Protein AF-0000000084531439 (afdb_homodimer)

InterPro domains:
  IPR000412 ABC-2 transporter [PIRSF006648] (8-250)
  IPR013525 ABC-2 type transporter, transmembrane domain [PF01061] (14-222)
  IPR047817 ABC-2 type transporter, transmembrane domain, bacterial-type [PS51012] (28-257)
  IPR051784 Nodulation factor ABC transporter [PTHR43229] (9-254)

Solvent-accessible surface area (backbone atoms only — not comparable to full-atom values): 24373 Å² total; per-residue (Å²): 112,65,62,60,52,49,48,36,47,50,41,18,48,52,39,24,50,47,38,42,48,44,46,65,64,33,51,62,55,55,45,54,33,32,46,53,37,45,50,49,48,48,42,45,42,47,50,41,18,54,25,40,14,54,30,70,75,50,69,67,36,47,58,60,30,44,42,26,39,50,51,47,26,38,43,41,30,17,29,54,35,4,23,53,42,15,45,46,57,65,72,41,54,44,64,56,35,68,74,38,93,54,50,71,63,21,54,53,49,12,51,44,53,31,42,44,54,50,32,50,52,33,42,52,51,43,52,49,49,40,45,74,73,66,38,72,70,70,43,52,72,66,34,49,50,52,42,49,51,51,52,51,45,42,34,50,12,41,33,28,39,19,42,29,44,2,68,71,31,88,41,48,59,51,14,44,52,67,44,42,67,66,58,46,46,42,67,53,16,49,23,76,44,61,44,87,54,26,48,70,72,55,25,53,49,18,68,68,38,64,54,23,25,39,33,47,31,40,37,14,35,36,58,63,43,82,53,51,68,62,26,47,55,49,22,52,48,41,33,49,52,40,28,50,51,13,46,53,47,28,52,51,54,52,71,70,98,112,66,62,59,49,48,48,38,48,50,45,17,45,51,38,24,49,47,39,43,47,44,44,65,66,33,51,64,55,56,46,55,31,33,46,53,35,46,51,48,46,49,41,46,44,46,50,41,17,54,25,39,14,55,30,70,76,50,70,67,38,46,58,59,30,44,41,24,41,51,52,47,26,40,44,41,31,18,32,53,35,3,23,54,43,15,45,47,56,64,72,43,53,45,64,55,35,68,73,38,92,55,50,71,64,20,55,55,48,11,52,46,51,34,42,43,54,50,33,51,52,32,43,53,52,44,53,52,48,39,45,74,73,66,37,71,69,70,45,53,72,67,34,49,50,52,41,51,51,52,51,50,44,44,33,50,13,41,34,29,38,18,41,29,45,3,69,70,30,88,42,48,60,52,14,45,52,68,44,44,67,65,59,46,45,43,68,54,16,49,24,75,43,60,45,85,55,25,49,70,71,55,25,53,49,19,67,67,39,64,53,22,26,39,33,46,30,39,37,13,34,37,58,63,43,82,55,51,69,63,26,47,54,47,21,54,49,39,32,50,50,40,28,51,50,12,44,54,46,29,51,52,54,51,72,72,98

Foldseek 3Di:
DVVLVVVLVVLLVVLLVVLLVVCVVPVVLLCQLQVVLLVVLCCCQPVVVVVQQVVQPHDRLLLQQLLLSLLLSLLSLLLSLLLVLQCCQQVCVVVVCVVPPNPLVSNLSSSLVSSLVSSLVSSVVSVVSSVVVPHDFPADPVLVVVLSVLSSLQSLLSSLQLSLLSLPDNHSVSSNVVSVVVSCLSVLASNNHHLVVDDDVSSVSRVQDQVRLSSLSSSCSGHVDDNPPCSVVSNVVSSVVSNVVSNVSSVVSSVVD/DVVLVVVLVVLLVVLLVVLLVVCVVPVVLLCQLQVVLLVVLCCCQPVVVVVLQVVQPHDRLLLQQLLLSLLLSLLSLLLSLLLVLQCCVQVCVVVVCVVPPNPLVSNLSNSLVSSLVSSLVSSVVSVVSSVVVPHDFPADPVLVVVLSVLSSLQSLLSSLQLSLLSLPDNHSVSSNVVSVVVSCLSVLESNNHHLVVDDDVSSVSRVQDQVRLSSLSSSCSGHVDDNPPVSVVSNVVSSVVSNVVSNVSSVVSSVVD

Radius of gyration: 24.41 Å; Cα contacts (8 Å, |Δi|>4): 763; chains: 2; bounding box: 75×60×50 Å

Nearest PDB structures (foldseek):
  8wbx-assembly1_B  TM=6.777E-01  e=5.106E-05  Arabidopsis thaliana
  7e7i-assembly1_A  TM=6.290E-01  e=1.225E-02  Homo sapiens
  7m1q-assembly1_A  TM=6.482E-01  e=1.814E-01  Homo sapiens
  7e7o-assembly1_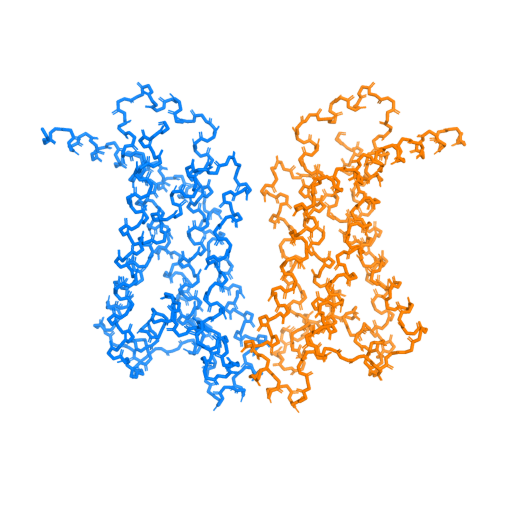A  TM=6.564E-01  e=1.658E-01  Homo sapiens
  7e7q-assembly1_A  TM=6.533E-01  e=2.598E-01  Homo sapiens

Structure (mmCIF, N/CA/C/O backbone):
data_AF-0000000084531439-model_v1
#
loop_
_entity.id
_entity.type
_entity.pdbx_description
1 polymer 'Transport permease protein'
#
loop_
_atom_site.group_PDB
_atom_site.id
_atom_site.type_symbol
_atom_site.label_atom_id
_atom_site.label_alt_id
_atom_site.label_comp_id
_atom_site.label_asym_id
_atom_site.label_entity_id
_atom_site.label_seq_id
_atom_site.pdbx_PDB_ins_code
_atom_site.Cartn_x
_atom_site.Cartn_y
_atom_site.Cartn_z
_atom_site.occupancy
_atom_site.B_iso_or_equiv
_atom_site.auth_seq_id
_atom_site.auth_comp_id
_atom_site.auth_asym_id
_atom_site.auth_atom_id
_atom_site.pdbx_PDB_model_num
ATOM 1 N N . MET A 1 1 ? -38.25 13.883 23.562 1 44.28 1 MET A N 1
ATOM 2 C CA . MET A 1 1 ? -37.406 12.859 22.969 1 44.28 1 MET A CA 1
ATOM 3 C C . MET A 1 1 ? -37.531 12.867 21.453 1 44.28 1 MET A C 1
ATOM 5 O O . MET A 1 1 ? -36.531 12.734 20.734 1 44.28 1 MET A O 1
ATOM 9 N N . SER A 1 2 ? -38.719 13.086 20.969 1 54.09 2 SER A N 1
ATOM 10 C CA . SER A 1 2 ? -39.031 13.078 19.547 1 54.09 2 SER A CA 1
ATOM 11 C C . SER A 1 2 ? -38.469 14.32 18.859 1 54.09 2 SER A C 1
ATOM 13 O O . SER A 1 2 ? -37.938 14.234 17.734 1 54.09 2 SER A O 1
ATOM 15 N N . LEU A 1 3 ? -38.531 15.367 19.516 1 50.97 3 LEU A N 1
ATOM 16 C CA . LEU A 1 3 ? -38.094 16.625 18.922 1 50.97 3 LEU A CA 1
ATOM 17 C C . LEU A 1 3 ? -36.562 16.656 18.812 1 50.97 3 LEU A C 1
ATOM 19 O O . LEU A 1 3 ? -36 17.172 17.844 1 50.97 3 LEU A O 1
ATOM 23 N N . THR A 1 4 ? -35.938 16.109 19.828 1 52.66 4 THR A N 1
ATOM 24 C CA . THR A 1 4 ? -34.5 16.047 19.844 1 52.66 4 THR A CA 1
ATOM 25 C C . THR A 1 4 ? -34 15.102 18.75 1 52.66 4 THR A C 1
ATOM 27 O O . THR A 1 4 ? -32.969 15.375 18.094 1 52.66 4 THR A O 1
ATOM 30 N N . MET A 1 5 ? -34.812 14.062 18.594 1 56.22 5 MET A N 1
ATOM 31 C CA . MET A 1 5 ? -34.469 13.109 17.547 1 56.22 5 MET A CA 1
ATOM 32 C C . MET A 1 5 ? -34.656 13.734 16.172 1 56.22 5 MET A C 1
ATOM 34 O O . MET A 1 5 ? -33.875 13.484 15.25 1 56.22 5 MET A O 1
ATOM 38 N N . ASN A 1 6 ? -35.719 14.578 16.125 1 56.97 6 ASN A N 1
ATOM 39 C CA . ASN A 1 6 ? -36 15.242 14.859 1 56.97 6 ASN A CA 1
ATOM 40 C C . ASN A 1 6 ? -34.938 16.281 14.516 1 56.97 6 ASN A C 1
ATOM 42 O O . ASN A 1 6 ? -34.531 16.422 13.359 1 56.97 6 ASN A O 1
ATOM 46 N N . TYR A 1 7 ? -34.531 17 15.539 1 55.66 7 TYR A N 1
ATOM 47 C CA . TYR A 1 7 ? -33.5 17.984 15.328 1 55.66 7 TYR A CA 1
ATOM 48 C C . TYR A 1 7 ? -32.156 17.312 14.984 1 55.66 7 TYR A C 1
ATOM 50 O O . TYR A 1 7 ? -31.438 17.781 14.109 1 55.66 7 TYR A O 1
ATOM 58 N N . ALA A 1 8 ? -32 16.328 15.711 1 58.75 8 ALA A N 1
ATOM 59 C CA . ALA A 1 8 ? -30.766 15.586 15.438 1 58.75 8 ALA A CA 1
ATOM 60 C C . ALA A 1 8 ? -30.766 15.031 14.016 1 58.75 8 ALA A C 1
ATOM 62 O O . ALA A 1 8 ? -29.734 15.055 13.336 1 58.75 8 ALA A O 1
ATOM 63 N N . ALA A 1 9 ? -31.938 14.609 13.648 1 61.31 9 ALA A N 1
ATOM 64 C CA . ALA A 1 9 ? -32.062 14.086 12.297 1 61.31 9 ALA A CA 1
ATOM 65 C C . ALA A 1 9 ? -31.891 15.188 11.25 1 61.31 9 ALA A C 1
ATOM 67 O O . ALA A 1 9 ? -31.234 14.977 10.227 1 61.31 9 ALA A O 1
ATOM 68 N N . ARG A 1 10 ? -32.406 16.297 11.531 1 58.31 10 ARG A N 1
ATOM 69 C CA . ARG A 1 10 ? -32.281 17.422 10.602 1 58.31 10 ARG A CA 1
ATOM 70 C C . ARG A 1 10 ? -30.859 17.938 10.547 1 58.31 10 ARG A C 1
ATOM 72 O O . ARG A 1 10 ? -30.359 18.266 9.469 1 58.31 10 ARG A O 1
ATOM 79 N N . ASP A 1 11 ? -30.297 17.922 11.664 1 61.25 11 ASP A N 1
ATOM 80 C CA . ASP A 1 11 ? -28.906 18.344 11.734 1 61.25 11 ASP A CA 1
ATOM 81 C C . ASP A 1 11 ? -28 17.344 11.023 1 61.25 11 ASP A C 1
ATOM 83 O O . ASP A 1 11 ? -27.062 17.734 10.312 1 61.25 11 ASP A O 1
ATOM 87 N N . SER A 1 12 ? -28.328 16.078 11.195 1 63.09 12 SER A N 1
ATOM 88 C CA . SER A 1 12 ? -27.578 15.031 10.516 1 63.09 12 SER A CA 1
ATOM 89 C C . SER A 1 12 ? -27.75 15.133 9 1 63.09 12 SER A C 1
ATOM 91 O O . SER A 1 12 ? -26.797 14.93 8.25 1 63.09 12 SER A O 1
ATOM 93 N N . LEU A 1 13 ? -28.984 15.414 8.695 1 62.69 13 LEU A N 1
ATOM 94 C CA . LEU A 1 13 ? -29.266 15.547 7.273 1 62.69 13 LEU A CA 1
ATOM 95 C C . LEU A 1 13 ? -28.531 16.75 6.68 1 62.69 13 LEU A C 1
ATOM 97 O O . LEU A 1 13 ? -28.062 16.688 5.543 1 62.69 13 LEU A O 1
ATOM 101 N N . THR A 1 14 ? -28.484 17.859 7.395 1 58.97 14 THR A N 1
ATOM 102 C CA . THR A 1 14 ? -27.75 19.031 6.926 1 58.97 14 THR A CA 1
ATOM 103 C C . THR A 1 14 ? -26.266 18.719 6.816 1 58.97 14 THR A C 1
ATOM 105 O O . THR A 1 14 ? -25.609 19.125 5.848 1 58.97 14 THR A O 1
ATOM 108 N N . LEU A 1 15 ? -25.891 18.031 7.84 1 58.97 15 LEU A N 1
ATOM 109 C CA . LEU A 1 15 ? -24.484 17.656 7.809 1 58.97 15 LEU A CA 1
ATOM 110 C C . LEU A 1 15 ? -24.219 16.625 6.711 1 58.97 15 LEU A C 1
ATOM 112 O O . LEU A 1 15 ? -23.172 16.656 6.066 1 58.97 15 LEU A O 1
ATOM 116 N N . LEU A 1 16 ? -25.219 15.75 6.617 1 59.19 16 LEU A N 1
ATOM 117 C CA . LEU A 1 16 ? -25.141 14.797 5.516 1 59.19 16 LEU A CA 1
ATOM 118 C C . LEU A 1 16 ? -25.062 15.516 4.176 1 59.19 16 LEU A C 1
ATOM 120 O O . LEU A 1 16 ? -24.25 15.148 3.318 1 59.19 16 LEU A O 1
ATOM 124 N N . ARG A 1 17 ? -25.953 16.406 4.031 1 58.5 17 ARG A N 1
ATOM 125 C CA . ARG A 1 17 ? -25.953 17.172 2.783 1 58.5 17 ARG A CA 1
ATOM 126 C C . ARG A 1 17 ? -24.641 17.891 2.574 1 58.5 17 ARG A C 1
ATOM 128 O O . ARG A 1 17 ? -24.109 17.938 1.459 1 58.5 17 ARG A O 1
ATOM 135 N N . ARG A 1 18 ? -24.156 18.359 3.588 1 57.44 18 ARG A N 1
ATOM 136 C CA . ARG A 1 18 ? -22.875 19.062 3.508 1 57.44 18 ARG A CA 1
ATOM 137 C C . ARG A 1 18 ? -21.75 18.078 3.168 1 57.44 18 ARG A C 1
ATOM 139 O O . ARG A 1 18 ? -20.922 18.375 2.311 1 57.44 18 ARG A O 1
ATOM 146 N N . ASN A 1 19 ? -21.844 17.016 3.852 1 56.81 19 ASN A N 1
ATOM 147 C CA . ASN A 1 19 ? -20.812 16.016 3.604 1 56.81 19 ASN A CA 1
ATOM 148 C C . ASN A 1 19 ? -20.906 15.445 2.189 1 56.81 19 ASN A C 1
ATOM 150 O O . ASN A 1 19 ? -19.891 15.211 1.539 1 56.81 19 ASN A O 1
ATOM 154 N N . LEU A 1 20 ? -22.141 15.211 1.897 1 56 20 LEU A N 1
ATOM 155 C CA . LEU A 1 20 ? -22.344 14.695 0.546 1 56 20 LEU A CA 1
ATOM 156 C C . LEU A 1 20 ? -21.938 15.734 -0.494 1 56 20 LEU A C 1
ATOM 158 O O . LEU A 1 20 ? -21.375 15.391 -1.531 1 56 20 LEU A O 1
ATOM 162 N N . ARG A 1 21 ? -22.219 16.953 -0.211 1 53.97 21 ARG A N 1
ATOM 163 C CA . ARG A 1 21 ? -21.812 18.016 -1.111 1 53.97 21 ARG A CA 1
ATOM 164 C C . ARG A 1 21 ? -20.297 18.188 -1.12 1 53.97 21 ARG A C 1
ATOM 166 O O . ARG A 1 21 ? -19.703 18.469 -2.162 1 53.97 21 ARG A O 1
ATOM 173 N N . ARG A 1 22 ? -19.844 18.047 0.02 1 49.94 22 ARG A N 1
ATOM 174 C CA . ARG A 1 22 ? -18.391 18.094 0.079 1 49.94 22 ARG A CA 1
ATOM 175 C C . ARG A 1 22 ? -17.781 16.891 -0.633 1 49.94 22 ARG A C 1
ATOM 177 O O . ARG A 1 22 ? -16.797 17.031 -1.352 1 49.94 22 ARG A O 1
ATOM 184 N N . ALA A 1 23 ? -18.375 15.766 -0.278 1 54.19 23 ALA A N 1
ATOM 185 C CA . ALA A 1 23 ? -17.922 14.578 -1.001 1 54.19 23 ALA A CA 1
ATOM 186 C C . ALA A 1 23 ? -18.125 14.75 -2.506 1 54.19 23 ALA A C 1
ATOM 188 O O . ALA A 1 23 ? -17.312 14.289 -3.301 1 54.19 23 ALA A O 1
ATOM 189 N N . GLN A 1 24 ? -19.266 15.242 -2.816 1 51.22 24 GLN A N 1
ATOM 190 C CA . GLN A 1 24 ? -19.5 15.57 -4.219 1 51.22 24 GLN A CA 1
ATOM 191 C C . GLN A 1 24 ? -18.547 16.656 -4.703 1 51.22 24 GLN A C 1
ATOM 193 O O . GLN A 1 24 ? -18.219 16.719 -5.887 1 51.22 24 GLN A O 1
ATOM 198 N N . ARG A 1 25 ? -18.234 17.391 -3.771 1 46.16 25 ARG A N 1
ATOM 199 C CA . ARG A 1 25 ? -17.344 18.484 -4.203 1 46.16 25 ARG A CA 1
ATOM 200 C C . ARG A 1 25 ? -15.883 18.062 -4.098 1 46.16 25 ARG A C 1
ATOM 202 O O . ARG A 1 25 ? -15.016 18.688 -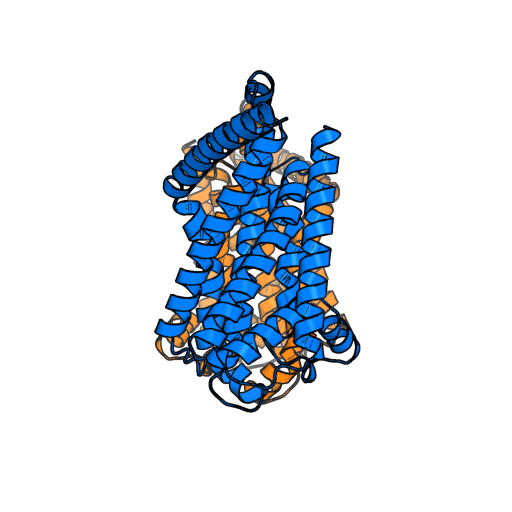4.711 1 46.16 25 ARG A O 1
ATOM 209 N N . TYR A 1 26 ? -15.719 17.062 -3.295 1 50.53 26 TYR A N 1
ATOM 210 C CA . TYR A 1 26 ? -14.32 16.672 -3.346 1 50.53 26 TYR A CA 1
ATOM 211 C C . TYR A 1 26 ? -14.164 15.305 -4.012 1 50.53 26 TYR A C 1
ATOM 213 O O . TYR A 1 26 ? -13.945 14.297 -3.334 1 50.53 26 TYR A O 1
ATOM 221 N N . PRO A 1 27 ? -14.625 15.227 -5.254 1 57.91 27 PRO A N 1
ATOM 222 C CA . PRO A 1 27 ? -14.422 14.031 -6.074 1 57.91 27 PRO A CA 1
ATOM 223 C C . PRO A 1 27 ? -13.039 13.414 -5.895 1 57.91 27 PRO A C 1
ATOM 225 O O . PRO A 1 27 ? -12.859 12.219 -6.137 1 57.91 27 PRO A O 1
ATOM 228 N N . ALA A 1 28 ? -12.242 14.188 -5.316 1 59.97 28 ALA A N 1
ATOM 229 C CA . ALA A 1 28 ? -10.867 13.734 -5.148 1 59.97 28 ALA A CA 1
ATOM 230 C C . ALA A 1 28 ? -10.789 12.609 -4.117 1 59.97 28 ALA A C 1
ATOM 232 O O . ALA A 1 28 ? -10 11.68 -4.27 1 59.97 28 ALA A O 1
ATOM 233 N N . MET A 1 29 ? -11.781 12.766 -3.176 1 62.78 29 MET A N 1
ATOM 234 C CA . MET A 1 29 ? -11.719 11.742 -2.139 1 62.78 29 MET A CA 1
ATOM 235 C C . MET A 1 29 ? -12.258 10.406 -2.656 1 62.78 29 MET A C 1
ATOM 237 O O . MET A 1 29 ? -11.68 9.352 -2.379 1 62.78 29 MET A O 1
ATOM 241 N N . THR A 1 30 ? -13.383 10.5 -3.334 1 70.56 30 THR A N 1
ATOM 242 C CA . THR A 1 30 ? -13.906 9.273 -3.932 1 70.56 30 THR A CA 1
ATOM 243 C C . THR A 1 30 ? -12.906 8.68 -4.914 1 70.56 30 THR A C 1
ATOM 245 O O . THR A 1 30 ? -12.727 7.461 -4.965 1 70.56 30 THR A O 1
ATOM 248 N N . PHE A 1 31 ? -12.258 9.555 -5.59 1 77.25 31 PHE A N 1
ATOM 249 C CA . PHE A 1 31 ? -11.25 9.102 -6.539 1 77.25 31 PHE A CA 1
ATOM 250 C C . PHE A 1 31 ? -10.125 8.367 -5.82 1 77.25 31 PHE A C 1
ATOM 252 O O . PHE A 1 31 ? -9.68 7.309 -6.27 1 77.25 31 PHE A O 1
ATOM 259 N N . SER A 1 32 ? -9.805 8.883 -4.707 1 76.69 32 SER A N 1
ATOM 260 C CA . SER A 1 32 ? -8.711 8.258 -3.973 1 76.69 32 SER A CA 1
ATOM 261 C C . SER A 1 32 ? -9.109 6.883 -3.443 1 76.69 32 SER A C 1
ATOM 263 O O . SER A 1 32 ? -8.305 5.953 -3.445 1 76.69 32 SER A O 1
ATOM 265 N N . VAL A 1 33 ? -10.414 6.746 -3.064 1 86 33 VAL A N 1
ATOM 266 C CA . VAL A 1 33 ? -10.898 5.488 -2.504 1 86 33 VAL A CA 1
ATOM 267 C C . VAL A 1 33 ? -10.961 4.426 -3.598 1 86 33 VAL A C 1
ATOM 269 O O . VAL A 1 33 ? -10.719 3.246 -3.34 1 86 33 VAL A O 1
ATOM 272 N N . VAL A 1 34 ? -11.219 4.879 -4.77 1 90.62 34 VAL A N 1
ATOM 273 C CA . VAL A 1 34 ? -11.43 3.961 -5.883 1 90.62 34 VAL A CA 1
ATOM 274 C C . VAL A 1 34 ? -10.086 3.621 -6.535 1 90.62 34 VAL A C 1
ATOM 276 O O . VAL A 1 34 ? -9.859 2.479 -6.941 1 90.62 34 VAL A O 1
ATOM 279 N N . VAL A 1 35 ? -9.234 4.531 -6.57 1 86.38 35 VAL A N 1
ATOM 280 C CA . VAL A 1 35 ? -8.031 4.441 -7.391 1 86.38 35 VAL A CA 1
ATOM 281 C C . VAL A 1 35 ? -7.152 3.295 -6.895 1 86.38 35 VAL A C 1
ATOM 283 O O . VAL A 1 35 ? -6.715 2.455 -7.688 1 86.38 35 VAL A O 1
ATOM 286 N N . MET A 1 36 ? -6.992 3.205 -5.645 1 86.56 36 MET A N 1
ATOM 287 C CA . MET A 1 36 ? -6.059 2.217 -5.109 1 86.56 36 MET A CA 1
ATOM 288 C C . MET A 1 36 ? -6.582 0.801 -5.328 1 86.56 36 MET A C 1
ATOM 290 O O . MET A 1 36 ? -5.879 -0.043 -5.891 1 86.56 36 MET A O 1
ATOM 294 N N . PRO A 1 37 ? -7.797 0.542 -5.031 1 92.31 37 PRO A N 1
ATOM 295 C CA . PRO A 1 37 ? -8.305 -0.807 -5.285 1 92.31 37 PRO A CA 1
ATOM 296 C C . PRO A 1 37 ? -8.312 -1.167 -6.77 1 92.31 37 PRO A C 1
ATOM 298 O O . PRO A 1 37 ? -8 -2.305 -7.133 1 92.31 37 PRO A O 1
ATOM 301 N N . VAL A 1 38 ? -8.648 -0.234 -7.59 1 92.81 38 VAL A N 1
ATOM 302 C CA . VAL A 1 38 ? -8.664 -0.516 -9.023 1 92.81 38 VAL A CA 1
ATOM 303 C C . VAL A 1 38 ? -7.242 -0.769 -9.516 1 92.81 38 VAL A C 1
ATOM 305 O O . VAL A 1 38 ? -7.008 -1.691 -10.297 1 92.81 38 VAL A O 1
ATOM 308 N N . MET A 1 39 ? -6.375 0.023 -9.062 1 87.69 39 MET A N 1
ATOM 309 C CA . MET A 1 39 ? -4.977 -0.171 -9.422 1 87.69 39 MET A CA 1
ATOM 310 C C . MET A 1 39 ? -4.461 -1.514 -8.914 1 87.69 39 MET A C 1
ATOM 312 O O . MET A 1 39 ? -3.76 -2.227 -9.633 1 87.69 39 MET A O 1
ATOM 316 N N . MET A 1 40 ? -4.801 -1.804 -7.727 1 91 40 MET A N 1
ATOM 317 C CA . MET A 1 40 ? -4.414 -3.086 -7.145 1 91 40 MET A CA 1
ATOM 318 C C . MET A 1 40 ? -5.008 -4.246 -7.938 1 91 40 MET A C 1
ATOM 320 O O . MET A 1 40 ? -4.32 -5.23 -8.219 1 91 40 MET A O 1
ATOM 324 N N . LEU A 1 41 ? -6.25 -4.102 -8.289 1 94.69 41 LEU A N 1
ATOM 325 C CA . LEU A 1 41 ? -6.906 -5.133 -9.086 1 94.69 41 LEU A CA 1
ATOM 326 C C . LEU A 1 41 ? -6.195 -5.316 -10.422 1 94.69 41 LEU A C 1
ATOM 328 O O . LEU A 1 41 ? -5.934 -6.445 -10.844 1 94.69 41 LEU A O 1
ATOM 33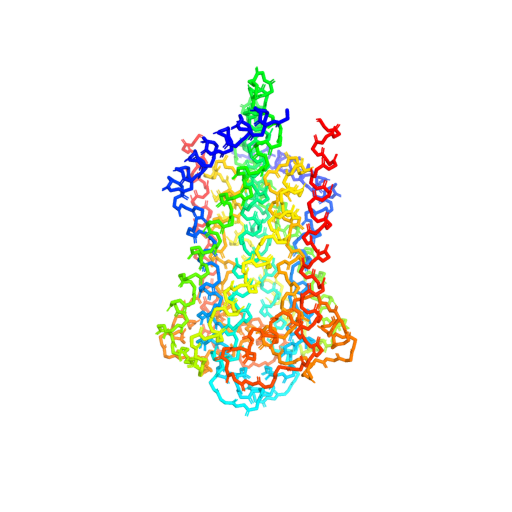2 N N . ALA A 1 42 ? -5.902 -4.242 -11.062 1 91.81 42 ALA A N 1
ATOM 333 C CA . ALA A 1 42 ? -5.195 -4.301 -12.336 1 91.81 42 ALA A CA 1
ATOM 334 C C . ALA A 1 42 ? -3.814 -4.926 -12.172 1 91.81 42 ALA A C 1
ATOM 336 O O . ALA A 1 42 ? -3.404 -5.766 -12.984 1 91.81 42 ALA A O 1
ATOM 337 N N . LEU A 1 43 ? -3.16 -4.555 -11.133 1 89.88 43 LEU A N 1
ATOM 338 C CA . LEU A 1 43 ? -1.826 -5.074 -10.852 1 89.88 43 LEU A CA 1
ATOM 339 C C . LEU A 1 43 ? -1.87 -6.582 -10.617 1 89.88 43 LEU A C 1
ATOM 341 O O . LEU A 1 43 ? -1.128 -7.332 -11.258 1 89.88 43 LEU A O 1
ATOM 345 N N . PHE A 1 44 ? -2.734 -7.023 -9.781 1 94 44 PHE A N 1
ATOM 346 C CA . PHE A 1 44 ? -2.795 -8.438 -9.43 1 94 44 PHE A CA 1
ATOM 347 C C . PHE A 1 44 ? -3.324 -9.266 -10.602 1 94 44 PHE A C 1
ATOM 349 O O . PHE A 1 44 ? -2.908 -10.406 -10.797 1 94 44 PHE A O 1
ATOM 356 N N . ASN A 1 45 ? -4.258 -8.688 -11.273 1 93.44 45 ASN A N 1
ATOM 357 C CA . ASN A 1 45 ? -4.84 -9.438 -12.383 1 93.44 45 ASN A CA 1
ATOM 358 C C . ASN A 1 45 ? -3.902 -9.477 -13.586 1 93.44 45 ASN A C 1
ATOM 360 O O . ASN A 1 45 ? -3.662 -10.539 -14.156 1 93.44 45 ASN A O 1
ATOM 364 N N . TYR A 1 46 ? -3.312 -8.375 -13.93 1 90.88 46 TYR A N 1
ATOM 365 C CA . TYR A 1 46 ? -2.561 -8.305 -15.18 1 90.88 46 TYR A CA 1
ATOM 366 C C . TYR A 1 46 ? -1.081 -8.578 -14.938 1 90.88 46 TYR A C 1
ATOM 368 O O . TYR A 1 46 ? -0.429 -9.25 -15.742 1 90.88 46 TYR A O 1
ATOM 376 N N . ALA A 1 47 ? -0.559 -8.102 -13.875 1 89.75 47 ALA A N 1
ATOM 377 C CA . ALA A 1 47 ? 0.877 -8.25 -13.648 1 89.75 47 ALA A CA 1
ATOM 378 C C . ALA A 1 47 ? 1.188 -9.578 -12.961 1 89.75 47 ALA A C 1
ATOM 380 O O . ALA A 1 47 ? 2.109 -10.289 -13.367 1 89.75 47 ALA A O 1
ATOM 381 N N . PHE A 1 48 ? 0.372 -9.891 -11.93 1 93 48 PHE A N 1
ATOM 382 C CA . PHE A 1 48 ? 0.717 -11.039 -11.102 1 93 48 PHE A CA 1
ATOM 383 C C . PHE A 1 48 ? -0.189 -12.219 -11.414 1 93 48 PHE A C 1
ATOM 385 O O . PHE A 1 48 ? 0.047 -13.336 -10.938 1 93 48 PHE A O 1
ATOM 392 N N . GLY A 1 49 ? -1.222 -12.016 -12.172 1 91.69 49 GLY A N 1
ATOM 393 C CA . GLY A 1 49 ? -2.287 -12.984 -12.352 1 91.69 49 GLY A CA 1
ATOM 394 C C . GLY A 1 49 ? -1.81 -14.281 -12.984 1 91.69 49 GLY A C 1
ATOM 395 O O . GLY A 1 49 ? -2.281 -15.359 -12.633 1 91.69 49 GLY A O 1
ATOM 396 N N . GLY A 1 50 ? -0.949 -14.195 -13.977 1 88.94 50 GLY A N 1
ATOM 397 C CA . GLY A 1 50 ? -0.406 -15.406 -14.578 1 88.94 50 GLY A CA 1
ATOM 398 C C . GLY A 1 50 ? 0.341 -16.281 -13.586 1 88.94 50 GLY A C 1
ATOM 399 O O . GLY A 1 50 ? 0.067 -17.469 -13.477 1 88.94 50 GLY A O 1
ATOM 400 N N . ALA A 1 51 ? 1.197 -15.695 -12.836 1 89 51 ALA A N 1
ATOM 401 C CA . ALA A 1 51 ? 2.008 -16.422 -11.867 1 89 51 ALA A CA 1
ATOM 402 C C . ALA A 1 51 ? 1.152 -16.938 -10.711 1 89 51 ALA A C 1
ATOM 404 O O . ALA A 1 51 ? 1.259 -18.094 -10.312 1 89 51 ALA A O 1
ATOM 405 N N . LEU A 1 52 ? 0.32 -16.062 -10.219 1 91.75 52 LEU A N 1
ATOM 406 C CA . LEU A 1 52 ? -0.511 -16.453 -9.078 1 91.75 52 LEU A CA 1
ATOM 407 C C . LEU A 1 52 ? -1.559 -17.484 -9.492 1 91.75 52 LEU A C 1
ATOM 409 O O . LEU A 1 52 ? -1.829 -18.422 -8.75 1 91.75 52 LEU A O 1
ATOM 413 N N . GLY A 1 53 ? -2.119 -17.25 -10.648 1 90.5 53 GLY A N 1
ATOM 414 C CA . GLY A 1 53 ? -3.086 -18.219 -11.156 1 90.5 53 GLY A CA 1
ATOM 415 C C . GLY A 1 53 ? -2.514 -19.609 -11.312 1 90.5 53 GLY A C 1
ATOM 416 O O . GLY A 1 53 ? -3.127 -20.594 -10.883 1 90.5 53 GLY A O 1
ATOM 417 N N . ALA A 1 54 ? -1.389 -19.656 -11.883 1 86.56 54 ALA A N 1
ATOM 418 C CA . ALA A 1 54 ? -0.703 -20.938 -12.039 1 86.56 54 ALA A CA 1
ATOM 419 C C . ALA A 1 54 ? -0.364 -21.547 -10.68 1 86.56 54 ALA A C 1
ATOM 421 O O . ALA A 1 54 ? -0.441 -22.766 -10.5 1 86.56 54 ALA A O 1
ATOM 422 N N . GLY A 1 55 ? -0.115 -20.75 -9.742 1 86.62 55 GLY A N 1
ATOM 423 C CA . GLY A 1 55 ? 0.333 -21.203 -8.438 1 86.62 55 GLY A CA 1
ATOM 424 C C . GLY A 1 55 ? -0.797 -21.719 -7.559 1 86.62 55 GLY A C 1
ATOM 425 O O . GLY A 1 55 ? -0.571 -22.5 -6.633 1 86.62 55 GLY A O 1
ATOM 426 N N . ILE A 1 56 ? -1.978 -21.172 -7.789 1 86.81 56 ILE A N 1
ATOM 427 C CA . ILE A 1 56 ? -3.062 -21.578 -6.902 1 86.81 56 ILE A CA 1
ATOM 428 C C . ILE A 1 56 ? -3.943 -22.609 -7.602 1 86.81 56 ILE A C 1
ATOM 430 O O . ILE A 1 56 ? -5.078 -22.844 -7.18 1 86.81 56 ILE A O 1
ATOM 434 N N . GLY A 1 57 ? -3.494 -23.266 -8.57 1 82.25 57 GLY A N 1
ATOM 435 C CA . GLY A 1 57 ? -4.195 -24.406 -9.156 1 82.25 57 GLY A CA 1
ATOM 436 C C . GLY A 1 57 ? -4.797 -24.094 -10.516 1 82.25 57 GLY A C 1
ATOM 437 O O . GLY A 1 57 ? -5.5 -24.938 -11.086 1 82.25 57 GLY A O 1
ATOM 438 N N . GLY A 1 58 ? -4.543 -22.891 -10.977 1 75.19 58 GLY A N 1
ATOM 439 C CA . GLY A 1 58 ? -5.023 -22.562 -12.305 1 75.19 58 GLY A CA 1
ATOM 440 C C . GLY A 1 58 ? -6.387 -21.906 -12.297 1 75.19 58 GLY A C 1
ATOM 441 O O . GLY A 1 58 ? -6.973 -21.672 -11.234 1 75.19 58 GLY A O 1
ATOM 442 N N . GLY A 1 59 ? -6.926 -21.359 -13.438 1 81.44 59 GLY A N 1
ATOM 443 C CA . GLY A 1 59 ? -8.195 -20.672 -13.578 1 81.44 59 GLY A CA 1
ATOM 444 C C . GLY A 1 59 ? -8.031 -19.172 -13.727 1 81.44 59 GLY A C 1
ATOM 445 O O . GLY A 1 59 ? -6.91 -18.656 -13.82 1 81.44 59 GLY A O 1
ATOM 446 N N . SER A 1 60 ? -9.227 -18.594 -13.781 1 91.12 60 SER A N 1
ATOM 447 C CA . SER A 1 60 ? -9.227 -17.141 -13.906 1 91.12 60 SER A CA 1
ATOM 448 C C . SER A 1 60 ? -8.898 -16.469 -12.578 1 91.12 60 SER A C 1
ATOM 450 O O . SER A 1 60 ? -9.703 -16.484 -11.641 1 91.12 60 SER A O 1
ATOM 452 N N . TYR A 1 61 ? -7.711 -15.977 -12.43 1 93.88 61 TYR A N 1
ATOM 453 C CA . TYR A 1 61 ? -7.25 -15.375 -11.18 1 93.88 61 TYR A CA 1
ATOM 454 C C . TYR A 1 61 ? -8.141 -14.195 -10.781 1 93.88 61 TYR A C 1
ATOM 456 O O . TYR A 1 61 ? -8.375 -13.961 -9.594 1 93.88 61 TYR A O 1
ATOM 464 N N . ILE A 1 62 ? -8.633 -13.492 -11.773 1 96.06 62 ILE A N 1
ATOM 465 C CA . ILE A 1 62 ? -9.453 -12.32 -11.477 1 96.06 62 ILE A CA 1
ATOM 466 C C . ILE A 1 62 ? -10.703 -12.75 -10.703 1 96.06 62 ILE A C 1
ATOM 468 O O . ILE A 1 62 ? -11.195 -12.008 -9.844 1 96.06 62 ILE A O 1
ATOM 472 N N . ASP A 1 63 ? -11.195 -13.945 -10.961 1 95.25 63 ASP A N 1
ATOM 473 C CA . ASP A 1 63 ? -12.375 -14.43 -10.25 1 95.25 63 ASP A CA 1
ATOM 474 C C . ASP A 1 63 ? -12.055 -14.734 -8.789 1 95.25 63 ASP A C 1
ATOM 476 O O . ASP A 1 63 ? -12.914 -14.602 -7.922 1 95.25 63 ASP A O 1
ATOM 480 N N . TYR A 1 64 ? -10.898 -15.117 -8.586 1 93.88 64 TYR A N 1
ATOM 481 C CA . TYR A 1 64 ? -10.492 -15.398 -7.211 1 93.88 64 TYR A CA 1
ATOM 482 C C . TYR A 1 64 ? -10.242 -14.109 -6.438 1 93.88 64 TYR A C 1
ATOM 484 O O . TYR A 1 64 ? -10.656 -13.984 -5.281 1 93.88 64 TYR A O 1
ATOM 492 N N . VAL A 1 65 ? -9.547 -13.148 -7.047 1 96.5 65 VAL A N 1
ATOM 493 C CA . VAL A 1 65 ? -8.992 -12.016 -6.324 1 96.5 65 VAL A CA 1
ATOM 494 C C . VAL A 1 65 ? -10.055 -10.938 -6.148 1 96.5 65 VAL A C 1
ATOM 496 O O . VAL A 1 65 ? -9.992 -10.141 -5.207 1 96.5 65 VAL A O 1
ATOM 499 N N . THR A 1 66 ? -11.055 -10.859 -6.945 1 97.19 66 THR A N 1
ATOM 500 C CA . THR A 1 66 ? -12.008 -9.766 -7.02 1 97.19 66 THR A CA 1
ATOM 501 C C . THR A 1 66 ? -12.734 -9.586 -5.684 1 97.19 66 THR A C 1
ATOM 503 O O . THR A 1 66 ? -12.805 -8.477 -5.156 1 97.19 66 THR A O 1
ATOM 506 N N . PRO A 1 67 ? -13.242 -10.672 -5.078 1 96.06 67 PRO A N 1
ATOM 507 C CA . PRO A 1 67 ? -13.914 -10.453 -3.793 1 96.06 67 PRO A CA 1
ATOM 508 C C . PRO A 1 67 ? -13 -9.805 -2.756 1 96.06 67 PRO A C 1
ATOM 510 O O . PRO A 1 67 ? -13.445 -8.969 -1.974 1 96.06 67 PRO A O 1
ATOM 513 N N . GLY A 1 68 ? -11.773 -10.25 -2.75 1 96.19 68 GLY A N 1
ATOM 514 C CA . GLY A 1 68 ? -10.812 -9.648 -1.842 1 96.19 68 GLY A CA 1
ATOM 515 C C . GLY A 1 68 ? -10.594 -8.172 -2.092 1 96.19 68 GLY A C 1
ATOM 516 O O . GLY A 1 68 ? -10.57 -7.375 -1.151 1 96.19 68 GLY A O 1
ATOM 517 N N . ILE A 1 69 ? -10.438 -7.777 -3.336 1 96.94 69 ILE A N 1
ATOM 518 C CA . ILE A 1 69 ? -10.188 -6.391 -3.707 1 96.94 69 ILE A CA 1
ATOM 519 C C . ILE A 1 69 ? -11.422 -5.547 -3.391 1 96.94 69 ILE A C 1
ATOM 521 O O . ILE A 1 69 ? -11.305 -4.395 -2.967 1 96.94 69 ILE A O 1
ATOM 525 N N . VAL A 1 70 ? -12.555 -6.102 -3.658 1 97.25 70 VAL A N 1
ATOM 526 C CA . VAL A 1 70 ? -13.797 -5.414 -3.332 1 97.25 70 VAL A CA 1
ATOM 527 C C . VAL A 1 70 ? -13.852 -5.129 -1.832 1 97.25 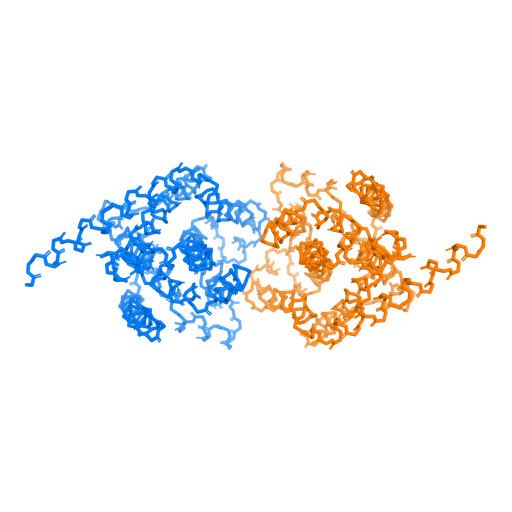70 VAL A C 1
ATOM 529 O O . VAL A 1 70 ? -14.195 -4.02 -1.417 1 97.25 70 VAL A O 1
ATOM 532 N N . LEU A 1 71 ? -13.523 -6.105 -1.078 1 96.25 71 LEU A N 1
ATOM 533 C CA . LEU A 1 71 ? -13.469 -5.891 0.364 1 96.25 71 LEU A CA 1
ATOM 534 C C . LEU A 1 71 ? -12.445 -4.816 0.717 1 96.25 71 LEU A C 1
ATOM 536 O O . LEU A 1 71 ? -12.688 -3.998 1.608 1 96.25 71 LEU A O 1
ATOM 540 N N . MET A 1 72 ? -11.305 -4.812 0.025 1 94.12 72 MET A N 1
ATOM 541 C CA . MET A 1 72 ? -10.242 -3.84 0.288 1 94.12 72 MET A CA 1
ATOM 542 C C . MET A 1 72 ? -10.711 -2.426 -0.039 1 94.12 72 MET A C 1
ATOM 544 O O . MET A 1 72 ? -10.188 -1.453 0.508 1 94.12 72 MET A O 1
ATOM 548 N N . THR A 1 73 ? -11.625 -2.309 -0.9 1 94.81 73 THR A N 1
ATOM 549 C CA . THR A 1 73 ? -12.242 -1.011 -1.165 1 94.81 73 THR A CA 1
ATOM 550 C C . THR A 1 73 ? -12.906 -0.462 0.092 1 94.81 73 THR A C 1
ATOM 552 O O . THR A 1 73 ? -12.82 0.734 0.378 1 94.81 73 THR A O 1
ATOM 555 N N . ALA A 1 74 ? -13.578 -1.341 0.795 1 94.75 74 ALA A N 1
ATOM 556 C CA . ALA A 1 74 ? -14.195 -0.935 2.055 1 94.75 74 ALA A CA 1
ATOM 557 C C . ALA A 1 74 ? -13.141 -0.45 3.051 1 94.75 74 ALA A C 1
ATOM 559 O O . ALA A 1 74 ? -13.367 0.528 3.77 1 94.75 74 ALA A O 1
ATOM 560 N N . THR A 1 75 ? -12.047 -1.103 3.111 1 92.81 75 THR A N 1
ATOM 561 C CA . THR A 1 75 ? -10.977 -0.691 4.016 1 92.81 75 THR A CA 1
ATOM 562 C C . THR A 1 75 ? -10.391 0.651 3.588 1 92.81 75 THR A C 1
ATOM 564 O O . THR A 1 75 ? -10.039 1.478 4.43 1 92.81 75 THR A O 1
ATOM 567 N N . SER A 1 76 ? -10.211 0.849 2.303 1 91.12 76 SER A N 1
ATOM 568 C CA . SER A 1 76 ? -9.758 2.137 1.79 1 91.12 76 SER A CA 1
ATOM 569 C C . SER A 1 76 ? -10.703 3.26 2.195 1 91.12 76 SER A C 1
ATOM 571 O O . SER A 1 76 ? -10.266 4.363 2.531 1 91.12 76 SER A O 1
ATOM 573 N N . GLY A 1 77 ? -11.977 2.998 2.096 1 91.44 77 GLY A N 1
ATOM 574 C CA . GLY A 1 77 ? -12.969 3.955 2.561 1 91.44 77 GLY A CA 1
ATOM 575 C C . GLY A 1 77 ? -12.82 4.305 4.027 1 91.44 77 GLY A C 1
ATOM 576 O O . GLY A 1 77 ? -13.047 5.449 4.426 1 91.44 77 GLY A O 1
ATOM 577 N N . ALA A 1 78 ? -12.453 3.336 4.781 1 91.19 78 ALA A N 1
ATOM 578 C CA . ALA A 1 78 ? -12.242 3.541 6.211 1 91.19 78 ALA A CA 1
ATOM 579 C C . ALA A 1 78 ? -11.109 4.535 6.465 1 91.19 78 ALA A C 1
ATOM 581 O O . ALA A 1 78 ? -11.219 5.391 7.348 1 91.19 78 ALA A O 1
ATOM 582 N N . VAL A 1 79 ? -10.062 4.395 5.723 1 87.5 79 VAL A N 1
ATOM 583 C CA . VAL A 1 79 ? -8.945 5.324 5.848 1 87.5 79 VAL A CA 1
ATOM 584 C C . VAL A 1 79 ? -9.414 6.746 5.543 1 87.5 79 VAL A C 1
ATOM 586 O O . VAL A 1 79 ? -9.125 7.68 6.293 1 87.5 79 VAL A O 1
ATOM 589 N N . ALA A 1 80 ? -10.148 6.902 4.477 1 88.31 80 ALA A N 1
ATOM 590 C CA . ALA A 1 80 ? -10.672 8.203 4.074 1 88.31 80 ALA A CA 1
ATOM 591 C C . ALA A 1 80 ? -11.555 8.805 5.164 1 88.31 80 ALA A C 1
ATOM 593 O O . ALA A 1 80 ? -11.516 10.008 5.414 1 88.31 80 ALA A O 1
ATOM 594 N N . THR A 1 81 ? -12.305 7.926 5.766 1 90.38 81 THR A N 1
ATOM 595 C CA . THR A 1 81 ? -13.188 8.367 6.836 1 90.38 81 THR A CA 1
ATOM 596 C C . THR A 1 81 ? -12.375 8.883 8.023 1 90.38 81 THR A C 1
ATOM 598 O O . THR A 1 81 ? -12.68 9.938 8.586 1 90.38 81 THR A O 1
ATOM 601 N N . ALA A 1 82 ? -11.406 8.148 8.438 1 91.94 82 ALA A N 1
ATOM 602 C CA . ALA A 1 82 ? -10.578 8.555 9.57 1 91.94 82 ALA A CA 1
ATOM 603 C C . ALA A 1 82 ? -9.953 9.93 9.328 1 91.94 82 ALA A C 1
ATOM 605 O O . ALA A 1 82 ? -9.953 10.781 10.211 1 91.94 82 ALA A O 1
ATOM 606 N N . VAL A 1 83 ? -9.484 10.148 8.211 1 86.62 83 VAL A N 1
ATOM 607 C CA . VAL A 1 83 ? -8.836 11.414 7.859 1 86.62 83 VAL A CA 1
ATOM 608 C C . VAL A 1 83 ? -9.867 12.539 7.855 1 86.62 83 VAL A C 1
ATOM 610 O O . VAL A 1 83 ? -9.633 13.609 8.422 1 86.62 83 VAL A O 1
ATOM 613 N N . ALA A 1 84 ? -11.008 12.305 7.184 1 86.5 84 ALA A N 1
ATOM 614 C CA . ALA A 1 84 ? -12.047 13.32 7.098 1 86.5 84 ALA A CA 1
ATOM 615 C C . ALA A 1 84 ? -12.508 13.758 8.484 1 86.5 84 ALA A C 1
ATOM 617 O O . ALA A 1 84 ? -12.656 14.953 8.75 1 86.5 84 ALA A O 1
ATOM 618 N N . VAL A 1 85 ? -12.703 12.812 9.328 1 88.5 85 VAL A N 1
ATOM 619 C CA . VAL A 1 85 ? -13.141 13.109 10.688 1 88.5 85 VAL A CA 1
ATOM 620 C C . VAL A 1 85 ? -12.047 13.891 11.422 1 88.5 85 VAL A C 1
ATOM 622 O O . VAL A 1 85 ? -12.328 14.883 12.102 1 88.5 85 VAL A O 1
ATOM 625 N N . CYS A 1 86 ? -10.836 13.477 11.266 1 88.69 86 CYS A N 1
ATOM 626 C CA . CYS A 1 86 ? -9.719 14.141 11.922 1 88.69 86 CYS A CA 1
ATOM 627 C C . CYS A 1 86 ? -9.586 15.586 11.461 1 88.69 86 CYS A C 1
ATOM 629 O O . CYS A 1 86 ? -9.406 16.484 12.281 1 88.69 86 CYS A O 1
ATOM 631 N N . VAL A 1 87 ? -9.617 15.828 10.188 1 83.88 87 VAL A N 1
ATOM 632 C CA . VAL A 1 87 ? -9.492 17.172 9.617 1 83.88 87 VAL A CA 1
ATOM 633 C C . VAL A 1 87 ? -10.602 18.062 10.164 1 83.88 87 VAL A C 1
ATOM 635 O O . VAL A 1 87 ? -10.344 19.203 10.562 1 83.88 87 VAL A O 1
ATOM 638 N N . ASP A 1 88 ? -11.789 17.562 10.164 1 82.88 88 ASP A N 1
ATOM 639 C CA . ASP A 1 88 ? -12.906 18.359 10.648 1 82.88 88 ASP A CA 1
ATOM 640 C C . ASP A 1 88 ? -12.758 18.656 12.141 1 82.88 88 ASP A C 1
ATOM 642 O O . ASP A 1 88 ? -13.164 19.734 12.602 1 82.88 88 ASP A O 1
ATOM 646 N N . MET A 1 89 ? -12.133 17.797 12.828 1 83.38 89 MET A N 1
ATOM 647 C CA . MET A 1 89 ? -11.961 17.984 14.258 1 83.38 89 MET A CA 1
ATOM 648 C C . MET A 1 89 ? -10.836 18.984 14.539 1 83.38 89 MET A C 1
ATOM 650 O O . MET A 1 89 ? -10.906 19.734 15.516 1 83.38 89 MET A O 1
ATOM 654 N N . THR A 1 90 ? -9.859 18.953 13.719 1 79.62 90 THR A N 1
ATOM 655 C CA . THR A 1 90 ? -8.688 19.766 13.984 1 79.62 90 THR A CA 1
ATOM 656 C C . THR A 1 90 ? -8.852 21.156 13.383 1 79.62 90 THR A C 1
ATOM 658 O O . THR A 1 90 ? -8.242 22.125 13.859 1 79.62 90 THR A O 1
ATOM 661 N N . GLU A 1 91 ? -9.391 21.375 12.273 1 73.62 91 GLU A N 1
ATOM 662 C CA . GLU A 1 91 ? -9.578 22.688 11.664 1 73.62 91 GLU A CA 1
ATOM 663 C C . GLU A 1 91 ? -10.656 23.484 12.383 1 73.62 91 GLU A C 1
ATOM 665 O O . GLU A 1 91 ? -10.836 24.672 12.117 1 73.62 91 GLU A O 1
ATOM 670 N N . GLY A 1 92 ? -11.031 23.203 13.508 1 63 92 GLY A N 1
ATOM 671 C CA . GLY A 1 92 ? -11.852 24.031 14.375 1 63 92 GLY A CA 1
ATOM 672 C C . GLY A 1 92 ? -13.32 24 14.008 1 63 92 GLY A C 1
ATOM 673 O O . GLY A 1 92 ? -14.094 24.844 14.453 1 63 92 GLY A O 1
ATOM 674 N N . ILE A 1 93 ? -13.641 23.391 12.992 1 56.31 93 ILE A N 1
ATOM 675 C CA . ILE A 1 93 ? -15.055 23.422 12.648 1 56.31 93 ILE A CA 1
ATOM 676 C C . ILE A 1 93 ? -15.891 22.969 13.844 1 56.31 93 ILE A C 1
ATOM 678 O O . ILE A 1 93 ? -17 23.469 14.062 1 56.31 93 ILE A O 1
ATOM 682 N N . VAL A 1 94 ? -15.211 22.141 14.648 1 57.91 94 VAL A N 1
ATOM 683 C CA . VAL A 1 94 ? -15.961 21.578 15.766 1 57.91 94 VAL A CA 1
ATOM 684 C C . VAL A 1 94 ? -16.25 22.672 16.797 1 57.91 94 VAL A C 1
ATOM 686 O O . VAL A 1 94 ? -17.328 22.688 17.406 1 57.91 94 VAL A O 1
ATOM 689 N N . ASN A 1 95 ? -15.219 23.516 16.922 1 56.66 95 ASN A N 1
ATOM 690 C CA . ASN A 1 95 ? -15.484 24.562 17.906 1 56.66 95 ASN A CA 1
ATOM 691 C C . ASN A 1 95 ? -16.672 25.422 17.5 1 56.66 95 ASN A C 1
ATOM 693 O O . ASN A 1 95 ? -17.438 25.891 18.344 1 56.66 95 ASN A O 1
ATOM 697 N N . ARG A 1 96 ? -16.75 25.484 16.219 1 55.34 96 ARG A N 1
ATOM 698 C CA . ARG A 1 96 ? -17.891 26.281 15.773 1 55.34 96 ARG A CA 1
ATOM 699 C C . ARG A 1 96 ? -19.188 25.516 15.945 1 55.34 96 ARG A C 1
ATOM 701 O O . ARG A 1 96 ? -20.234 26.109 16.188 1 55.34 96 ARG A O 1
ATOM 708 N N . PHE A 1 97 ? -19.047 24.281 15.844 1 54.97 97 PHE A N 1
ATOM 709 C CA . PHE A 1 97 ? -20.266 23.469 15.961 1 54.97 97 PHE A CA 1
ATOM 710 C C . PHE A 1 97 ? -20.703 23.375 17.422 1 54.97 97 PHE A C 1
ATOM 712 O O . PHE A 1 97 ? -21.891 23.25 17.703 1 54.97 97 PHE A O 1
ATOM 719 N N . ARG A 1 98 ? -19.688 23.422 18.219 1 53.91 98 ARG A N 1
ATOM 720 C CA . ARG A 1 98 ? -20.031 23.391 19.641 1 53.91 98 ARG A CA 1
ATOM 721 C C . ARG A 1 98 ? -20.922 24.562 20.016 1 53.91 98 ARG A C 1
ATOM 723 O O . ARG A 1 98 ? -21.703 24.484 20.969 1 53.91 98 ARG A O 1
ATOM 730 N N . THR A 1 99 ? -20.75 25.547 19.281 1 54.28 99 THR A N 1
ATOM 731 C CA . THR A 1 99 ? -21.609 26.688 19.609 1 54.28 99 THR A CA 1
ATOM 732 C C . THR A 1 99 ? -22.984 26.531 18.953 1 54.28 99 THR A C 1
ATOM 734 O O . THR A 1 99 ? -23.938 27.219 19.344 1 54.28 99 THR A O 1
ATOM 737 N N . MET A 1 100 ? -22.984 25.672 17.953 1 54.28 100 MET A N 1
ATOM 738 C CA . MET A 1 100 ? -24.266 25.438 17.312 1 54.28 100 MET A CA 1
ATOM 739 C C . MET A 1 100 ? -24.984 24.25 17.953 1 54.28 100 MET A C 1
ATOM 741 O O . MET A 1 100 ? -24.359 23.438 18.641 1 54.28 100 MET A O 1
ATOM 745 N N . SER A 1 101 ? -26.266 24.344 18.219 1 54.91 101 SER A N 1
ATOM 746 C CA . SER A 1 101 ? -27.141 23.312 18.766 1 54.91 101 SER A CA 1
ATOM 747 C C . SER A 1 101 ? -27 22.016 17.984 1 54.91 101 SER A C 1
ATOM 749 O O . SER A 1 101 ? -27.969 21.266 17.844 1 54.91 101 SER A O 1
ATOM 751 N N . ILE A 1 102 ? -25.969 21.859 17.188 1 56.84 102 ILE A N 1
ATOM 752 C CA . ILE A 1 102 ? -25.797 20.578 16.531 1 56.84 102 ILE A CA 1
ATOM 753 C C . ILE A 1 102 ? -25.141 19.578 17.484 1 56.84 102 ILE A C 1
ATOM 755 O O . ILE A 1 102 ? -24.062 19.828 18 1 56.84 102 ILE A O 1
ATOM 759 N N . SER A 1 103 ? -26 18.578 17.953 1 62.19 103 SER A N 1
ATOM 760 C CA . SER A 1 103 ? -25.516 17.578 18.891 1 62.19 103 SER A CA 1
ATOM 761 C C . SER A 1 103 ? -24.312 16.828 18.328 1 62.19 103 SER A C 1
ATOM 763 O O . SER A 1 103 ? -24.203 16.641 17.125 1 62.19 103 SER A O 1
ATOM 765 N N . ARG A 1 104 ? -23.266 16.797 19.047 1 66.5 104 ARG A N 1
ATOM 766 C CA . ARG A 1 104 ? -22.062 16.016 18.781 1 66.5 104 ARG A CA 1
ATOM 767 C C . ARG A 1 104 ? -22.406 14.695 18.094 1 66.5 104 ARG A C 1
ATOM 769 O O . ARG A 1 104 ? -21.703 14.258 17.188 1 66.5 104 ARG A O 1
ATOM 776 N N . SER A 1 105 ? -23.578 14.242 18.406 1 73 105 SER A N 1
ATOM 777 C CA . SER A 1 105 ? -24.016 12.977 17.828 1 73 105 SER A CA 1
ATOM 778 C C . SER A 1 105 ? -24.406 13.141 16.359 1 73 105 SER A C 1
ATOM 780 O O . SER A 1 105 ? -24.172 12.242 15.547 1 73 105 SER A O 1
ATOM 782 N N . ALA A 1 106 ? -24.859 14.32 16.078 1 74.12 106 ALA A N 1
ATOM 783 C CA . ALA A 1 106 ? -25.266 14.594 14.703 1 74.12 106 ALA A CA 1
ATOM 784 C C . ALA A 1 106 ? -24.047 14.734 13.797 1 74.12 106 ALA A C 1
ATOM 786 O O . ALA A 1 106 ? -24.062 14.312 12.641 1 74.12 106 ALA A O 1
ATOM 787 N N . PHE A 1 107 ? -23.047 15.18 14.422 1 77.69 107 PHE A N 1
ATOM 788 C CA . PHE A 1 107 ? -21.797 15.352 13.68 1 77.69 107 PHE A CA 1
ATOM 789 C C . PHE A 1 107 ? -21.219 14.008 13.266 1 77.69 107 PHE A C 1
ATOM 791 O O . PHE A 1 107 ? -20.922 13.789 12.086 1 77.69 107 PHE A O 1
ATOM 798 N N . LEU A 1 108 ? -21.141 13.117 14.219 1 81.81 108 LEU A N 1
ATOM 799 C CA . LEU A 1 108 ? -20.578 11.805 13.953 1 81.81 108 LEU A CA 1
ATOM 800 C C . LEU A 1 108 ? -21.469 11.008 13 1 81.81 108 LEU A C 1
ATOM 802 O O . LEU A 1 108 ? -20.969 10.305 12.117 1 81.81 108 LEU A O 1
ATOM 806 N N . ALA A 1 109 ? -22.719 11.148 13.18 1 85.25 109 ALA A N 1
ATOM 807 C CA . ALA A 1 109 ? -23.672 10.453 12.312 1 85.25 109 ALA A CA 1
ATOM 808 C C . ALA A 1 109 ? -23.562 10.945 10.875 1 85.25 109 ALA A C 1
ATOM 810 O O . ALA A 1 109 ? -23.672 10.156 9.93 1 85.25 109 ALA A O 1
ATOM 811 N N . GLY A 1 110 ? -23.375 12.211 10.75 1 84.31 110 GLY A N 1
ATOM 812 C CA . GLY A 1 110 ? -23.188 12.773 9.422 1 84.31 110 GLY A CA 1
ATOM 813 C C . GLY A 1 110 ? -21.969 12.219 8.695 1 84.31 110 GLY A C 1
ATOM 814 O O . GLY A 1 110 ? -22.047 11.883 7.516 1 84.31 110 GLY A O 1
ATOM 815 N N . HIS A 1 111 ? -20.891 12.102 9.453 1 85.94 111 HIS A N 1
ATOM 816 C CA . HIS A 1 111 ? -19.688 11.539 8.867 1 85.94 111 HIS A CA 1
ATOM 817 C C . HIS A 1 111 ? -19.875 10.07 8.5 1 85.94 111 HIS A C 1
ATOM 819 O O . HIS A 1 111 ? -19.438 9.633 7.434 1 85.94 111 HIS A O 1
ATOM 825 N N . VAL A 1 112 ? -20.516 9.375 9.367 1 90.31 112 VAL A N 1
ATOM 826 C CA . VAL A 1 112 ? -20.703 7.945 9.133 1 90.31 112 VAL A CA 1
ATOM 827 C C . VAL A 1 112 ? -21.578 7.73 7.902 1 90.31 112 VAL A C 1
ATOM 829 O O . VAL A 1 112 ? -21.234 6.957 7.008 1 90.31 112 VAL A O 1
ATOM 832 N N . ILE A 1 113 ? -22.672 8.445 7.824 1 91.19 113 ILE A N 1
ATOM 833 C CA . ILE A 1 113 ? -23.594 8.297 6.695 1 91.19 113 ILE A CA 1
ATOM 834 C C . ILE A 1 113 ? -22.891 8.719 5.406 1 91.19 113 ILE A C 1
ATOM 836 O O . ILE A 1 113 ? -22.953 8.016 4.395 1 91.19 113 ILE A O 1
ATOM 840 N N . GLY A 1 114 ? -22.219 9.805 5.453 1 88.69 114 GLY A N 1
ATOM 841 C CA . GLY A 1 114 ? -21.484 10.273 4.293 1 88.69 114 GLY A CA 1
ATOM 842 C C . GLY A 1 114 ? -20.422 9.297 3.824 1 88.69 114 GLY A C 1
ATOM 843 O O . GLY A 1 114 ? -20.297 9.039 2.625 1 88.69 114 GLY A O 1
ATOM 844 N N . SER A 1 115 ? -19.734 8.734 4.746 1 91.5 115 SER A N 1
ATOM 845 C CA . SER A 1 115 ? -18.656 7.793 4.426 1 91.5 115 SER A CA 1
ATOM 846 C C . SER A 1 115 ? -19.219 6.488 3.869 1 91.5 115 SER A C 1
ATOM 848 O O . SER A 1 115 ? -18.641 5.902 2.953 1 91.5 115 SER A O 1
ATOM 850 N N . VAL A 1 116 ? -20.312 6.09 4.434 1 93.94 116 VAL A N 1
ATOM 851 C CA . VAL A 1 116 ? -20.922 4.859 3.949 1 93.94 116 VAL A CA 1
ATOM 852 C C . VAL A 1 116 ? -21.391 5.043 2.508 1 93.94 116 VAL A C 1
ATOM 854 O O . VAL A 1 116 ? -21.141 4.195 1.651 1 93.94 116 VAL A O 1
ATOM 857 N N . ILE A 1 117 ? -22.031 6.156 2.229 1 93.25 117 ILE A N 1
ATOM 858 C CA . ILE A 1 117 ? -22.5 6.43 0.878 1 93.25 117 ILE A CA 1
ATOM 859 C C . ILE A 1 117 ? -21.312 6.48 -0.086 1 93.25 117 ILE A C 1
ATOM 861 O O . ILE A 1 117 ? -21.344 5.855 -1.148 1 93.25 117 ILE A O 1
ATOM 865 N N . GLN A 1 118 ? -20.328 7.133 0.335 1 91.69 118 GLN A N 1
ATOM 866 C CA . GLN A 1 118 ? -19.141 7.258 -0.495 1 91.69 118 GLN A CA 1
ATOM 867 C C . GLN A 1 118 ? -18.5 5.895 -0.758 1 91.69 118 GLN A C 1
ATOM 869 O O . GLN A 1 118 ? -18.109 5.594 -1.889 1 91.69 118 GLN A O 1
ATOM 874 N N . THR A 1 119 ? -18.391 5.113 0.252 1 94.62 119 THR A N 1
ATOM 875 C CA . THR A 1 119 ? -17.766 3.799 0.121 1 94.62 119 THR A CA 1
ATOM 876 C C . THR A 1 119 ? -18.625 2.885 -0.756 1 94.62 119 THR A C 1
ATOM 878 O O . THR A 1 119 ? -18.094 2.1 -1.544 1 94.62 119 THR A O 1
ATOM 881 N N . VAL A 1 120 ? -19.906 3.016 -0.616 1 95.38 120 VAL A N 1
ATOM 882 C CA . VAL A 1 120 ? -20.797 2.205 -1.44 1 95.38 120 VAL A CA 1
ATOM 883 C C . VAL A 1 120 ? -20.625 2.58 -2.91 1 95.38 120 VAL A C 1
ATOM 885 O O . VAL A 1 120 ? -20.578 1.707 -3.779 1 95.38 120 VAL A O 1
ATOM 888 N N . ILE A 1 121 ? -20.516 3.848 -3.189 1 95.19 121 ILE A N 1
ATOM 889 C CA . ILE A 1 121 ? -20.266 4.297 -4.555 1 95.19 121 ILE A CA 1
ATOM 890 C C . ILE A 1 121 ? -18.953 3.709 -5.062 1 95.19 121 ILE A C 1
ATOM 892 O O . ILE A 1 121 ? -18.891 3.199 -6.184 1 95.19 121 ILE A O 1
ATOM 896 N N . ALA A 1 122 ? -17.953 3.721 -4.215 1 95.06 122 ALA A N 1
ATOM 897 C CA . ALA A 1 122 ? -16.641 3.172 -4.582 1 95.06 122 ALA A CA 1
ATOM 898 C C . ALA A 1 122 ? -16.734 1.671 -4.848 1 95.06 122 ALA A C 1
ATOM 900 O O . ALA A 1 122 ? -16.109 1.157 -5.777 1 95.06 122 ALA A O 1
ATOM 901 N N . LEU A 1 123 ? -17.516 1.002 -4.039 1 97.38 123 LEU A N 1
ATOM 902 C CA . LEU A 1 123 ? -17.703 -0.437 -4.203 1 97.38 123 LEU A CA 1
ATOM 903 C C . LEU A 1 123 ? -18.344 -0.757 -5.547 1 97.38 123 LEU A C 1
ATOM 905 O O . LEU A 1 123 ? -17.938 -1.704 -6.223 1 97.38 123 LEU A O 1
ATOM 909 N N . VAL A 1 124 ? -19.297 0.029 -5.922 1 97.12 124 VAL A N 1
ATOM 910 C CA . VAL A 1 124 ? -19.969 -0.169 -7.199 1 97.12 124 VAL A CA 1
ATOM 911 C C . VAL A 1 124 ? -18.984 0.08 -8.344 1 97.12 124 VAL A C 1
ATOM 913 O O . VAL A 1 124 ? -18.922 -0.701 -9.297 1 97.12 124 VAL A O 1
ATOM 916 N N . LEU A 1 125 ? -18.219 1.106 -8.234 1 96.81 125 LEU A N 1
ATOM 917 C CA . LEU A 1 125 ? -17.266 1.452 -9.281 1 96.81 125 LEU A CA 1
ATOM 918 C C . LEU A 1 125 ? -16.172 0.391 -9.398 1 96.81 125 LEU A C 1
ATOM 920 O O . LEU A 1 125 ? -15.805 -0.012 -10.508 1 96.81 125 LEU A O 1
ATOM 924 N N . VAL A 1 126 ? -15.664 -0.055 -8.305 1 96.81 126 VAL A N 1
ATOM 925 C CA . VAL A 1 126 ? -14.609 -1.061 -8.312 1 96.81 126 VAL A CA 1
ATOM 926 C C . VAL A 1 126 ? -15.156 -2.381 -8.852 1 96.81 126 VAL A C 1
ATOM 928 O O . VAL A 1 126 ? -14.484 -3.064 -9.633 1 96.81 126 VAL A O 1
ATOM 931 N N . THR A 1 127 ? -16.359 -2.758 -8.43 1 97.88 127 THR A N 1
ATOM 932 C CA . THR A 1 127 ? -16.984 -3.965 -8.953 1 97.88 127 THR A CA 1
ATOM 933 C C . THR A 1 127 ? -17.219 -3.848 -10.461 1 97.88 127 THR A C 1
ATOM 935 O O . THR A 1 127 ? -17 -4.809 -11.203 1 97.88 127 THR A O 1
ATOM 938 N N . GLY A 1 128 ? -17.656 -2.668 -10.883 1 97.81 128 GLY A N 1
ATOM 939 C CA . GLY A 1 128 ? -17.781 -2.424 -12.312 1 97.81 128 GLY A CA 1
ATOM 940 C C . GLY A 1 128 ? -16.469 -2.559 -13.055 1 97.81 128 GLY A C 1
ATOM 941 O O . GLY A 1 128 ? -16.422 -3.145 -14.141 1 97.81 128 GLY A O 1
ATOM 942 N N . ALA A 1 129 ? -15.414 -2.027 -12.461 1 97 129 ALA A N 1
ATOM 943 C CA . ALA A 1 129 ? -14.086 -2.162 -13.055 1 97 129 ALA A CA 1
ATOM 944 C C . ALA A 1 129 ? -13.68 -3.629 -13.148 1 97 129 ALA A C 1
ATOM 946 O O . ALA A 1 129 ? -13.039 -4.039 -14.125 1 97 129 ALA A O 1
ATOM 947 N N . ALA A 1 130 ? -14.008 -4.359 -12.141 1 97.75 130 ALA A N 1
ATOM 948 C CA . ALA A 1 130 ? -13.703 -5.785 -12.156 1 97.75 130 ALA A CA 1
ATOM 949 C C . ALA A 1 130 ? -14.391 -6.484 -13.328 1 97.75 130 ALA A C 1
ATOM 951 O O . ALA A 1 130 ? -13.773 -7.285 -14.031 1 97.75 130 ALA A O 1
ATOM 952 N N . PHE A 1 131 ? -15.641 -6.172 -13.594 1 97.69 131 PHE A N 1
ATOM 953 C CA . PHE A 1 131 ? -16.359 -6.746 -14.727 1 97.69 131 PHE A CA 1
ATOM 954 C C . PHE A 1 131 ? -15.711 -6.34 -16.047 1 97.69 131 PHE A C 1
ATOM 956 O O . PHE A 1 131 ? -15.578 -7.16 -16.953 1 97.69 131 PHE A O 1
ATOM 963 N N . ALA A 1 132 ? -15.297 -5.125 -16.078 1 97.25 132 ALA A N 1
ATOM 964 C CA . ALA A 1 132 ? -14.656 -4.621 -17.297 1 97.25 132 ALA A CA 1
ATOM 965 C C . ALA A 1 132 ? -13.336 -5.336 -17.547 1 97.25 132 ALA A C 1
ATOM 967 O O . ALA A 1 132 ? -12.93 -5.508 -18.703 1 97.25 132 ALA A O 1
ATOM 968 N N . MET A 1 133 ? -12.734 -5.84 -16.5 1 95.44 133 MET A N 1
ATOM 969 C CA . MET A 1 133 ? -11.414 -6.453 -16.609 1 95.44 133 MET A CA 1
ATOM 970 C C . MET A 1 133 ? -11.523 -7.961 -16.812 1 95.44 133 MET A C 1
ATOM 972 O O . MET A 1 133 ? -10.516 -8.656 -16.938 1 95.44 133 MET A O 1
ATOM 976 N N . GLY A 1 134 ? -12.773 -8.484 -16.797 1 95.56 134 GLY A N 1
ATOM 977 C CA . GLY A 1 134 ? -12.938 -9.883 -17.156 1 95.56 134 GLY A CA 1
ATOM 978 C C . GLY A 1 134 ? -13.539 -10.719 -16.047 1 95.56 134 GLY A C 1
ATOM 979 O O . GLY A 1 134 ? -13.664 -11.938 -16.188 1 95.56 134 GLY A O 1
ATOM 980 N N . PHE A 1 135 ? -13.891 -10 -15 1 96.5 135 PHE A N 1
ATOM 981 C CA . PHE A 1 135 ? -14.562 -10.711 -13.914 1 96.5 135 PHE A CA 1
ATOM 982 C C . PHE A 1 135 ? -15.93 -11.219 -14.367 1 96.5 135 PHE A C 1
ATOM 984 O O . PHE A 1 135 ? -16.672 -10.5 -15.047 1 96.5 135 PHE A O 1
ATOM 991 N N . ARG A 1 136 ? -16.203 -12.469 -14.031 1 95.44 136 ARG A N 1
ATOM 992 C CA . ARG A 1 136 ? -17.5 -13.055 -14.336 1 95.44 136 ARG A CA 1
ATOM 993 C C . ARG A 1 136 ? -18.094 -13.75 -13.109 1 95.44 136 ARG A C 1
ATOM 995 O O . ARG A 1 136 ? -17.438 -14.594 -12.492 1 95.44 136 ARG A O 1
ATOM 1002 N N . SER A 1 137 ? -19.219 -13.289 -12.766 1 94.25 137 SER A N 1
ATOM 1003 C CA . SER A 1 137 ? -19.891 -13.836 -11.594 1 94.25 137 SER A CA 1
ATOM 1004 C C . SER A 1 137 ? -21 -14.805 -11.992 1 94.25 137 SER A C 1
ATOM 1006 O O . SER A 1 137 ? -21.703 -14.57 -12.977 1 94.25 137 SER A O 1
ATOM 1008 N N . SER A 1 138 ? -21.188 -15.883 -11.211 1 92.75 138 SER A N 1
ATOM 1009 C CA . SER A 1 138 ? -22.266 -16.844 -11.414 1 92.75 138 SER A CA 1
ATOM 1010 C C . SER A 1 138 ? -23.438 -16.547 -10.5 1 92.75 138 SER A C 1
ATOM 1012 O O . SER A 1 138 ? -24.406 -17.312 -10.453 1 92.75 138 SER A O 1
ATOM 1014 N N . ALA A 1 139 ? -23.375 -15.5 -9.828 1 93.69 139 ALA A N 1
ATOM 1015 C CA . ALA A 1 139 ? -24.359 -15.172 -8.805 1 93.69 139 ALA A CA 1
ATOM 1016 C C . ALA A 1 139 ? -25.672 -14.703 -9.43 1 93.69 139 ALA A C 1
ATOM 1018 O O . ALA A 1 139 ? -25.672 -14.047 -10.469 1 93.69 139 ALA A O 1
ATOM 1019 N N . GLY A 1 140 ? -26.812 -15.133 -8.82 1 94.25 140 GLY A N 1
ATOM 1020 C CA . GLY A 1 140 ? -28.141 -14.609 -9.156 1 94.25 140 GLY A CA 1
ATOM 1021 C C . GLY A 1 140 ? -28.484 -13.352 -8.383 1 94.25 140 GLY A C 1
ATOM 1022 O O . GLY A 1 140 ? -27.656 -12.812 -7.652 1 94.25 140 GLY A O 1
ATOM 1023 N N . PRO A 1 141 ? -29.719 -12.836 -8.562 1 94.56 141 PRO A N 1
ATOM 1024 C CA . PRO A 1 141 ? -30.125 -11.594 -7.906 1 94.56 141 PRO A CA 1
ATOM 1025 C C . PRO A 1 141 ? -30.109 -11.688 -6.383 1 94.56 141 PRO A C 1
ATOM 1027 O O . PRO A 1 141 ? -29.734 -10.734 -5.703 1 94.56 141 PRO A O 1
ATOM 1030 N N . VAL A 1 142 ? -30.484 -12.836 -5.879 1 94.5 142 VAL A N 1
ATOM 1031 C CA . VAL A 1 142 ? -30.531 -13.023 -4.43 1 94.5 142 VAL A CA 1
ATOM 1032 C C . VAL A 1 142 ? -29.125 -13 -3.859 1 94.5 142 VAL A C 1
ATOM 1034 O O . VAL A 1 142 ? -28.875 -12.383 -2.824 1 94.5 142 VAL A O 1
ATOM 1037 N N . GLU A 1 143 ? -28.219 -13.703 -4.531 1 95.31 143 GLU A N 1
ATOM 1038 C CA . GLU A 1 143 ? -26.828 -13.727 -4.098 1 95.31 143 GLU A CA 1
ATOM 1039 C C . GLU A 1 143 ? -26.203 -12.336 -4.172 1 95.31 143 GLU A C 1
ATOM 1041 O O . GLU A 1 143 ? -25.422 -11.953 -3.297 1 95.31 143 GLU A O 1
ATOM 1046 N N . TRP A 1 144 ? -26.562 -11.555 -5.164 1 96.12 144 TRP A N 1
ATOM 1047 C CA . TRP A 1 144 ? -26.047 -10.195 -5.293 1 96.12 144 TRP A CA 1
ATOM 1048 C C . TRP A 1 144 ? -26.578 -9.297 -4.184 1 96.12 144 TRP A C 1
ATOM 1050 O O . TRP A 1 144 ? -25.859 -8.445 -3.666 1 96.12 144 TRP A O 1
ATOM 1060 N N . LEU A 1 145 ? -27.812 -9.508 -3.818 1 96.38 145 LEU A N 1
ATOM 1061 C CA . LEU A 1 145 ? -28.391 -8.742 -2.727 1 96.38 145 LEU A CA 1
ATOM 1062 C C . LEU A 1 145 ? -27.719 -9.078 -1.401 1 96.38 145 LEU A C 1
ATOM 1064 O O . LEU A 1 145 ? -27.438 -8.18 -0.598 1 96.38 145 LEU A O 1
ATOM 1068 N N . ALA A 1 146 ? -27.5 -10.352 -1.189 1 95.75 146 ALA A N 1
ATOM 1069 C CA . ALA A 1 146 ? -26.797 -10.781 0.022 1 95.75 146 ALA A CA 1
ATOM 1070 C C . ALA A 1 146 ? -25.391 -10.219 0.076 1 95.75 146 ALA A C 1
ATOM 1072 O O . ALA A 1 146 ? -24.922 -9.781 1.133 1 95.75 146 ALA A O 1
ATOM 1073 N N . ALA A 1 147 ? -24.719 -10.258 -1.05 1 96.75 147 ALA A N 1
ATOM 1074 C CA . ALA A 1 147 ? -23.375 -9.703 -1.135 1 96.75 147 ALA A CA 1
ATOM 1075 C C . ALA A 1 147 ? -23.375 -8.203 -0.828 1 96.75 147 ALA A C 1
ATOM 1077 O O . ALA A 1 147 ? -22.516 -7.719 -0.078 1 96.75 147 ALA A O 1
ATOM 1078 N N . ALA A 1 148 ? -24.312 -7.496 -1.371 1 97.19 148 ALA A N 1
ATOM 1079 C CA . ALA A 1 148 ? -24.453 -6.062 -1.121 1 97.19 148 ALA A CA 1
ATOM 1080 C C . ALA A 1 148 ? -24.703 -5.785 0.358 1 97.19 148 ALA A C 1
ATOM 1082 O O . ALA A 1 148 ? -24.125 -4.855 0.93 1 97.19 148 ALA A O 1
ATOM 1083 N N . GLY A 1 149 ? -25.594 -6.574 0.883 1 97.25 149 GLY A N 1
ATOM 1084 C CA . GLY A 1 149 ? -25.859 -6.438 2.305 1 97.25 149 GLY A CA 1
ATOM 1085 C C . GLY A 1 149 ? -24.641 -6.676 3.174 1 97.25 149 GLY A C 1
ATOM 1086 O O . GLY A 1 149 ? -24.391 -5.93 4.125 1 97.25 149 GLY A O 1
ATOM 1087 N N . LEU A 1 150 ? -23.922 -7.699 2.891 1 96.94 150 LEU A N 1
ATOM 1088 C CA . LEU A 1 150 ? -22.703 -8.008 3.635 1 96.94 150 LEU A CA 1
ATOM 1089 C C . LEU A 1 150 ? -21.703 -6.867 3.514 1 96.94 150 LEU A C 1
ATOM 1091 O O . LEU A 1 150 ? -21.109 -6.445 4.512 1 96.94 150 LEU A O 1
ATOM 1095 N N . LEU A 1 151 ? -21.5 -6.363 2.326 1 97.69 151 LEU A N 1
ATOM 1096 C CA . LEU A 1 151 ? -20.562 -5.273 2.088 1 97.69 151 LEU A CA 1
ATOM 1097 C C . LEU A 1 151 ? -21 -4.008 2.822 1 97.69 151 LEU A C 1
ATOM 1099 O O . LEU A 1 151 ? -20.156 -3.277 3.359 1 97.69 151 LEU A O 1
ATOM 1103 N N . LEU A 1 152 ? -22.281 -3.77 2.799 1 97.25 152 LEU A N 1
ATOM 1104 C CA . LEU A 1 152 ? -22.797 -2.631 3.551 1 97.25 152 LEU A CA 1
ATOM 1105 C C . LEU A 1 152 ? -22.5 -2.785 5.039 1 97.25 152 LEU A C 1
ATOM 1107 O O . LEU A 1 152 ? -22.109 -1.821 5.699 1 97.25 152 LEU A O 1
ATOM 1111 N N . PHE A 1 153 ? -22.703 -3.973 5.461 1 97.38 153 PHE A N 1
ATOM 1112 C CA . PHE A 1 153 ? -22.453 -4.258 6.867 1 97.38 153 PHE A CA 1
ATOM 1113 C C . PHE A 1 153 ? -20.984 -4.051 7.219 1 97.38 153 PHE A C 1
ATOM 1115 O O . PHE A 1 153 ? -20.672 -3.404 8.219 1 97.38 153 PHE A O 1
ATOM 1122 N N . VAL A 1 154 ? -20.125 -4.551 6.496 1 97.19 154 VAL A N 1
ATOM 1123 C CA . VAL A 1 154 ? -18.688 -4.402 6.719 1 97.19 154 VAL A CA 1
ATOM 1124 C C . VAL A 1 154 ? -18.297 -2.926 6.648 1 97.19 154 VAL A C 1
ATOM 1126 O O . VAL A 1 154 ? -17.516 -2.443 7.469 1 97.19 154 VAL A O 1
ATOM 1129 N N . THR A 1 155 ? -18.797 -2.236 5.672 1 97.19 155 THR A N 1
ATOM 1130 C CA . THR A 1 155 ? -18.5 -0.815 5.512 1 97.19 155 THR A CA 1
ATOM 1131 C C . THR A 1 155 ? -18.938 -0.036 6.754 1 97.19 155 THR A C 1
ATOM 1133 O O . THR A 1 155 ? -18.188 0.814 7.246 1 97.19 155 THR A O 1
ATOM 1136 N N . LEU A 1 156 ? -20.109 -0.368 7.215 1 96.75 156 LEU A N 1
ATOM 1137 C CA . LEU A 1 156 ? -20.609 0.29 8.422 1 96.75 156 LEU A CA 1
ATOM 1138 C C . LEU A 1 156 ? -19.688 0.029 9.602 1 96.75 156 LEU A C 1
ATOM 1140 O O . LEU A 1 156 ? -19.344 0.953 10.344 1 96.75 156 LEU A O 1
ATOM 1144 N N . ALA A 1 157 ? -19.297 -1.192 9.766 1 97.06 157 ALA A N 1
ATOM 1145 C CA . ALA A 1 157 ? -18.406 -1.583 10.852 1 97.06 157 ALA A CA 1
ATOM 1146 C C . ALA A 1 157 ? -17.094 -0.815 10.781 1 97.06 157 ALA A C 1
ATOM 1148 O O . ALA A 1 157 ? -16.672 -0.2 11.766 1 97.06 157 ALA A O 1
ATOM 1149 N N . LEU A 1 158 ? -16.531 -0.812 9.656 1 96.31 158 LEU A N 1
ATOM 1150 C CA . LEU A 1 158 ? -15.227 -0.173 9.469 1 96.31 158 LEU A CA 1
ATOM 1151 C C . LEU A 1 158 ? -15.344 1.341 9.609 1 96.31 158 LEU A C 1
ATOM 1153 O O . LEU A 1 158 ? -14.422 1.995 10.102 1 96.31 158 LEU A O 1
ATOM 1157 N N . THR A 1 159 ? -16.406 1.87 9.148 1 95.69 159 THR A N 1
ATOM 1158 C CA . THR A 1 159 ? -16.625 3.311 9.234 1 95.69 159 THR A CA 1
ATOM 1159 C C . THR A 1 159 ? -16.688 3.766 10.688 1 95.69 159 THR A C 1
ATOM 1161 O O . THR A 1 159 ? -16.078 4.777 11.055 1 95.69 159 THR A O 1
ATOM 1164 N N . TRP A 1 160 ? -17.375 3.014 11.508 1 95.31 160 TRP A N 1
ATOM 1165 C CA . TRP A 1 160 ? -17.453 3.369 12.922 1 95.31 160 TRP A CA 1
ATOM 1166 C C . TRP A 1 160 ? -16.078 3.312 13.57 1 95.31 160 TRP A C 1
ATOM 1168 O O . TRP A 1 160 ? -15.719 4.203 14.344 1 95.31 160 TRP A O 1
ATOM 1178 N N . ILE A 1 161 ? -15.367 2.32 13.281 1 95.94 161 ILE A N 1
ATOM 1179 C CA . ILE A 1 161 ? -14.016 2.191 13.828 1 95.94 161 ILE A CA 1
ATOM 1180 C C . ILE A 1 161 ? -13.156 3.361 13.352 1 95.94 161 ILE A C 1
ATOM 1182 O O . ILE A 1 161 ? -12.453 3.982 14.148 1 95.94 161 ILE A O 1
ATOM 1186 N N . SER A 1 162 ? -13.234 3.607 12.125 1 95.12 162 SER A N 1
ATOM 1187 C CA . SER A 1 162 ? -12.445 4.68 11.531 1 95.12 162 SER A CA 1
ATOM 1188 C C . SER A 1 162 ? -12.844 6.039 12.086 1 95.12 162 SER A C 1
ATOM 1190 O O . SER A 1 162 ? -12.008 6.93 12.234 1 95.12 162 SER A O 1
ATOM 1192 N N . ALA A 1 163 ? -14.133 6.246 12.273 1 93.06 163 ALA A N 1
ATOM 1193 C CA . ALA A 1 163 ? -14.578 7.477 12.922 1 93.06 163 ALA A CA 1
ATOM 1194 C C . ALA A 1 163 ? -13.891 7.664 14.273 1 93.06 163 ALA A C 1
ATOM 1196 O O . ALA A 1 163 ? -13.453 8.766 14.602 1 93.06 163 ALA A O 1
ATOM 1197 N N . GLY A 1 164 ? -13.812 6.625 15.031 1 93.5 164 GLY A N 1
ATOM 1198 C CA . GLY A 1 164 ? -13.102 6.684 16.297 1 93.5 164 GLY A CA 1
ATOM 1199 C C . GLY A 1 164 ? -11.641 7.043 16.141 1 93.5 164 GLY A C 1
ATOM 1200 O O . GLY A 1 164 ? -11.117 7.871 16.891 1 93.5 164 GLY A O 1
ATOM 1201 N N . ILE A 1 165 ? -11.016 6.469 15.188 1 94.12 165 ILE A N 1
ATOM 1202 C CA . ILE A 1 165 ? -9.609 6.75 14.914 1 94.12 165 ILE A CA 1
ATOM 1203 C C . ILE A 1 165 ? -9.438 8.227 14.562 1 94.12 165 ILE A C 1
ATOM 1205 O O . ILE A 1 165 ? -8.516 8.883 15.047 1 94.12 165 ILE A O 1
ATOM 1209 N N . GLY A 1 166 ? -10.312 8.664 13.711 1 91.81 166 GLY A N 1
ATOM 1210 C CA . GLY A 1 166 ? -10.258 10.07 13.352 1 91.81 166 GLY A CA 1
ATOM 1211 C C . GLY A 1 166 ? -10.422 11 14.539 1 91.81 166 GLY A C 1
ATOM 1212 O O . GLY A 1 166 ? -9.758 12.039 14.617 1 91.81 166 GLY A O 1
ATOM 1213 N N . LEU A 1 167 ? -11.219 10.633 15.484 1 89.81 167 LEU A N 1
ATOM 1214 C CA . LEU A 1 167 ? -11.492 11.453 16.656 1 89.81 167 LEU A CA 1
ATOM 1215 C C . LEU A 1 167 ? -10.273 11.531 17.562 1 89.81 167 LEU A C 1
ATOM 1217 O O . LEU A 1 167 ? -10.031 12.555 18.203 1 89.81 167 LEU A O 1
ATOM 1221 N N . VAL A 1 168 ? -9.5 10.508 17.547 1 92.44 168 VAL A N 1
ATOM 1222 C CA . VAL A 1 168 ? -8.414 10.453 18.531 1 92.44 168 VAL A CA 1
ATOM 1223 C C . VAL A 1 168 ? -7.109 10.898 17.875 1 92.44 168 VAL A C 1
ATOM 1225 O O . VAL A 1 168 ? -6.133 11.195 18.578 1 92.44 168 VAL A O 1
ATOM 1228 N N . SER A 1 169 ? -7.125 10.922 16.594 1 90.38 169 SER A N 1
ATOM 1229 C CA . SER A 1 169 ? -5.906 11.312 15.898 1 90.38 169 SER A CA 1
ATOM 1230 C C . SER A 1 169 ? -5.676 12.82 16 1 90.38 169 SER A C 1
ATOM 1232 O O . SER A 1 169 ? -6.621 13.602 15.914 1 90.38 169 SER A O 1
ATOM 1234 N N . LYS A 1 170 ? -4.383 13.203 16.078 1 87.75 170 LYS A N 1
ATOM 1235 C CA . LYS A 1 170 ? -4.047 14.617 16.234 1 87.75 170 LYS A CA 1
ATOM 1236 C C . LYS A 1 170 ? -3.756 15.273 14.898 1 87.75 170 LYS A C 1
ATOM 1238 O O . LYS A 1 170 ? -3.861 16.5 14.758 1 87.75 170 LYS A O 1
ATOM 1243 N N . THR A 1 171 ? -3.299 14.445 13.961 1 82.62 171 THR A N 1
ATOM 1244 C CA . THR A 1 171 ? -2.99 14.961 12.633 1 82.62 171 THR A CA 1
ATOM 1245 C C . THR A 1 171 ? -3.602 14.07 11.555 1 82.62 171 THR A C 1
ATOM 1247 O O . THR A 1 171 ? -3.799 12.875 11.766 1 82.62 171 THR A O 1
ATOM 1250 N N . PRO A 1 172 ? -3.945 14.656 10.477 1 83.94 172 PRO A N 1
ATOM 1251 C CA . PRO A 1 172 ? -4.445 13.852 9.359 1 83.94 172 PRO A CA 1
ATOM 1252 C C . PRO A 1 172 ? -3.48 12.734 8.961 1 83.94 172 PRO A C 1
ATOM 1254 O O . PRO A 1 172 ? -3.914 11.664 8.539 1 83.94 172 PRO A O 1
ATOM 1257 N N . GLU A 1 173 ? -2.211 12.984 9.117 1 77.19 173 GLU A N 1
ATOM 1258 C CA . GLU A 1 173 ? -1.217 11.953 8.82 1 77.19 173 GLU A CA 1
ATOM 1259 C C . GLU A 1 173 ? -1.358 10.758 9.758 1 77.19 173 GLU A C 1
ATOM 1261 O O . GLU A 1 173 ? -1.348 9.609 9.32 1 77.19 173 GLU A O 1
ATOM 1266 N N . SER A 1 174 ? -1.492 11.086 10.984 1 82.38 174 SER A N 1
ATOM 1267 C CA . SER A 1 174 ? -1.703 10.023 11.961 1 82.38 174 SER A CA 1
ATOM 1268 C C . SER A 1 174 ? -3.012 9.281 11.695 1 82.38 174 SER A C 1
ATOM 1270 O O . SER A 1 174 ? -3.076 8.055 11.812 1 82.38 174 SER A O 1
ATOM 1272 N N . ALA A 1 175 ? -4.027 10.039 11.367 1 88.06 175 ALA A N 1
ATOM 1273 C CA . ALA A 1 175 ? -5.34 9.461 11.078 1 88.06 175 ALA A CA 1
ATOM 1274 C C . ALA A 1 175 ? -5.273 8.539 9.859 1 88.06 175 ALA A C 1
ATOM 1276 O O . ALA A 1 175 ? -6 7.547 9.789 1 88.06 175 ALA A O 1
ATOM 1277 N N . SER A 1 176 ? -4.453 8.867 8.961 1 85.5 176 SER A N 1
ATOM 1278 C CA . SER A 1 176 ? -4.305 8.055 7.754 1 85.5 176 SER A CA 1
ATOM 1279 C C . SER A 1 176 ? -3.496 6.793 8.031 1 85.5 176 SER A C 1
ATOM 1281 O O . SER A 1 176 ? -3.756 5.742 7.449 1 85.5 176 SER A O 1
ATOM 1283 N N . ASN A 1 177 ? -2.58 6.824 8.938 1 79.38 177 ASN A N 1
ATOM 1284 C CA . ASN A 1 177 ? -1.652 5.723 9.18 1 79.38 177 ASN A CA 1
ATOM 1285 C C . ASN A 1 177 ? -2.215 4.73 10.195 1 79.38 177 ASN A C 1
ATOM 1287 O O . ASN A 1 177 ? -1.887 3.541 10.148 1 79.38 177 ASN A O 1
ATOM 1291 N N . THR A 1 178 ? -3 5.191 11.086 1 85.25 178 THR A N 1
ATOM 1292 C CA . THR A 1 178 ? -3.504 4.352 12.172 1 85.25 178 THR A CA 1
ATOM 1293 C C . THR A 1 178 ? -4.328 3.193 11.617 1 85.25 178 THR A C 1
ATOM 1295 O O . THR A 1 178 ? -4.223 2.064 12.102 1 85.25 178 THR A O 1
ATOM 1298 N N . PRO A 1 179 ? -5.098 3.387 10.492 1 88.31 179 PRO A N 1
ATOM 1299 C CA . PRO A 1 179 ? -5.887 2.271 9.953 1 88.31 179 PRO A CA 1
ATOM 1300 C C . PRO A 1 179 ? -5.059 1.334 9.078 1 88.31 179 PRO A C 1
ATOM 1302 O O . PRO A 1 179 ? -5.566 0.309 8.617 1 88.31 179 PRO A O 1
ATOM 1305 N N . LEU A 1 180 ? -3.795 1.585 8.844 1 78.88 180 LEU A N 1
ATOM 1306 C CA . LEU A 1 180 ? -2.969 0.85 7.891 1 78.88 180 LEU A CA 1
ATOM 1307 C C . LEU A 1 180 ? -2.904 -0.63 8.258 1 78.88 180 LEU A C 1
ATOM 1309 O O . LEU A 1 180 ? -3.02 -1.494 7.383 1 78.88 180 LEU A O 1
ATOM 1313 N N . PRO A 1 181 ? -2.75 -0.952 9.555 1 80.94 181 PRO A N 1
ATOM 1314 C CA . PRO A 1 181 ? -2.762 -2.381 9.875 1 80.94 181 PRO A CA 1
ATOM 1315 C C . PRO A 1 181 ? -4.039 -3.08 9.414 1 80.94 181 PRO A C 1
ATOM 1317 O O . PRO A 1 181 ? -3.986 -4.219 8.945 1 80.94 181 PRO A O 1
ATOM 1320 N N . MET A 1 182 ? -5.137 -2.371 9.531 1 85.94 182 MET A N 1
ATOM 1321 C CA . MET A 1 182 ? -6.414 -2.924 9.086 1 85.94 182 MET A CA 1
ATOM 1322 C C . MET A 1 182 ? -6.426 -3.102 7.57 1 85.94 182 MET A C 1
ATOM 1324 O O . MET A 1 182 ? -7.02 -4.051 7.055 1 85.94 182 MET A O 1
ATOM 1328 N N . THR A 1 183 ? -5.766 -2.225 6.895 1 85.75 183 THR A N 1
ATOM 1329 C CA . THR A 1 183 ? -5.723 -2.266 5.438 1 85.75 183 THR A CA 1
ATOM 1330 C C . THR A 1 183 ? -4.875 -3.438 4.953 1 85.75 183 THR A C 1
ATOM 1332 O O . THR A 1 183 ? -5.113 -3.979 3.871 1 85.75 183 THR A O 1
ATOM 1335 N N . PHE A 1 184 ? -4 -3.939 5.738 1 85.25 184 PHE A N 1
ATOM 1336 C CA . PHE A 1 184 ? -3.111 -5.027 5.352 1 85.25 184 PHE A CA 1
ATOM 1337 C C . PHE A 1 184 ? -3.705 -6.375 5.738 1 85.25 184 PHE A C 1
ATOM 1339 O O . PHE A 1 184 ? -3.303 -7.414 5.203 1 85.25 184 PHE A O 1
ATOM 1346 N N . LEU A 1 185 ? -4.695 -6.402 6.609 1 89.94 185 LEU A N 1
ATOM 1347 C CA . LEU A 1 185 ? -5.246 -7.645 7.133 1 89.94 185 LEU A CA 1
ATOM 1348 C C . LEU A 1 185 ? -5.836 -8.492 6.012 1 89.94 185 LEU A C 1
ATOM 1350 O O . LEU A 1 185 ? -5.664 -9.711 5.996 1 89.94 185 LEU A O 1
ATOM 1354 N N . PRO A 1 186 ? -6.473 -7.871 5.02 1 92.69 186 PRO A N 1
ATOM 1355 C CA . PRO A 1 186 ? -6.98 -8.703 3.926 1 92.69 186 PRO A CA 1
ATOM 1356 C C . PRO A 1 186 ? -5.867 -9.422 3.166 1 92.69 186 PRO A C 1
ATOM 1358 O O . PRO A 1 186 ? -6.062 -10.547 2.701 1 92.69 186 PRO A O 1
ATOM 1361 N N . PHE A 1 187 ? -4.746 -8.836 3.109 1 90.25 187 PHE A N 1
ATOM 1362 C CA . PHE A 1 187 ? -3.619 -9.445 2.42 1 90.25 187 PHE A CA 1
ATOM 1363 C C . PHE A 1 187 ? -3.113 -10.664 3.182 1 90.25 187 PHE A C 1
ATOM 1365 O O . PHE A 1 187 ? -2.57 -11.602 2.582 1 90.25 187 PHE A O 1
ATOM 1372 N N . LEU A 1 188 ? -3.375 -10.609 4.461 1 90.56 188 LEU A N 1
ATOM 1373 C CA . LEU A 1 188 ? -2.947 -11.719 5.305 1 90.56 188 LEU A CA 1
ATOM 1374 C C . LEU A 1 188 ? -4.043 -12.773 5.41 1 90.56 188 LEU A C 1
ATOM 1376 O O . LEU A 1 188 ? -3.916 -13.727 6.18 1 90.56 188 LEU A O 1
ATOM 1380 N N . GLY A 1 189 ? -5.027 -12.617 4.664 1 93 189 GLY A N 1
ATOM 1381 C CA . GLY A 1 189 ? -6.137 -13.555 4.594 1 93 189 GLY A CA 1
ATOM 1382 C C . GLY A 1 189 ? -6.281 -14.211 3.234 1 93 189 GLY A C 1
ATOM 1383 O O . GLY A 1 189 ? -5.281 -14.516 2.576 1 93 189 GLY A O 1
ATOM 1384 N N . SER A 1 190 ? -7.465 -14.438 2.82 1 93 190 SER A N 1
ATOM 1385 C CA . SER A 1 190 ? -7.711 -15.195 1.6 1 93 190 SER A CA 1
ATOM 1386 C C . SER A 1 190 ? -7.902 -14.273 0.403 1 93 190 SER A C 1
ATOM 1388 O O . SER A 1 190 ? -8.312 -14.719 -0.673 1 93 190 SER A O 1
ATOM 1390 N N . ALA A 1 191 ? -7.57 -12.984 0.574 1 94.31 191 ALA A N 1
ATOM 1391 C CA . ALA A 1 191 ? -7.852 -12.008 -0.477 1 94.31 191 ALA A CA 1
ATOM 1392 C C . ALA A 1 191 ? -7.051 -12.312 -1.739 1 94.31 191 ALA A C 1
ATOM 1394 O O . ALA A 1 191 ? -7.574 -12.211 -2.852 1 94.31 191 ALA A O 1
ATOM 1395 N N . ILE A 1 192 ? -5.801 -12.734 -1.553 1 94.5 192 ILE A N 1
ATOM 1396 C CA . ILE A 1 192 ? -4.895 -12.805 -2.691 1 94.5 192 ILE A CA 1
ATOM 1397 C C . ILE A 1 192 ? -4.605 -14.273 -3.025 1 94.5 192 ILE A C 1
ATOM 1399 O O . ILE A 1 192 ? -4.539 -14.641 -4.199 1 94.5 192 ILE A O 1
ATOM 1403 N N . VAL A 1 193 ? -4.414 -15.086 -2.027 1 93.25 193 VAL A N 1
ATOM 1404 C CA . VAL A 1 193 ? -4.156 -16.516 -2.182 1 93.25 193 VAL A CA 1
ATOM 1405 C C . VAL A 1 193 ? -4.953 -17.297 -1.14 1 93.25 193 VAL A C 1
ATOM 1407 O O . VAL A 1 193 ? -5.293 -16.766 -0.08 1 93.25 193 VAL A O 1
ATOM 1410 N N . PRO A 1 194 ? -5.227 -18.516 -1.507 1 92.19 194 PRO A N 1
ATOM 1411 C CA . PRO A 1 194 ? -5.879 -19.344 -0.492 1 92.19 194 PRO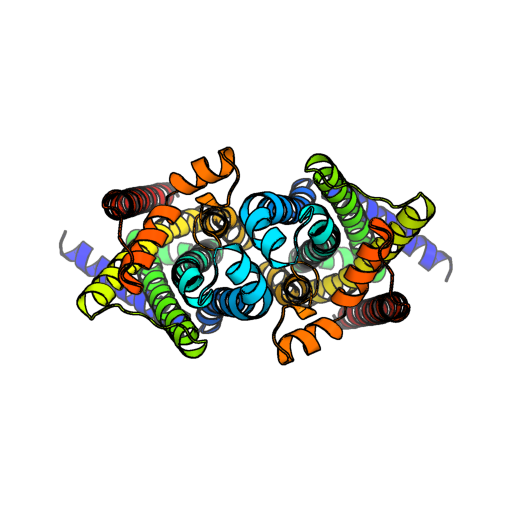 A CA 1
ATOM 1412 C C . PRO A 1 194 ? -5.004 -19.578 0.737 1 92.19 194 PRO A C 1
ATOM 1414 O O . PRO A 1 194 ? -3.789 -19.75 0.61 1 92.19 194 PRO A O 1
ATOM 1417 N N . PRO A 1 195 ? -5.656 -19.562 1.912 1 90.69 195 PRO A N 1
ATOM 1418 C CA . PRO A 1 195 ? -4.879 -19.734 3.141 1 90.69 195 PRO A CA 1
ATOM 1419 C C . PRO A 1 195 ? -4.117 -21.062 3.164 1 90.69 195 PRO A C 1
ATOM 1421 O O . PRO A 1 195 ? -3.066 -21.156 3.807 1 90.69 195 PRO A O 1
ATOM 1424 N N . ASP A 1 196 ? -4.562 -22.016 2.475 1 88.62 196 ASP A N 1
ATOM 1425 C CA . ASP A 1 196 ? -3.93 -23.328 2.463 1 88.62 196 ASP A CA 1
ATOM 1426 C C . ASP A 1 196 ? -2.527 -23.266 1.863 1 88.62 196 ASP A C 1
ATOM 1428 O O . ASP A 1 196 ? -1.706 -24.156 2.086 1 88.62 196 ASP A O 1
ATOM 1432 N N . SER A 1 197 ? -2.266 -22.188 1.104 1 85.38 197 SER A N 1
ATOM 1433 C CA . SER A 1 197 ? -0.955 -22.031 0.482 1 85.38 197 SER A CA 1
ATOM 1434 C C . SER A 1 197 ? 0.031 -21.359 1.431 1 85.38 197 SER A C 1
ATOM 1436 O O . SER A 1 197 ? 1.217 -21.234 1.119 1 85.38 197 SER A O 1
ATOM 1438 N N . MET A 1 198 ? -0.449 -21 2.629 1 87.38 198 MET A N 1
ATOM 1439 C CA . MET A 1 198 ? 0.388 -20.281 3.588 1 87.38 198 MET A CA 1
ATOM 1440 C C . MET A 1 198 ? 0.991 -21.25 4.609 1 87.38 198 MET A C 1
ATOM 1442 O O . MET A 1 198 ? 0.474 -22.344 4.812 1 87.38 198 MET A O 1
ATOM 1446 N N . PRO A 1 199 ? 2.127 -20.766 5.168 1 88.38 199 PRO A N 1
ATOM 1447 C CA . PRO A 1 199 ? 2.674 -21.578 6.258 1 88.38 199 PRO A CA 1
ATOM 1448 C C . PRO A 1 199 ? 1.741 -21.656 7.465 1 88.38 199 PRO A C 1
ATOM 1450 O O . PRO A 1 199 ? 0.84 -20.828 7.605 1 88.38 199 PRO A O 1
ATOM 1453 N N . THR A 1 200 ? 1.971 -22.547 8.383 1 89 200 THR A N 1
ATOM 1454 C CA . THR A 1 200 ? 1.06 -22.953 9.445 1 89 200 THR A CA 1
ATOM 1455 C C . THR A 1 200 ? 0.668 -21.75 10.312 1 89 200 THR A C 1
ATOM 1457 O O . THR A 1 200 ? -0.519 -21.484 10.5 1 89 200 THR A O 1
ATOM 1460 N N . VAL A 1 201 ? 1.598 -20.984 10.82 1 86.38 201 VAL A N 1
ATOM 1461 C CA . VAL A 1 201 ? 1.319 -19.875 11.727 1 86.38 201 VAL A CA 1
ATOM 1462 C C . VAL A 1 201 ? 0.472 -18.828 11.023 1 86.38 201 VAL A C 1
ATOM 1464 O O . VAL A 1 201 ? -0.526 -18.359 11.57 1 86.38 201 VAL A O 1
ATOM 1467 N N . LEU A 1 202 ? 0.833 -18.531 9.797 1 88.75 202 LEU A N 1
ATOM 1468 C CA . LEU A 1 202 ? 0.103 -17.516 9.031 1 88.75 202 LEU A CA 1
ATOM 1469 C C . LEU A 1 202 ? -1.282 -18.031 8.648 1 88.75 202 LEU A C 1
ATOM 1471 O O . LEU A 1 202 ? -2.248 -17.266 8.633 1 88.75 202 LEU A O 1
ATOM 1475 N N . ARG A 1 203 ? -1.298 -19.25 8.305 1 91.19 203 ARG A N 1
ATOM 1476 C CA . ARG A 1 203 ? -2.578 -19.859 7.953 1 91.19 203 ARG A CA 1
ATOM 1477 C C . ARG A 1 203 ? -3.557 -19.781 9.125 1 91.19 203 ARG A C 1
ATOM 1479 O O . ARG A 1 203 ? -4.73 -19.453 8.938 1 91.19 203 ARG A O 1
ATOM 1486 N N . TRP A 1 204 ? -3.016 -20.078 10.289 1 89.62 204 TRP A N 1
ATOM 1487 C CA . TRP A 1 204 ? -3.844 -20 11.484 1 89.62 204 TRP A CA 1
ATOM 1488 C C . TRP A 1 204 ? -4.363 -18.578 11.703 1 89.62 204 TRP A C 1
ATOM 1490 O O . TRP A 1 204 ? -5.551 -18.391 11.969 1 89.62 204 TRP A O 1
ATOM 1500 N N . PHE A 1 205 ? -3.529 -17.625 11.594 1 91.81 205 PHE A N 1
ATOM 1501 C CA . PHE A 1 205 ? -3.941 -16.234 11.719 1 91.81 205 PHE A CA 1
ATOM 1502 C C . PHE A 1 205 ? -4.969 -15.867 10.656 1 91.81 205 PHE A C 1
ATOM 1504 O O . PHE A 1 205 ? -5.973 -15.219 10.945 1 91.81 205 PHE A O 1
ATOM 1511 N N . ALA A 1 206 ? -4.695 -16.266 9.484 1 90.06 206 ALA A N 1
ATOM 1512 C CA . ALA A 1 206 ? -5.57 -15.961 8.359 1 90.06 206 ALA A CA 1
ATOM 1513 C C . ALA A 1 206 ? -6.965 -16.547 8.57 1 90.06 206 ALA A C 1
ATOM 1515 O O . ALA A 1 206 ? -7.965 -15.945 8.18 1 90.06 206 ALA A O 1
ATOM 1516 N N . GLU A 1 207 ? -7.047 -17.641 9.211 1 87.62 207 GLU A N 1
ATOM 1517 C CA . GLU A 1 207 ? -8.32 -18.328 9.383 1 87.62 207 GLU A CA 1
ATOM 1518 C C . GLU A 1 207 ? -9.164 -17.672 10.477 1 87.62 207 GLU A C 1
ATOM 1520 O O . GLU A 1 207 ? -10.391 -17.766 10.453 1 87.62 207 GLU A O 1
ATOM 1525 N N . TYR A 1 208 ? -8.484 -16.922 11.312 1 87.31 208 TYR A N 1
ATOM 1526 C CA . TYR A 1 208 ? -9.227 -16.422 12.469 1 87.31 208 TYR A CA 1
ATOM 1527 C C . TYR A 1 208 ? -9.414 -14.914 12.391 1 87.31 208 TYR A C 1
ATOM 1529 O O . TYR A 1 208 ? -10.211 -14.336 13.133 1 87.31 208 TYR A O 1
ATOM 1537 N N . GLN A 1 209 ? -8.766 -14.398 11.5 1 91.44 209 GLN A N 1
ATOM 1538 C CA . GLN A 1 209 ? -8.922 -12.953 11.383 1 91.44 209 GLN A CA 1
ATOM 1539 C C . GLN A 1 209 ? -10.25 -12.594 10.719 1 91.44 209 GLN A C 1
ATOM 1541 O O . GLN A 1 209 ? -10.828 -13.414 10 1 91.44 209 GLN A O 1
ATOM 1546 N N . PRO A 1 210 ? -10.805 -11.406 10.969 1 93.12 210 PRO A N 1
ATOM 1547 C CA . PRO A 1 210 ? -12.18 -11.062 10.617 1 93.12 210 PRO A CA 1
ATOM 1548 C C . PRO A 1 210 ? -12.414 -11 9.109 1 93.12 210 PRO A C 1
ATOM 1550 O O . PRO A 1 210 ? -13.508 -11.305 8.633 1 93.12 210 PRO A O 1
ATOM 1553 N N . PHE A 1 211 ? -11.438 -10.734 8.336 1 94.94 211 PHE A N 1
ATOM 1554 C CA . PHE A 1 211 ? -11.672 -10.43 6.926 1 94.94 211 PHE A CA 1
ATOM 1555 C C . PHE A 1 211 ? -11.719 -11.711 6.098 1 94.94 211 PHE A C 1
ATOM 1557 O O . PHE A 1 211 ? -12.344 -11.75 5.039 1 94.94 211 PHE A O 1
ATOM 1564 N N . THR A 1 212 ? -11.094 -12.734 6.664 1 94.88 212 THR A N 1
ATOM 1565 C CA . THR A 1 212 ? -11.055 -13.977 5.898 1 94.88 212 THR A CA 1
ATOM 1566 C C . THR A 1 212 ? -12.461 -14.547 5.734 1 94.88 212 THR A C 1
ATOM 1568 O O . THR A 1 212 ? -12.922 -14.773 4.609 1 94.88 212 THR A O 1
ATOM 1571 N N . PRO A 1 213 ? -13.211 -14.742 6.832 1 94.81 213 PRO A N 1
ATOM 1572 C CA . PRO A 1 213 ? -14.562 -15.273 6.629 1 94.81 213 PRO A CA 1
ATOM 1573 C C . PRO A 1 213 ? -15.453 -14.336 5.816 1 94.81 213 PRO A C 1
ATOM 1575 O O . PRO A 1 213 ? -16.328 -14.797 5.086 1 94.81 213 PRO A O 1
ATOM 1578 N N . ILE A 1 214 ? -15.234 -13.117 5.855 1 95.94 214 ILE A N 1
ATOM 1579 C CA . ILE A 1 214 ? -16.031 -12.156 5.09 1 95.94 214 ILE A CA 1
ATOM 1580 C C . ILE A 1 214 ? -15.727 -12.312 3.602 1 95.94 214 ILE A C 1
ATOM 1582 O O . ILE A 1 214 ? -16.641 -12.383 2.783 1 95.94 214 ILE A O 1
ATOM 1586 N N . ILE A 1 215 ? -14.477 -12.422 3.283 1 96.12 215 ILE A N 1
ATOM 1587 C CA . ILE A 1 215 ? -14.062 -12.57 1.893 1 96.12 215 ILE A CA 1
ATOM 1588 C C . ILE A 1 215 ? -14.57 -13.906 1.343 1 96.12 215 ILE A C 1
ATOM 1590 O O . ILE A 1 215 ? -15.078 -13.969 0.22 1 96.12 215 ILE A O 1
ATOM 1594 N N . GLU A 1 216 ? -14.477 -14.961 2.141 1 94.75 216 GLU A N 1
ATOM 1595 C CA . GLU A 1 216 ? -14.922 -16.281 1.701 1 94.75 216 GLU A CA 1
ATOM 1596 C C . GLU A 1 216 ? -16.438 -16.312 1.497 1 94.75 216 GLU A C 1
ATOM 1598 O O . GLU A 1 216 ? -16.922 -16.953 0.572 1 94.75 216 GLU A O 1
ATOM 1603 N N . THR A 1 217 ? -17.094 -15.641 2.377 1 95.44 217 THR A N 1
ATOM 1604 C CA . THR A 1 217 ? -18.547 -15.547 2.209 1 95.44 217 THR A CA 1
ATOM 1605 C C . THR A 1 217 ? -18.891 -14.781 0.934 1 95.44 217 THR A C 1
ATOM 1607 O O . THR A 1 217 ? -19.75 -15.203 0.161 1 95.44 217 THR A O 1
ATOM 1610 N N . LEU A 1 218 ? -18.203 -13.711 0.711 1 95.88 218 LEU A N 1
ATOM 1611 C CA . LEU A 1 218 ? -18.422 -12.93 -0.502 1 95.88 218 LEU A CA 1
ATOM 1612 C C . LEU A 1 218 ? -18.094 -13.75 -1.744 1 95.88 218 LEU A C 1
ATOM 1614 O O . LEU A 1 218 ? -18.844 -13.719 -2.725 1 95.88 218 LEU A O 1
ATOM 1618 N N . ARG A 1 219 ? -17 -14.43 -1.673 1 94.75 219 ARG A N 1
ATOM 1619 C CA . ARG A 1 219 ? -16.594 -15.289 -2.785 1 94.75 219 ARG A CA 1
ATOM 1620 C C . ARG A 1 219 ? -17.641 -16.359 -3.053 1 94.75 219 ARG A C 1
ATOM 1622 O O . ARG A 1 219 ? -18 -16.625 -4.203 1 94.75 219 ARG A O 1
ATOM 1629 N N . GLY A 1 220 ? -18.094 -16.984 -2.037 1 94.06 220 GLY A N 1
ATOM 1630 C CA . GLY A 1 220 ? -19.156 -17.969 -2.193 1 94.06 220 GLY A CA 1
ATOM 1631 C C . GLY A 1 220 ? -20.422 -17.391 -2.811 1 94.06 220 GLY A C 1
ATOM 1632 O O . GLY A 1 220 ? -21.047 -18.031 -3.67 1 94.06 220 GLY A O 1
ATOM 1633 N N . LEU A 1 221 ? -20.781 -16.219 -2.393 1 94.31 221 LEU A N 1
ATOM 1634 C CA . LEU A 1 221 ? -21.984 -15.578 -2.906 1 94.31 221 LEU A CA 1
ATOM 1635 C C . LEU A 1 221 ? -21.812 -15.203 -4.375 1 94.31 221 LEU A C 1
ATOM 1637 O O . LEU A 1 221 ? -22.734 -15.367 -5.172 1 94.31 221 LEU A O 1
ATOM 1641 N N . LEU A 1 222 ? -20.609 -14.781 -4.793 1 94.44 222 LEU A N 1
ATOM 1642 C CA . LEU A 1 222 ? -20.406 -14.234 -6.129 1 94.44 222 LEU A CA 1
ATOM 1643 C C . LEU A 1 222 ? -20.031 -15.336 -7.117 1 94.44 222 LEU A C 1
ATOM 1645 O O . LEU A 1 222 ? -20.328 -15.227 -8.312 1 94.44 222 LEU A O 1
ATOM 1649 N N . MET A 1 223 ? -19.406 -16.375 -6.637 1 91.25 223 MET A N 1
ATOM 1650 C CA . MET A 1 223 ? -18.875 -17.391 -7.551 1 91.25 223 MET A CA 1
ATOM 1651 C C . MET A 1 223 ? -19.656 -18.688 -7.418 1 91.25 223 MET A C 1
ATOM 1653 O O . MET A 1 223 ? -19.484 -19.609 -8.227 1 91.25 223 MET A O 1
ATOM 1657 N N . GLY A 1 224 ? -20.438 -18.797 -6.449 1 82.88 224 GLY A N 1
ATOM 1658 C CA . GLY A 1 224 ? -21.234 -20.016 -6.277 1 82.88 224 GLY A CA 1
ATOM 1659 C C . GLY A 1 224 ? -20.453 -21.125 -5.594 1 82.88 224 GLY A C 1
ATOM 1660 O O . GLY A 1 224 ? -20.859 -22.297 -5.652 1 82.88 224 GLY A O 1
ATOM 1661 N N . THR A 1 225 ? -19.344 -20.703 -5.109 1 75.56 225 THR A N 1
ATOM 1662 C CA . THR A 1 225 ? -18.578 -21.703 -4.367 1 75.56 225 THR A CA 1
ATOM 1663 C C . THR A 1 225 ? -19.188 -21.938 -2.992 1 75.56 225 THR A C 1
ATOM 1665 O O . THR A 1 225 ? -20.016 -21.156 -2.527 1 75.56 225 THR A O 1
ATOM 1668 N N . GLU A 1 226 ? -18.953 -23.078 -2.455 1 75.69 226 GLU A N 1
ATOM 1669 C CA . GLU A 1 226 ? -19.516 -23.422 -1.158 1 75.69 226 GLU A CA 1
ATOM 1670 C C . GLU A 1 226 ? -19.125 -22.406 -0.089 1 75.69 226 GLU A C 1
ATOM 1672 O O . GLU A 1 226 ? -17.953 -22.062 0.048 1 75.69 226 GLU A O 1
ATOM 1677 N N . ILE A 1 227 ? -20.203 -21.906 0.403 1 69.94 227 ILE A N 1
ATOM 1678 C CA . ILE A 1 227 ? -20 -21.031 1.561 1 69.94 227 ILE A CA 1
ATOM 1679 C C . ILE A 1 227 ? -20.031 -21.875 2.838 1 69.94 227 ILE A C 1
ATOM 1681 O O . ILE A 1 227 ? -21.047 -22.469 3.178 1 69.94 227 ILE A O 1
ATOM 1685 N N . GLY A 1 228 ? -18.906 -22.188 3.309 1 70.81 228 GLY A N 1
ATOM 1686 C CA . GLY A 1 228 ? -18.969 -22.875 4.59 1 70.81 228 GLY A CA 1
ATOM 1687 C C . GLY A 1 228 ? -19.781 -22.125 5.625 1 70.81 228 GLY A C 1
ATOM 1688 O O . GLY A 1 228 ? -19.703 -20.891 5.715 1 70.81 228 GLY A O 1
ATOM 1689 N N . ALA A 1 229 ? -20.781 -22.891 6.168 1 71.75 229 ALA A N 1
ATOM 1690 C CA . ALA A 1 229 ? -21.609 -22.312 7.223 1 71.75 229 ALA A CA 1
ATOM 1691 C C . ALA A 1 229 ? -20.766 -21.562 8.242 1 71.75 229 ALA A C 1
ATOM 1693 O O . ALA A 1 229 ? -21.156 -20.516 8.734 1 71.75 229 ALA A O 1
ATOM 1694 N N . VAL A 1 230 ? -19.703 -21.953 8.344 1 74.75 230 VAL A N 1
ATOM 1695 C CA . VAL A 1 230 ? -18.812 -21.375 9.344 1 74.75 230 VAL A CA 1
ATOM 1696 C C . VAL A 1 230 ? -18.328 -20.016 8.875 1 74.75 230 VAL A C 1
ATOM 1698 O O . VAL A 1 230 ? -18.312 -19.047 9.656 1 74.75 230 VAL A O 1
ATOM 1701 N N . SER A 1 231 ? -18.203 -19.938 7.648 1 81.94 231 SER A N 1
ATOM 1702 C CA . SER A 1 231 ? -17.703 -18.672 7.125 1 81.94 231 SER A CA 1
ATOM 1703 C C . SER A 1 231 ? -18.781 -17.594 7.168 1 81.94 231 SER A C 1
ATOM 1705 O O . SER A 1 231 ? -18.5 -16.438 7.527 1 81.94 231 SER A O 1
ATOM 1707 N N . ALA A 1 232 ? -19.969 -17.969 6.883 1 85.94 232 ALA A N 1
ATOM 1708 C CA . ALA A 1 232 ? -21.062 -17 6.852 1 85.94 232 ALA A CA 1
ATOM 1709 C C . ALA A 1 232 ? -21.359 -16.484 8.25 1 85.94 232 ALA A C 1
ATOM 1711 O O . ALA A 1 232 ? -21.438 -15.266 8.469 1 85.94 232 ALA A O 1
ATOM 1712 N N . TRP A 1 233 ? -21.469 -17.422 9.164 1 89.62 233 TRP A N 1
ATOM 1713 C CA . TRP A 1 233 ? -21.797 -17.031 10.531 1 89.62 233 TRP A CA 1
ATOM 1714 C C . TRP A 1 233 ? -20.641 -16.266 11.164 1 89.62 233 TRP A C 1
ATOM 1716 O O . TRP A 1 233 ? -20.844 -15.312 11.914 1 89.62 233 TRP A O 1
ATOM 1726 N N . SER A 1 234 ? -19.484 -16.703 10.875 1 91.62 234 SER A N 1
ATOM 1727 C CA . SER A 1 234 ? -18.328 -16 11.391 1 91.62 234 SER A CA 1
ATOM 1728 C C . SER A 1 234 ? -18.234 -14.586 10.828 1 91.62 234 SER A C 1
ATOM 1730 O O . SER A 1 234 ? -17.875 -13.648 11.539 1 91.62 234 SER A O 1
ATOM 1732 N N . SER A 1 235 ? -18.562 -14.422 9.594 1 93.44 235 SER A N 1
ATOM 1733 C CA . SER A 1 235 ? -18.547 -13.102 8.969 1 93.44 235 SER A CA 1
ATOM 1734 C C . SER A 1 235 ? -19.547 -12.164 9.641 1 93.44 235 SER A C 1
ATOM 1736 O O . SER A 1 235 ? -19.203 -11.023 9.977 1 93.44 235 SER A O 1
ATOM 1738 N N . LEU A 1 236 ? -20.75 -12.688 9.859 1 93.94 236 LEU A N 1
ATOM 1739 C CA . LEU A 1 236 ? -21.781 -11.867 10.508 1 93.94 236 LEU A CA 1
ATOM 1740 C C . LEU A 1 236 ? -21.391 -11.547 11.945 1 93.94 236 LEU A C 1
ATOM 1742 O O . LEU A 1 236 ? -21.656 -10.445 12.43 1 93.94 236 LEU A O 1
ATOM 1746 N N . GLY A 1 237 ? -20.828 -12.539 12.57 1 95.25 237 GLY A N 1
ATOM 1747 C CA . GLY A 1 237 ? -20.344 -12.32 13.93 1 95.25 237 GLY A CA 1
ATOM 1748 C C . GLY A 1 237 ? -19.281 -11.227 14.016 1 95.25 237 GLY A C 1
ATOM 1749 O O . GLY A 1 237 ? -19.375 -10.336 14.859 1 95.25 237 GLY A O 1
ATOM 1750 N N . TRP A 1 238 ? -18.312 -11.289 13.164 1 94.69 238 TRP A N 1
ATOM 1751 C CA . TRP A 1 238 ? -17.25 -10.289 13.141 1 94.69 238 TRP A CA 1
ATOM 1752 C C . TRP A 1 238 ? -17.812 -8.914 12.789 1 94.69 238 TRP A C 1
ATOM 1754 O O . TRP A 1 238 ? -17.438 -7.91 13.398 1 94.69 238 TRP A O 1
ATOM 1764 N N . CYS A 1 239 ? -18.672 -8.82 11.82 1 95.69 239 CYS A N 1
ATOM 1765 C CA . CYS A 1 239 ? -19.25 -7.539 11.438 1 95.69 239 CYS A CA 1
ATOM 1766 C C . CYS A 1 239 ? -20.031 -6.918 12.594 1 95.69 239 CYS A C 1
ATOM 1768 O O . CYS A 1 239 ? -19.922 -5.715 12.836 1 95.69 239 CYS A O 1
ATOM 1770 N N . THR A 1 240 ? -20.781 -7.777 13.273 1 96.69 240 THR A N 1
ATOM 1771 C CA . THR A 1 240 ? -21.547 -7.301 14.422 1 96.69 240 THR A CA 1
ATOM 1772 C C . THR A 1 240 ? -20.609 -6.812 15.523 1 96.69 240 THR A C 1
ATOM 1774 O O . THR A 1 240 ? -20.781 -5.707 16.047 1 96.69 240 THR A O 1
ATOM 1777 N N . ALA A 1 241 ? -19.688 -7.602 15.828 1 96.56 241 ALA A N 1
ATOM 1778 C CA . ALA A 1 241 ? -18.734 -7.258 16.875 1 96.56 241 ALA A CA 1
ATOM 1779 C C . ALA A 1 241 ? -17.984 -5.965 16.547 1 96.56 241 ALA A C 1
ATOM 1781 O O . ALA A 1 241 ? -17.859 -5.082 17.406 1 96.56 241 ALA A O 1
ATOM 1782 N N . LEU A 1 242 ? -17.562 -5.824 15.336 1 95.25 242 LEU A N 1
ATOM 1783 C CA . LEU A 1 242 ? -16.797 -4.652 14.922 1 95.25 242 LEU A CA 1
ATOM 1784 C C . LEU A 1 242 ? -17.688 -3.414 14.875 1 95.25 242 LEU A C 1
ATOM 1786 O O . LEU A 1 242 ? -17.25 -2.314 15.219 1 95.25 242 LEU A O 1
ATOM 1790 N N . THR A 1 243 ? -18.891 -3.602 14.398 1 95.38 243 THR A N 1
ATOM 1791 C CA . THR A 1 243 ? -19.828 -2.475 14.375 1 95.38 243 THR A CA 1
ATOM 1792 C C . THR A 1 243 ? -20.109 -1.972 15.781 1 95.38 243 THR A C 1
ATOM 1794 O O . THR A 1 243 ? -20.031 -0.77 16.047 1 95.38 243 THR A O 1
ATOM 1797 N N . LEU A 1 244 ? -20.375 -2.871 16.672 1 96 244 LEU A N 1
ATOM 1798 C CA . LEU A 1 244 ? -20.672 -2.498 18.047 1 96 244 LEU A CA 1
ATOM 1799 C C . LEU A 1 244 ? -19.453 -1.893 18.734 1 96 244 LEU A C 1
ATOM 1801 O O . LEU A 1 244 ? -19.562 -0.863 19.406 1 96 244 LEU A O 1
ATOM 1805 N N . ALA A 1 245 ? -18.328 -2.508 18.547 1 95.56 245 ALA A N 1
ATOM 1806 C CA . ALA A 1 245 ? -17.094 -1.993 19.125 1 95.56 245 ALA A CA 1
ATOM 1807 C C . ALA A 1 245 ? -16.797 -0.592 18.609 1 95.56 245 ALA A C 1
ATOM 1809 O O . ALA A 1 245 ? -16.469 0.307 19.391 1 95.56 245 ALA A O 1
ATOM 1810 N N . GLY A 1 246 ? -16.906 -0.436 17.312 1 94.12 246 GLY A N 1
ATOM 1811 C CA . GLY A 1 246 ? -16.641 0.871 16.719 1 94.12 246 GLY A CA 1
ATOM 1812 C C . GLY A 1 246 ? -17.625 1.93 17.172 1 94.12 246 GLY A C 1
ATOM 1813 O O . GLY A 1 246 ? -17.234 3.055 17.5 1 94.12 246 GLY A O 1
ATOM 1814 N N . PHE A 1 247 ? -18.859 1.548 17.203 1 92.75 247 PHE A N 1
ATOM 1815 C CA . PHE A 1 247 ? -19.906 2.475 17.609 1 92.75 247 PHE A CA 1
ATOM 1816 C C . PHE A 1 247 ? -19.703 2.93 19.047 1 92.75 247 PHE A C 1
ATOM 1818 O O . PHE A 1 247 ? -19.703 4.129 19.328 1 92.75 247 PHE A O 1
ATOM 1825 N N . PHE A 1 248 ? -19.516 2.031 19.922 1 92.88 248 PHE A N 1
ATOM 1826 C CA . PHE A 1 248 ? -19.375 2.365 21.328 1 92.88 248 PHE A CA 1
ATOM 1827 C C . PHE A 1 248 ? -18.062 3.102 21.578 1 92.88 248 PHE A C 1
ATOM 1829 O O . PHE A 1 248 ? -18.016 4.027 22.391 1 92.88 248 PHE A O 1
ATOM 1836 N N . TRP A 1 249 ? -17.078 2.73 20.859 1 93 249 TRP A N 1
ATOM 1837 C CA . TRP A 1 249 ? -15.797 3.4 21.016 1 93 249 TRP A CA 1
ATOM 1838 C C . TRP A 1 249 ? -15.867 4.844 20.531 1 93 249 TRP A C 1
ATOM 1840 O O . TRP A 1 249 ? -15.453 5.766 21.234 1 93 249 TRP A O 1
ATOM 1850 N N . SER A 1 250 ? -16.328 5.008 19.391 1 90.69 250 SER A N 1
ATOM 1851 C CA . SER A 1 250 ? -16.453 6.355 18.844 1 90.69 250 SER A CA 1
ATOM 1852 C C . SER A 1 250 ? -17.328 7.234 19.734 1 90.69 250 SER A C 1
ATOM 1854 O O . SER A 1 250 ? -17.016 8.406 19.953 1 90.69 250 SER A O 1
ATOM 1856 N N . ARG A 1 251 ? -18.359 6.656 20.234 1 86.06 251 ARG A N 1
ATOM 1857 C CA . ARG A 1 251 ? -19.234 7.391 21.125 1 86.06 251 ARG A CA 1
ATOM 1858 C C . ARG A 1 251 ? -18.531 7.75 22.422 1 86.06 251 ARG A C 1
ATOM 1860 O O . ARG A 1 251 ? -18.672 8.867 22.922 1 86.06 251 ARG A O 1
ATOM 1867 N N . SER A 1 252 ? -17.812 6.855 22.922 1 89.44 252 SER A N 1
ATOM 1868 C CA . SER A 1 252 ? -17.109 7.086 24.172 1 89.44 252 SER A CA 1
ATOM 1869 C C . SER A 1 252 ? -16.062 8.18 24.031 1 89.44 252 SER A C 1
ATOM 1871 O O . SER A 1 252 ? -15.914 9.031 24.922 1 89.44 252 SER A O 1
ATOM 1873 N N . VAL A 1 253 ? -15.344 8.133 22.984 1 85.38 253 VAL A N 1
ATOM 1874 C CA . VAL A 1 253 ? -14.297 9.125 22.734 1 85.38 253 VAL A CA 1
ATOM 1875 C C . VAL A 1 253 ? -14.93 10.492 22.5 1 85.38 253 VAL A C 1
ATOM 1877 O O . VAL A 1 253 ? -14.414 11.508 23 1 85.38 253 VAL A O 1
ATOM 1880 N N . PHE A 1 254 ? -15.914 10.43 21.859 1 77.44 254 PHE A N 1
ATOM 1881 C CA . PHE A 1 254 ? -16.594 11.68 21.547 1 77.44 254 PHE A CA 1
ATOM 1882 C C . PHE A 1 254 ? -17.125 12.328 22.828 1 77.44 254 PHE A C 1
ATOM 1884 O O . PHE A 1 254 ? -17.031 13.547 22.984 1 77.44 254 PHE A O 1
ATOM 1891 N N . TYR A 1 255 ? -17.656 11.602 23.703 1 75 255 TYR A N 1
ATOM 1892 C CA . TYR A 1 255 ? -18.25 12.156 24.906 1 75 255 TYR A CA 1
ATOM 1893 C C . TYR A 1 255 ? -17.188 12.484 25.938 1 75 255 TYR A C 1
ATOM 1895 O O . TYR A 1 255 ? -17.422 13.266 26.859 1 75 255 TYR A O 1
ATOM 1903 N N . ARG A 1 256 ? -16.109 12.039 25.766 1 74.44 256 ARG A N 1
ATOM 1904 C CA . ARG A 1 256 ? -15.039 12.352 26.703 1 74.44 256 ARG A CA 1
ATOM 1905 C C . ARG A 1 256 ? -14.289 13.609 26.297 1 74.44 256 ARG A C 1
ATOM 1907 O O . ARG A 1 256 ? -13.648 14.266 27.125 1 74.44 256 ARG A O 1
ATOM 1914 N N . ARG A 1 257 ? -14.398 13.945 25.094 1 63.38 257 ARG A N 1
ATOM 1915 C CA . ARG A 1 257 ? -13.68 15.125 24.625 1 63.38 257 ARG A CA 1
ATOM 1916 C C . ARG A 1 257 ? -14.609 16.344 24.562 1 63.38 257 ARG A C 1
ATOM 1918 O O . ARG A 1 257 ? -15.781 16.203 24.219 1 63.38 257 ARG A O 1
ATOM 1925 N N . MET B 1 1 ? 34.375 32.656 -1.942 1 43.25 1 MET B N 1
ATOM 1926 C CA . MET B 1 1 ? 33.75 31.406 -2.408 1 43.25 1 MET B CA 1
ATOM 1927 C C . MET B 1 1 ? 34 30.266 -1.426 1 43.25 1 MET B C 1
ATOM 1929 O O . MET B 1 1 ? 33.094 29.469 -1.157 1 43.25 1 MET B O 1
ATOM 1933 N N . SER B 1 2 ? 35.156 30.219 -0.877 1 52.84 2 SER B N 1
ATOM 1934 C CA . SER B 1 2 ? 35.562 29.188 0.063 1 52.84 2 SER B CA 1
ATOM 1935 C C . SER B 1 2 ? 34.875 29.359 1.412 1 52.84 2 SER B C 1
ATOM 1937 O O . SER B 1 2 ? 34.469 28.375 2.047 1 52.84 2 SER B O 1
ATOM 1939 N N . LEU B 1 3 ? 34.75 30.547 1.817 1 50.34 3 LEU B N 1
ATOM 1940 C CA . LEU B 1 3 ? 34.156 30.828 3.123 1 50.34 3 LEU B CA 1
ATOM 1941 C C . LEU B 1 3 ? 32.656 30.516 3.115 1 50.34 3 LEU B C 1
ATOM 1943 O O . LEU B 1 3 ? 32.125 30 4.098 1 50.34 3 LEU B O 1
ATOM 1947 N N . THR B 1 4 ? 32.062 30.859 2.01 1 52.41 4 THR B N 1
ATOM 1948 C CA . THR B 1 4 ? 30.625 30.578 1.855 1 52.41 4 THR B CA 1
ATOM 1949 C C . THR B 1 4 ? 30.359 29.078 1.804 1 52.41 4 THR B C 1
ATOM 1951 O O . THR B 1 4 ? 29.391 28.594 2.367 1 52.41 4 THR B O 1
ATOM 1954 N N . MET B 1 5 ? 31.328 28.438 1.171 1 55.59 5 MET B N 1
ATOM 1955 C CA . MET B 1 5 ? 31.219 26.984 1.099 1 55.59 5 MET B CA 1
ATOM 1956 C C . MET B 1 5 ? 31.422 26.359 2.473 1 55.59 5 MET B C 1
ATOM 1958 O O . MET B 1 5 ? 30.75 25.375 2.818 1 55.59 5 MET B O 1
ATOM 1962 N N . ASN B 1 6 ? 32.375 27.016 3.23 1 56.59 6 ASN B N 1
ATOM 1963 C CA . ASN B 1 6 ? 32.625 26.516 4.57 1 56.59 6 ASN B CA 1
ATOM 1964 C C . ASN B 1 6 ? 31.453 26.75 5.508 1 56.59 6 ASN B C 1
ATOM 1966 O O . ASN B 1 6 ? 31.125 25.875 6.324 1 56.59 6 ASN B O 1
ATOM 1970 N N . TYR B 1 7 ? 30.875 27.891 5.367 1 56.31 7 TYR B N 1
ATOM 1971 C CA . TYR B 1 7 ? 29.703 28.188 6.191 1 56.31 7 TYR B CA 1
ATOM 1972 C C . TYR B 1 7 ? 28.516 27.297 5.801 1 56.31 7 TYR B C 1
ATOM 1974 O O . TYR B 1 7 ? 27.797 26.797 6.664 1 56.31 7 TYR B O 1
ATOM 1982 N N . ALA B 1 8 ? 28.453 27.172 4.539 1 58.97 8 ALA B N 1
ATOM 1983 C CA . ALA B 1 8 ? 27.375 26.312 4.055 1 58.97 8 ALA B CA 1
ATOM 1984 C C . ALA B 1 8 ? 27.562 24.875 4.539 1 58.97 8 ALA B C 1
ATOM 1986 O O . ALA B 1 8 ? 26.594 24.219 4.918 1 58.97 8 ALA B O 1
ATOM 1987 N N . ALA B 1 9 ? 28.812 24.516 4.566 1 60.5 9 ALA B N 1
ATOM 1988 C CA . ALA B 1 9 ? 29.141 23.172 5.043 1 60.5 9 ALA B CA 1
ATOM 1989 C C . ALA B 1 9 ? 28.875 23.047 6.543 1 60.5 9 ALA B C 1
ATOM 1991 O O . ALA B 1 9 ? 28.328 22.031 7 1 60.5 9 ALA B O 1
ATOM 1992 N N . ARG B 1 10 ? 29.188 24.047 7.254 1 58 10 ARG B N 1
ATOM 1993 C CA . ARG B 1 10 ? 28.969 24.031 8.695 1 58 10 ARG B CA 1
ATOM 1994 C C . ARG B 1 10 ? 27.484 24.094 9.031 1 58 10 ARG B C 1
ATOM 1996 O O . ARG B 1 10 ? 27.016 23.406 9.945 1 58 10 ARG B O 1
ATOM 2003 N N . ASP B 1 11 ? 26.859 24.875 8.281 1 60.44 11 ASP B N 1
ATOM 2004 C CA . ASP B 1 11 ? 25.422 24.969 8.469 1 60.44 11 ASP B CA 1
ATOM 2005 C C . ASP B 1 11 ? 24.719 23.672 8.102 1 60.44 11 ASP B C 1
ATOM 2007 O O . ASP B 1 11 ? 23.797 23.234 8.805 1 60.44 11 ASP B O 1
ATOM 2011 N N . SER B 1 12 ? 25.234 23.047 7.059 1 62.56 12 SER B N 1
ATOM 2012 C CA . SER B 1 12 ? 24.703 21.75 6.656 1 62.56 12 SER B CA 1
ATOM 2013 C C . SER B 1 12 ? 24.969 20.688 7.719 1 62.56 12 SER B C 1
ATOM 2015 O O . SER B 1 12 ? 24.109 19.844 7.988 1 62.56 12 SER B O 1
ATOM 2017 N N . LEU B 1 13 ? 26.172 20.844 8.227 1 62.5 13 LEU B N 1
ATOM 2018 C CA . LEU B 1 13 ? 26.531 19.875 9.258 1 62.5 13 LEU B CA 1
ATOM 2019 C C . LEU B 1 13 ? 25.672 20.062 10.5 1 62.5 13 LEU B C 1
ATOM 2021 O O . LEU B 1 13 ? 25.297 19.094 11.164 1 62.5 13 LEU B O 1
ATOM 2025 N N . THR B 1 14 ? 25.422 21.312 10.891 1 58.84 14 THR B N 1
ATOM 2026 C CA . THR B 1 14 ? 24.562 21.578 12.031 1 58.84 14 THR B CA 1
ATOM 2027 C C . THR B 1 14 ? 23.141 21.078 11.766 1 58.84 14 THR B C 1
ATOM 2029 O O . THR B 1 14 ? 22.516 20.484 12.648 1 58.84 14 THR B O 1
ATOM 2032 N N . LEU B 1 15 ? 22.812 21.359 10.555 1 58.56 15 LEU B N 1
ATOM 2033 C CA . LEU B 1 15 ? 21.484 20.875 10.188 1 58.56 15 LEU B CA 1
ATOM 2034 C C . LEU B 1 15 ? 21.453 19.359 10.086 1 58.56 15 LEU B C 1
ATOM 2036 O O . LEU B 1 15 ? 20.469 18.719 10.453 1 58.56 15 LEU B O 1
ATOM 2040 N N . LEU B 1 16 ? 22.578 18.891 9.539 1 59 16 LEU B N 1
ATOM 2041 C CA . LEU B 1 16 ? 22.719 17.438 9.516 1 59 16 LEU B CA 1
ATOM 2042 C C . LEU B 1 16 ? 22.625 16.859 10.922 1 59 16 LEU B C 1
ATOM 2044 O O . LEU B 1 16 ? 21.938 15.852 11.133 1 59 16 LEU B O 1
ATOM 2048 N N . ARG B 1 17 ? 23.375 17.438 11.758 1 58.06 17 ARG B N 1
ATOM 2049 C CA . ARG B 1 17 ? 23.359 16.953 13.141 1 58.06 17 ARG B CA 1
ATOM 2050 C C . ARG B 1 17 ? 21.953 17.062 13.734 1 58.06 17 ARG B C 1
ATOM 2052 O O . ARG B 1 17 ? 21.516 16.156 14.445 1 58.06 17 ARG B O 1
ATOM 2059 N N . ARG B 1 18 ? 21.359 18.062 13.422 1 57.28 18 ARG B N 1
ATOM 2060 C CA . ARG B 1 18 ? 19.984 18.25 13.914 1 57.28 18 ARG B CA 1
ATOM 2061 C C . ARG B 1 18 ? 19.047 17.219 13.312 1 57.28 18 ARG B C 1
ATOM 2063 O O . ARG B 1 18 ? 18.234 16.609 14.016 1 57.28 18 ARG B O 1
ATOM 2070 N N . ASN B 1 19 ? 19.266 17.062 12.047 1 56.75 19 ASN B N 1
ATOM 2071 C CA . ASN B 1 19 ? 18.406 16.094 11.375 1 56.75 19 ASN B CA 1
ATOM 2072 C C . ASN B 1 19 ? 18.688 14.68 11.844 1 56.75 19 ASN B C 1
ATOM 2074 O O . ASN B 1 19 ? 17.766 13.883 12.016 1 56.75 19 ASN B O 1
ATOM 2078 N N . LEU B 1 20 ? 19.953 14.5 11.938 1 55.56 20 LEU B N 1
ATOM 2079 C CA . LEU B 1 20 ? 20.328 13.18 12.438 1 55.56 20 LEU B CA 1
ATOM 2080 C C . LEU B 1 20 ? 19.844 12.977 13.867 1 55.56 20 LEU B C 1
ATOM 2082 O O . LEU B 1 20 ? 19.406 11.883 14.234 1 55.56 20 LEU B O 1
ATOM 2086 N N . ARG B 1 21 ? 19.906 14 14.625 1 53.84 21 ARG B N 1
ATOM 2087 C CA . ARG B 1 21 ? 19.406 13.93 15.992 1 53.84 21 ARG B CA 1
ATOM 2088 C C . ARG B 1 21 ? 17.891 13.797 16.016 1 53.84 21 ARG B C 1
ATOM 2090 O O . ARG B 1 21 ? 17.328 13.094 16.859 1 53.84 21 ARG B O 1
ATOM 2097 N N . ARG B 1 22 ? 17.406 14.516 15.156 1 49.66 22 ARG B N 1
ATOM 2098 C CA . ARG B 1 22 ? 15.953 14.367 15.039 1 49.66 22 ARG B CA 1
ATOM 2099 C C . ARG B 1 22 ? 15.578 12.984 14.539 1 49.66 22 ARG B C 1
ATOM 2101 O O . ARG B 1 22 ? 14.633 12.367 15.031 1 49.66 22 ARG B O 1
ATOM 2108 N N . ALA B 1 23 ? 16.312 12.641 13.492 1 53.97 23 ALA B N 1
ATOM 2109 C CA . ALA B 1 23 ? 16.094 11.281 13.016 1 53.97 23 ALA B CA 1
ATOM 2110 C C . ALA B 1 23 ? 16.375 10.266 14.117 1 53.97 23 ALA B C 1
ATOM 2112 O O . ALA B 1 23 ? 15.695 9.242 14.219 1 53.97 23 ALA B O 1
ATOM 2113 N N . GLN B 1 24 ? 17.438 10.5 14.781 1 51.06 24 GLN B N 1
ATOM 2114 C CA . GLN B 1 24 ? 17.719 9.672 15.945 1 51.06 24 GLN B CA 1
ATOM 2115 C C . GLN B 1 24 ? 16.641 9.844 17.016 1 51.06 24 GLN B C 1
ATOM 2117 O O . GLN B 1 24 ? 16.391 8.93 17.812 1 51.06 24 GLN B O 1
ATOM 2122 N N . ARG B 1 25 ? 16.156 10.977 16.953 1 46.12 25 ARG B N 1
ATOM 2123 C CA . ARG B 1 25 ? 15.148 11.195 17.984 1 46.12 25 ARG B CA 1
ATOM 2124 C C . ARG B 1 25 ? 13.766 10.789 17.5 1 46.12 25 ARG B C 1
ATOM 2126 O O . ARG B 1 25 ? 12.852 10.578 18.312 1 46.12 25 ARG B O 1
ATOM 2133 N N . TYR B 1 26 ? 13.703 10.75 16.219 1 50.31 26 TYR B N 1
ATOM 2134 C CA . TYR B 1 26 ? 12.383 10.242 15.852 1 50.31 26 TYR B CA 1
ATOM 2135 C C . TYR B 1 26 ? 12.484 8.844 15.242 1 50.31 26 TYR B C 1
ATOM 2137 O O . TYR B 1 26 ? 12.375 8.68 14.023 1 50.31 26 TYR B O 1
ATOM 2145 N N . PRO B 1 27 ? 13.055 7.93 16.016 1 57.94 27 PRO B N 1
ATOM 2146 C CA . PRO B 1 27 ? 13.094 6.516 15.641 1 57.94 27 PRO B CA 1
ATOM 2147 C C . PRO B 1 27 ? 11.812 6.051 14.961 1 57.94 27 PRO B C 1
ATOM 2149 O O . PRO B 1 27 ? 11.828 5.082 14.195 1 57.94 27 PRO B O 1
ATOM 2152 N N . ALA B 1 28 ? 10.875 6.863 15.109 1 60.22 28 ALA B N 1
ATOM 2153 C CA . ALA B 1 28 ? 9.578 6.492 14.555 1 60.22 28 ALA B CA 1
ATOM 2154 C C . ALA B 1 28 ? 9.594 6.551 13.031 1 60.22 28 ALA B C 1
ATOM 2156 O O . ALA B 1 28 ? 8.969 5.723 12.359 1 60.22 28 ALA B O 1
ATOM 2157 N N . MET B 1 29 ? 10.492 7.492 12.609 1 62.75 29 MET B N 1
ATOM 2158 C CA . MET B 1 29 ? 10.516 7.621 11.156 1 62.75 29 MET B CA 1
ATOM 2159 C C . MET B 1 29 ? 11.281 6.469 10.516 1 62.75 29 MET B C 1
ATOM 2161 O O . MET B 1 29 ? 10.859 5.93 9.492 1 62.75 29 MET B O 1
ATOM 2165 N N . THR B 1 30 ? 12.414 6.18 11.102 1 70.12 30 THR B N 1
ATOM 2166 C CA . THR B 1 30 ? 13.156 5.035 10.594 1 70.12 30 THR B CA 1
ATOM 2167 C C . THR B 1 30 ? 12.328 3.758 10.703 1 70.12 30 THR B C 1
ATOM 2169 O O . THR B 1 30 ? 12.344 2.926 9.797 1 70.12 30 THR B O 1
ATOM 2172 N N . PHE B 1 31 ? 11.609 3.707 11.766 1 77.25 31 PHE B N 1
ATOM 2173 C CA . PHE B 1 31 ? 10.75 2.547 11.961 1 77.25 31 PHE B CA 1
ATOM 2174 C C . PHE B 1 31 ? 9.703 2.461 10.859 1 77.25 31 PHE B C 1
ATOM 2176 O O . PHE B 1 31 ? 9.453 1.382 10.312 1 77.25 31 PHE B O 1
ATOM 2183 N N . SER B 1 32 ? 9.242 3.574 10.5 1 76.75 32 SER B N 1
ATOM 2184 C CA . SER B 1 32 ? 8.211 3.576 9.469 1 76.75 32 SER B CA 1
ATOM 2185 C C . SER B 1 32 ? 8.781 3.174 8.117 1 76.75 32 SER B C 1
ATOM 2187 O O . SER B 1 32 ? 8.125 2.463 7.348 1 76.75 32 SER B O 1
ATOM 2189 N N . VAL B 1 33 ? 10.055 3.57 7.863 1 86.12 33 VAL B N 1
ATOM 2190 C CA . VAL B 1 33 ? 10.688 3.277 6.582 1 86.12 33 VAL B CA 1
ATOM 2191 C C . VAL B 1 33 ? 10.992 1.784 6.484 1 86.12 33 VAL B C 1
ATOM 2193 O O . VAL B 1 33 ? 10.914 1.197 5.402 1 86.12 33 VAL B O 1
ATOM 2196 N N . VAL B 1 34 ? 11.25 1.22 7.609 1 90.62 34 VAL B N 1
ATOM 2197 C CA . VAL B 1 34 ? 11.68 -0.174 7.645 1 90.62 34 VAL B CA 1
ATOM 2198 C C . VAL B 1 34 ? 10.461 -1.09 7.707 1 90.62 34 VAL B C 1
ATOM 2200 O O . VAL B 1 34 ? 10.445 -2.154 7.086 1 90.62 34 VAL B O 1
ATOM 2203 N N . VAL B 1 35 ? 9.484 -0.675 8.352 1 86.44 35 VAL B N 1
ATOM 2204 C CA . VAL B 1 35 ? 8.367 -1.539 8.734 1 86.44 35 VAL B CA 1
ATOM 2205 C C . VAL B 1 35 ? 7.645 -2.02 7.477 1 86.44 35 VAL B C 1
ATOM 2207 O O . VAL B 1 35 ? 7.395 -3.217 7.316 1 86.44 35 VAL B O 1
ATOM 2210 N N . MET B 1 36 ? 7.414 -1.147 6.594 1 86.62 36 MET B N 1
ATOM 2211 C CA . MET B 1 36 ? 6.605 -1.502 5.43 1 86.62 36 MET B CA 1
ATOM 2212 C C . MET B 1 36 ? 7.352 -2.482 4.531 1 86.62 36 MET B C 1
ATOM 2214 O O . MET B 1 36 ? 6.828 -3.549 4.199 1 86.62 36 MET B O 1
ATOM 2218 N N . PRO B 1 37 ? 8.555 -2.244 4.219 1 92.44 37 PRO B N 1
ATOM 2219 C CA . PRO B 1 37 ? 9.289 -3.209 3.395 1 92.44 37 PRO B CA 1
ATOM 2220 C C . PRO B 1 37 ? 9.453 -4.566 4.078 1 92.44 37 PRO B C 1
ATOM 2222 O O . PRO B 1 37 ? 9.344 -5.605 3.422 1 92.44 37 PRO B O 1
ATOM 2225 N N . VAL B 1 38 ? 9.695 -4.543 5.344 1 92.88 38 VAL B N 1
ATOM 2226 C CA . VAL B 1 38 ? 9.859 -5.809 6.051 1 92.88 38 VAL B CA 1
ATOM 2227 C C . VAL B 1 38 ? 8.531 -6.562 6.074 1 92.88 38 VAL B C 1
ATOM 2229 O O . VAL B 1 38 ? 8.5 -7.773 5.859 1 92.88 38 VAL B O 1
ATOM 2232 N N . MET B 1 39 ? 7.52 -5.852 6.324 1 87.75 39 MET B N 1
ATOM 2233 C CA . MET B 1 39 ? 6.195 -6.465 6.309 1 87.75 39 MET B CA 1
ATOM 2234 C C . MET B 1 39 ? 5.863 -7.008 4.922 1 87.75 39 MET B C 1
ATOM 2236 O O . MET B 1 39 ? 5.332 -8.109 4.793 1 87.75 39 MET B O 1
ATOM 2240 N N . MET B 1 40 ? 6.156 -6.23 3.961 1 91.06 40 MET B N 1
ATOM 2241 C CA . MET B 1 40 ? 5.93 -6.656 2.582 1 91.06 40 MET B CA 1
ATOM 2242 C C . MET B 1 40 ? 6.754 -7.898 2.256 1 91.06 40 MET B C 1
ATOM 2244 O O . MET B 1 40 ? 6.25 -8.836 1.629 1 91.06 40 MET B O 1
ATOM 2248 N N . LEU B 1 41 ? 7.98 -7.883 2.68 1 94.75 41 LEU B N 1
ATOM 2249 C CA . LEU B 1 41 ? 8.836 -9.039 2.457 1 94.75 41 LEU B CA 1
ATOM 2250 C C . LEU B 1 41 ? 8.266 -10.281 3.127 1 94.75 41 LEU B C 1
ATOM 2252 O O . LEU B 1 41 ? 8.211 -11.352 2.518 1 94.75 41 LEU B O 1
ATOM 2256 N N . ALA B 1 42 ? 7.855 -10.133 4.336 1 91.94 42 ALA B N 1
ATOM 2257 C CA . ALA B 1 42 ? 7.258 -11.25 5.062 1 91.94 42 ALA B CA 1
ATOM 2258 C C . ALA B 1 42 ? 5.98 -11.734 4.379 1 91.94 42 ALA B C 1
ATOM 2260 O O . ALA B 1 42 ? 5.766 -12.938 4.238 1 91.94 42 ALA B O 1
ATOM 2261 N N . LEU B 1 43 ? 5.211 -10.805 3.947 1 90 43 LEU B N 1
ATOM 2262 C CA . LEU B 1 43 ? 3.957 -11.125 3.271 1 90 43 LEU B CA 1
ATOM 2263 C C . LEU B 1 43 ? 4.219 -11.891 1.979 1 90 43 LEU B C 1
ATOM 2265 O O . LEU B 1 43 ? 3.646 -12.961 1.763 1 90 43 LEU B O 1
ATOM 2269 N N . PHE B 1 44 ? 5.062 -11.398 1.161 1 94.12 44 PHE B N 1
ATOM 2270 C CA . PHE B 1 44 ? 5.32 -12.016 -0.137 1 94.12 44 PHE B CA 1
ATOM 2271 C C . PHE B 1 44 ? 6.055 -13.336 0.026 1 94.12 44 PHE B C 1
ATOM 2273 O O . PHE B 1 44 ? 5.84 -14.273 -0.752 1 94.12 44 PHE B O 1
ATOM 2280 N N . ASN B 1 45 ? 6.93 -13.352 0.973 1 93.56 45 ASN B N 1
ATOM 2281 C CA . ASN B 1 45 ? 7.695 -14.578 1.164 1 93.56 45 ASN B CA 1
ATOM 2282 C C . ASN B 1 45 ? 6.859 -15.656 1.842 1 93.56 45 ASN B C 1
ATOM 2284 O O . ASN B 1 45 ? 6.832 -16.797 1.385 1 93.56 45 ASN B O 1
ATOM 2288 N N . TYR B 1 46 ? 6.129 -15.32 2.855 1 91 46 TYR B N 1
ATOM 2289 C CA . TYR B 1 46 ? 5.465 -16.344 3.654 1 91 46 TYR B CA 1
ATOM 2290 C C . TYR B 1 46 ? 4.031 -16.562 3.184 1 91 46 TYR B C 1
ATOM 2292 O O . TYR B 1 46 ? 3.549 -17.703 3.146 1 91 46 TYR B O 1
ATOM 2300 N N . ALA B 1 47 ? 3.371 -15.531 2.824 1 89.75 47 ALA B N 1
ATOM 2301 C CA . ALA B 1 47 ? 1.963 -15.672 2.461 1 89.75 47 ALA B CA 1
ATOM 2302 C C . ALA B 1 47 ? 1.811 -16.031 0.986 1 89.75 47 ALA B C 1
ATOM 2304 O O . ALA B 1 47 ? 1.05 -16.938 0.639 1 89.75 47 ALA B O 1
ATOM 2305 N N . PHE B 1 48 ? 2.58 -15.305 0.151 1 93 48 PHE B N 1
ATOM 2306 C CA . PHE B 1 48 ? 2.355 -15.453 -1.282 1 93 48 PHE B CA 1
ATOM 2307 C C . PHE B 1 48 ? 3.453 -16.297 -1.917 1 93 48 PHE B C 1
ATOM 2309 O O . PHE B 1 48 ? 3.357 -16.672 -3.088 1 93 48 PHE B O 1
ATOM 2316 N N . GLY B 1 49 ? 4.496 -16.594 -1.192 1 91.88 49 GLY B N 1
ATOM 2317 C CA . GLY B 1 49 ? 5.707 -17.188 -1.739 1 91.88 49 GLY B CA 1
ATOM 2318 C C . GLY B 1 49 ? 5.48 -18.562 -2.346 1 91.88 49 GLY B C 1
ATOM 2319 O O . GLY B 1 49 ? 6.086 -18.906 -3.365 1 91.88 49 GLY B O 1
ATOM 2320 N N . GLY B 1 50 ? 4.688 -19.391 -1.703 1 89.12 50 GLY B N 1
ATOM 2321 C CA . GLY B 1 50 ? 4.379 -20.688 -2.273 1 89.12 50 GLY B CA 1
ATOM 2322 C C . GLY B 1 50 ? 3.705 -20.594 -3.631 1 89.12 50 GLY B C 1
ATOM 2323 O O . GLY B 1 50 ? 4.152 -21.219 -4.594 1 89.12 50 GLY B O 1
ATOM 2324 N N . ALA B 1 51 ? 2.721 -19.781 -3.734 1 89.19 51 ALA B N 1
ATOM 2325 C CA . ALA B 1 51 ? 1.965 -19.625 -4.973 1 89.19 51 ALA B CA 1
ATOM 2326 C C . ALA B 1 51 ? 2.807 -18.938 -6.047 1 89.19 51 ALA B C 1
ATOM 2328 O O . ALA B 1 51 ? 2.852 -19.391 -7.191 1 89.19 51 ALA B O 1
ATOM 2329 N N . LEU B 1 52 ? 3.459 -17.891 -5.648 1 91.75 52 LEU B N 1
ATOM 2330 C CA . LEU B 1 52 ? 4.258 -17.141 -6.613 1 91.75 52 LEU B CA 1
ATOM 2331 C C . LEU B 1 52 ? 5.477 -17.953 -7.055 1 91.75 52 LEU B C 1
ATOM 2333 O O . LEU B 1 52 ? 5.836 -17.938 -8.234 1 91.75 52 LEU B O 1
ATOM 2337 N N . GLY B 1 53 ? 6.066 -18.594 -6.098 1 90.69 53 GLY B N 1
ATOM 2338 C CA . GLY B 1 53 ? 7.203 -19.438 -6.43 1 90.69 53 GLY B CA 1
ATOM 2339 C C . GLY B 1 53 ? 6.867 -20.531 -7.426 1 90.69 53 GLY B C 1
ATOM 2340 O O . GLY B 1 53 ? 7.594 -20.734 -8.406 1 90.69 53 GLY B O 1
ATOM 2341 N N . ALA B 1 54 ? 5.812 -21.172 -7.184 1 86.5 54 ALA B N 1
ATOM 2342 C CA . ALA B 1 54 ? 5.344 -22.203 -8.109 1 86.5 54 ALA B CA 1
ATOM 2343 C C . ALA B 1 54 ? 5.008 -21.609 -9.469 1 86.5 54 ALA B C 1
ATOM 2345 O O . ALA B 1 54 ? 5.262 -22.234 -10.508 1 86.5 54 ALA B O 1
ATOM 2346 N N . GLY B 1 55 ? 4.57 -20.438 -9.484 1 86.62 55 GLY B N 1
ATOM 2347 C CA . GLY B 1 55 ? 4.109 -19.797 -10.711 1 86.62 55 GLY B CA 1
ATOM 2348 C C . GLY B 1 55 ? 5.238 -19.281 -11.578 1 86.62 55 GLY B C 1
ATOM 2349 O O . GLY B 1 55 ? 5.074 -19.109 -12.789 1 86.62 55 GLY B O 1
ATOM 2350 N N . ILE B 1 56 ? 6.336 -18.922 -10.93 1 86.88 56 ILE B N 1
ATOM 2351 C CA . ILE B 1 56 ? 7.402 -18.328 -11.727 1 86.88 56 ILE B CA 1
ATOM 2352 C C . ILE B 1 56 ? 8.484 -19.375 -11.992 1 86.88 56 ILE B C 1
ATOM 2354 O O . ILE B 1 56 ? 9.602 -19.047 -12.375 1 86.88 56 ILE B O 1
ATOM 2358 N N . GLY B 1 57 ? 8.219 -20.594 -11.906 1 82.25 57 GLY B N 1
ATOM 2359 C CA . GLY B 1 57 ? 9.125 -21.641 -12.344 1 82.25 57 GLY B CA 1
ATOM 2360 C C . GLY B 1 57 ? 9.766 -22.406 -11.195 1 82.25 57 GLY B C 1
ATOM 2361 O O . GLY B 1 57 ? 10.625 -23.266 -11.406 1 82.25 57 GLY B O 1
ATOM 2362 N N . GLY B 1 58 ? 9.367 -22.031 -9.992 1 74.88 58 GLY B N 1
ATOM 2363 C CA . GLY B 1 58 ? 9.883 -22.766 -8.852 1 74.88 58 GLY B CA 1
ATOM 2364 C C . GLY B 1 58 ? 11.125 -22.141 -8.242 1 74.88 58 GLY B C 1
ATOM 2365 O O . GLY B 1 58 ? 11.594 -21.094 -8.711 1 74.88 58 GLY B O 1
ATOM 2366 N N . GLY B 1 59 ? 11.641 -22.594 -7.066 1 81.06 59 GLY B N 1
ATOM 2367 C CA . GLY B 1 59 ? 12.797 -22.078 -6.344 1 81.06 59 GLY B CA 1
ATOM 2368 C C . GLY B 1 59 ? 12.414 -21.25 -5.121 1 81.06 59 GLY B C 1
ATOM 2369 O O . GLY B 1 59 ? 11.234 -21.172 -4.773 1 81.06 59 GLY B O 1
ATOM 2370 N N . SER B 1 60 ? 13.516 -20.75 -4.566 1 91.12 60 SER B N 1
ATOM 2371 C CA . SER B 1 60 ? 13.297 -19.922 -3.385 1 91.12 60 SER B CA 1
ATOM 2372 C C . SER B 1 60 ? 12.781 -18.547 -3.766 1 91.12 60 SER B C 1
ATOM 2374 O O . SER B 1 60 ? 13.516 -17.734 -4.324 1 91.12 60 SER B O 1
ATOM 2376 N N . TYR B 1 61 ? 11.523 -18.297 -3.574 1 93.94 61 TYR B N 1
ATOM 2377 C CA . TYR B 1 61 ? 10.891 -17.031 -3.961 1 93.94 61 TYR B CA 1
ATOM 2378 C C . TYR B 1 61 ? 11.555 -15.859 -3.262 1 93.94 61 TYR B C 1
ATOM 2380 O O . TYR B 1 61 ? 11.664 -14.773 -3.834 1 93.94 61 TYR B O 1
ATOM 2388 N N . ILE B 1 62 ? 12.023 -16.078 -2.047 1 96.06 62 ILE B N 1
ATOM 2389 C CA . ILE B 1 62 ? 12.633 -14.992 -1.292 1 96.06 62 ILE B CA 1
ATOM 2390 C C . ILE B 1 62 ? 13.867 -14.484 -2.025 1 96.06 62 ILE B C 1
ATOM 2392 O O . ILE B 1 62 ? 14.18 -13.289 -1.979 1 96.06 62 ILE B O 1
ATOM 2396 N N . ASP B 1 63 ? 14.547 -15.359 -2.74 1 95.19 63 ASP B N 1
ATOM 2397 C CA . ASP B 1 63 ? 15.734 -14.953 -3.484 1 95.19 63 ASP B CA 1
ATOM 2398 C C . ASP B 1 63 ? 15.367 -14.078 -4.684 1 95.19 63 ASP B C 1
ATOM 2400 O O . ASP B 1 63 ? 16.125 -13.195 -5.078 1 95.19 63 ASP B O 1
ATOM 2404 N N . TYR B 1 64 ? 14.258 -14.336 -5.184 1 93.81 64 TYR B N 1
ATOM 2405 C CA . TYR B 1 64 ? 13.805 -13.531 -6.312 1 93.81 64 TYR B CA 1
ATOM 2406 C C . TYR B 1 64 ? 13.312 -12.164 -5.848 1 93.81 64 TYR B C 1
ATOM 2408 O O . TYR B 1 64 ? 13.617 -11.148 -6.473 1 93.81 64 TYR B O 1
ATOM 2416 N N . VAL B 1 65 ? 12.523 -12.133 -4.773 1 96.5 65 VAL B N 1
ATOM 2417 C CA . VAL B 1 65 ? 11.75 -10.953 -4.418 1 96.5 65 VAL B CA 1
ATOM 2418 C C . VAL B 1 65 ? 12.625 -9.977 -3.635 1 96.5 65 VAL B C 1
ATOM 2420 O O . VAL B 1 65 ? 12.375 -8.766 -3.639 1 96.5 65 VAL B O 1
ATOM 2423 N N . THR B 1 66 ? 13.648 -10.375 -2.986 1 97.19 66 THR B N 1
ATOM 2424 C CA . THR B 1 66 ? 14.43 -9.594 -2.037 1 97.19 66 THR B CA 1
ATOM 2425 C C . THR B 1 66 ? 15.016 -8.359 -2.711 1 97.19 66 THR B C 1
ATOM 2427 O O . THR B 1 66 ? 14.891 -7.246 -2.201 1 97.19 66 THR B O 1
ATOM 2430 N N . PRO B 1 67 ? 15.641 -8.5 -3.891 1 96 67 PRO B N 1
ATOM 2431 C CA . PRO B 1 67 ? 16.172 -7.285 -4.508 1 96 67 PRO B CA 1
ATOM 2432 C C . PRO B 1 67 ? 15.102 -6.227 -4.746 1 96 67 PRO B C 1
ATOM 2434 O O . PRO B 1 67 ? 15.359 -5.031 -4.574 1 96 67 PRO B O 1
ATOM 2437 N N . GLY B 1 68 ? 13.969 -6.684 -5.18 1 96.19 68 GLY B N 1
ATOM 2438 C CA . GLY B 1 68 ? 12.859 -5.766 -5.379 1 96.19 68 GLY B CA 1
ATOM 2439 C C . GLY B 1 68 ? 12.438 -5.059 -4.105 1 96.19 68 GLY B C 1
ATOM 2440 O O . GLY B 1 68 ? 12.219 -3.844 -4.105 1 96.19 68 GLY B O 1
ATOM 2441 N N . ILE B 1 69 ? 12.305 -5.781 -3.02 1 97 69 ILE B N 1
ATOM 2442 C CA . ILE B 1 69 ? 11.875 -5.23 -1.74 1 97 69 ILE B CA 1
ATOM 2443 C C . ILE B 1 69 ? 12.938 -4.266 -1.211 1 97 69 ILE B C 1
ATOM 2445 O O . ILE B 1 69 ? 12.609 -3.238 -0.614 1 97 69 ILE B O 1
ATOM 2449 N N . VAL B 1 70 ? 14.156 -4.641 -1.38 1 97.31 70 VAL B N 1
ATOM 2450 C CA . VAL B 1 70 ? 15.25 -3.768 -0.978 1 97.31 70 VAL B CA 1
ATOM 2451 C C . VAL B 1 70 ? 15.148 -2.438 -1.723 1 97.31 70 VAL B C 1
ATOM 2453 O O . VAL B 1 70 ? 15.289 -1.37 -1.122 1 97.31 70 VAL B O 1
ATOM 2456 N N . LEU B 1 71 ? 14.922 -2.537 -2.98 1 96.25 71 LEU B N 1
ATOM 2457 C CA . LEU B 1 71 ? 14.734 -1.312 -3.748 1 96.25 71 LEU B CA 1
ATOM 2458 C C . LEU B 1 71 ? 13.539 -0.524 -3.23 1 96.25 71 LEU B C 1
ATOM 2460 O O . LEU B 1 71 ? 13.578 0.707 -3.166 1 96.25 71 LEU B O 1
ATOM 2464 N N . MET B 1 72 ? 12.461 -1.221 -2.861 1 94.25 72 MET B N 1
ATOM 2465 C CA . MET B 1 72 ? 11.25 -0.57 -2.367 1 94.25 72 MET B CA 1
ATOM 2466 C C . MET B 1 72 ? 11.516 0.142 -1.045 1 94.25 72 MET B C 1
ATOM 2468 O O . MET B 1 72 ? 10.812 1.093 -0.694 1 94.25 72 MET B O 1
ATOM 2472 N N . THR B 1 73 ? 12.461 -0.297 -0.335 1 94.81 73 THR B N 1
ATOM 2473 C CA . THR B 1 73 ? 12.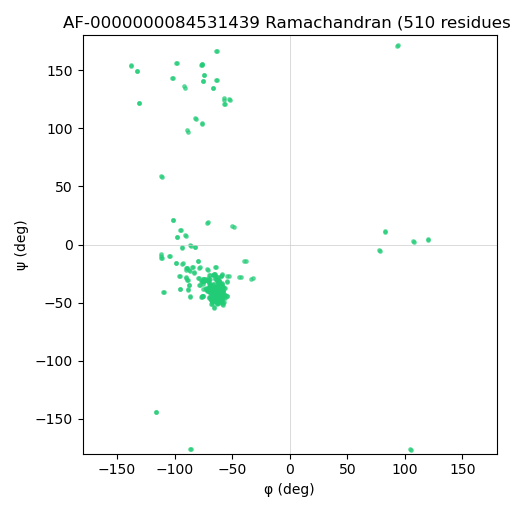891 0.412 0.866 1 94.81 73 THR B CA 1
ATOM 2474 C C . THR B 1 73 ? 13.367 1.817 0.522 1 94.81 73 THR B C 1
ATOM 2476 O O . THR B 1 73 ? 13.078 2.773 1.243 1 94.81 73 THR B O 1
ATOM 2479 N N . ALA B 1 74 ? 14.109 1.905 -0.55 1 94.75 74 ALA B N 1
ATOM 2480 C CA . ALA B 1 74 ? 14.562 3.215 -1.01 1 94.75 74 ALA B CA 1
ATOM 2481 C C . ALA B 1 74 ? 13.383 4.117 -1.354 1 94.75 74 ALA B C 1
ATOM 2483 O O . ALA B 1 74 ? 13.398 5.312 -1.062 1 94.75 74 ALA B O 1
ATOM 2484 N N . THR B 1 75 ? 12.398 3.582 -1.966 1 92.88 75 THR B N 1
ATOM 2485 C CA . THR B 1 75 ? 11.219 4.367 -2.311 1 92.88 75 THR B CA 1
ATOM 2486 C C . THR B 1 75 ? 10.461 4.793 -1.055 1 92.88 75 THR B C 1
ATOM 2488 O O . THR B 1 75 ? 9.93 5.902 -0.992 1 92.88 75 THR B O 1
ATOM 2491 N N . SER B 1 76 ? 10.359 3.912 -0.095 1 91.12 76 SER B N 1
ATOM 2492 C CA . SER B 1 76 ? 9.75 4.266 1.185 1 91.12 76 SER B CA 1
ATOM 2493 C C . SER B 1 76 ? 10.484 5.426 1.846 1 91.12 76 SER B C 1
ATOM 2495 O O . SER B 1 76 ? 9.859 6.309 2.438 1 91.12 76 SER B O 1
ATOM 2497 N N . GLY B 1 77 ? 11.773 5.379 1.799 1 91.44 77 GLY B N 1
ATOM 2498 C CA . GLY B 1 77 ? 12.57 6.484 2.299 1 91.44 77 GLY B CA 1
ATOM 2499 C C . GLY B 1 77 ? 12.266 7.801 1.609 1 91.44 77 GLY B C 1
ATOM 2500 O O . GLY B 1 77 ? 12.281 8.859 2.242 1 91.44 77 GLY B O 1
ATOM 2501 N N . ALA B 1 78 ? 12 7.711 0.362 1 91.12 78 ALA B N 1
ATOM 2502 C CA . ALA B 1 78 ? 11.656 8.898 -0.417 1 91.12 78 ALA B CA 1
ATOM 2503 C C . ALA B 1 78 ? 10.375 9.539 0.099 1 91.12 78 ALA B C 1
ATOM 2505 O O . ALA B 1 78 ? 10.281 10.766 0.19 1 91.12 78 ALA B O 1
ATOM 2506 N N . VAL B 1 79 ? 9.414 8.727 0.389 1 87.38 79 VAL B N 1
ATOM 2507 C CA . VAL B 1 79 ? 8.156 9.242 0.937 1 87.38 79 VAL B CA 1
ATOM 2508 C C . VAL B 1 79 ? 8.43 9.969 2.25 1 87.38 79 VAL B C 1
ATOM 2510 O O . VAL B 1 79 ? 7.941 11.086 2.459 1 87.38 79 VAL B O 1
ATOM 2513 N N . ALA B 1 80 ? 9.211 9.375 3.102 1 88.31 80 ALA B N 1
ATOM 2514 C CA . ALA B 1 80 ? 9.555 9.961 4.391 1 88.31 80 ALA B CA 1
ATOM 2515 C C . ALA B 1 80 ? 10.258 11.305 4.207 1 88.31 80 ALA B C 1
ATOM 2517 O O . ALA B 1 80 ? 10.016 12.25 4.965 1 88.31 80 ALA B O 1
ATOM 2518 N N . THR B 1 81 ? 11.078 11.328 3.211 1 90.44 81 THR B N 1
ATOM 2519 C CA . THR B 1 81 ? 11.805 12.555 2.922 1 90.44 81 THR B CA 1
ATOM 2520 C C . THR B 1 81 ? 10.844 13.656 2.488 1 90.44 81 THR B C 1
ATOM 2522 O O . THR B 1 81 ? 10.938 14.797 2.957 1 90.44 81 THR B O 1
ATOM 2525 N N . ALA B 1 82 ? 9.969 13.367 1.604 1 91.88 82 ALA B N 1
ATOM 2526 C CA . ALA B 1 82 ? 9.008 14.352 1.125 1 91.88 82 ALA B CA 1
ATOM 2527 C C . ALA B 1 82 ? 8.195 14.938 2.281 1 91.88 82 ALA B C 1
ATOM 2529 O O . ALA B 1 82 ? 8.008 16.156 2.361 1 91.88 82 ALA B O 1
ATOM 2530 N N . VAL B 1 83 ? 7.785 14.156 3.133 1 86.44 83 VAL B N 1
ATOM 2531 C CA . VAL B 1 83 ? 6.977 14.578 4.273 1 86.44 83 VAL B CA 1
ATOM 2532 C C . VAL B 1 83 ? 7.82 15.445 5.207 1 86.44 83 VAL B C 1
ATOM 2534 O O . VAL B 1 83 ? 7.383 16.516 5.645 1 86.44 83 VAL B O 1
ATOM 2537 N N . ALA B 1 84 ? 9.023 14.961 5.539 1 86.38 84 ALA B N 1
ATOM 2538 C CA . ALA B 1 84 ? 9.906 15.695 6.445 1 86.38 84 ALA B CA 1
ATOM 2539 C C . ALA B 1 84 ? 10.188 17.094 5.918 1 86.38 84 ALA B C 1
ATOM 2541 O O . ALA B 1 84 ? 10.133 18.078 6.672 1 86.38 84 ALA B O 1
ATOM 2542 N N . VAL B 1 85 ? 10.469 17.172 4.672 1 88.44 85 VAL B N 1
ATOM 2543 C CA . VAL B 1 85 ? 10.75 18.469 4.055 1 88.44 85 VAL B CA 1
ATOM 2544 C C . VAL B 1 85 ? 9.5 19.344 4.105 1 88.44 85 VAL B C 1
ATOM 2546 O O . VAL B 1 85 ? 9.578 20.531 4.441 1 88.44 85 VAL B O 1
ATOM 2549 N N . CYS B 1 86 ? 8.383 18.781 3.807 1 88.56 86 CYS B N 1
ATOM 2550 C CA . CYS B 1 86 ? 7.129 19.531 3.805 1 88.56 86 CYS B CA 1
ATOM 2551 C C . CYS B 1 86 ? 6.812 20.078 5.195 1 88.56 86 CYS B C 1
ATOM 2553 O O . CYS B 1 86 ? 6.438 21.234 5.344 1 88.56 86 CYS B O 1
ATOM 2555 N N . VAL B 1 87 ? 6.898 19.266 6.207 1 83.88 87 VAL B N 1
ATOM 2556 C CA . VAL B 1 87 ? 6.613 19.656 7.582 1 83.88 87 VAL B CA 1
ATOM 2557 C C . VAL B 1 87 ? 7.527 20.797 7.996 1 83.88 87 VAL B C 1
ATOM 2559 O O . VAL B 1 87 ? 7.07 21.781 8.586 1 83.88 87 VAL B O 1
ATOM 2562 N N . ASP B 1 88 ? 8.766 20.672 7.699 1 82.75 88 ASP B N 1
ATOM 2563 C CA . ASP B 1 88 ? 9.711 21.719 8.07 1 82.75 88 ASP B CA 1
ATOM 2564 C C . ASP B 1 88 ? 9.414 23.031 7.328 1 82.75 88 ASP B C 1
ATOM 2566 O O . ASP B 1 88 ? 9.609 24.109 7.867 1 82.75 88 ASP B O 1
ATOM 2570 N N . MET B 1 89 ? 8.891 22.906 6.184 1 83.25 89 MET B N 1
ATOM 2571 C CA . MET B 1 89 ? 8.578 24.094 5.391 1 83.25 89 MET B CA 1
ATOM 2572 C C . MET B 1 89 ? 7.305 24.766 5.887 1 83.25 89 MET B C 1
ATOM 2574 O O . MET B 1 89 ? 7.184 25.984 5.84 1 83.25 89 MET B O 1
ATOM 2578 N N . THR B 1 90 ? 6.402 23.953 6.32 1 79.06 90 THR B N 1
ATOM 2579 C CA . THR B 1 90 ? 5.102 24.5 6.688 1 79.06 90 THR B CA 1
ATOM 2580 C C . THR B 1 90 ? 5.094 24.938 8.148 1 79.06 90 THR B C 1
ATOM 2582 O O . THR B 1 90 ? 4.316 25.812 8.531 1 79.06 90 THR B O 1
ATOM 2585 N N . GLU B 1 91 ? 5.668 24.312 9.07 1 73.25 91 GLU B N 1
ATOM 2586 C CA . GLU B 1 91 ? 5.691 24.703 10.477 1 73.25 91 GLU B CA 1
ATOM 2587 C C . GLU B 1 91 ? 6.57 25.922 10.695 1 73.25 91 GLU B C 1
ATOM 2589 O O . GLU B 1 91 ? 6.582 26.5 11.781 1 73.25 91 GLU B O 1
ATOM 2594 N N . GLY B 1 92 ? 6.883 26.672 9.797 1 62.41 92 GLY B N 1
ATOM 2595 C CA . GLY B 1 92 ? 7.488 27.984 9.922 1 62.41 92 GLY B CA 1
ATOM 2596 C C . GLY B 1 92 ? 8.969 27.938 10.227 1 62.41 92 GLY B C 1
ATOM 2597 O O . GLY B 1 92 ? 9.562 28.938 10.625 1 62.41 92 GLY B O 1
ATOM 2598 N N . ILE B 1 93 ? 9.477 26.828 10.422 1 56.09 93 ILE B N 1
ATOM 2599 C CA . ILE B 1 93 ? 10.891 26.828 10.766 1 56.09 93 ILE B CA 1
ATOM 2600 C C . ILE B 1 93 ? 11.68 27.594 9.695 1 56.09 93 ILE B C 1
ATOM 2602 O O . ILE B 1 93 ? 12.672 28.25 10.008 1 56.09 93 ILE B O 1
ATOM 2606 N N . VAL B 1 94 ? 11.062 27.547 8.516 1 57.56 94 VAL B N 1
ATOM 2607 C CA . VAL B 1 94 ? 11.805 28.156 7.41 1 57.56 94 VAL B CA 1
ATOM 2608 C C . VAL B 1 94 ? 11.836 29.672 7.582 1 57.56 94 VAL B C 1
ATOM 2610 O O . VAL B 1 94 ? 12.852 30.312 7.293 1 57.56 94 VAL B O 1
ATOM 2613 N N . ASN B 1 95 ? 10.688 30.125 8.062 1 56.47 95 ASN B N 1
ATOM 2614 C CA . ASN B 1 95 ? 10.719 31.578 8.234 1 56.47 95 ASN B CA 1
ATOM 2615 C C . ASN B 1 95 ? 11.797 32 9.227 1 56.47 95 ASN B C 1
ATOM 2617 O O . ASN B 1 95 ? 12.398 33.062 9.07 1 56.47 95 ASN B O 1
ATOM 2621 N N . ARG B 1 96 ? 11.961 31.094 10.117 1 55.5 96 ARG B N 1
ATOM 2622 C CA . ARG B 1 96 ? 13 31.438 11.086 1 55.5 96 ARG B CA 1
ATOM 2623 C C . ARG B 1 96 ? 14.391 31.281 10.469 1 55.5 96 ARG B C 1
ATOM 2625 O O . ARG B 1 96 ? 15.32 32 10.82 1 55.5 96 ARG B O 1
ATOM 2632 N N . PHE B 1 97 ? 14.445 30.375 9.602 1 54.84 97 PHE B N 1
ATOM 2633 C CA . PHE B 1 97 ? 15.742 30.141 8.984 1 54.84 97 PHE B CA 1
ATOM 2634 C C . PHE B 1 97 ? 16.094 31.25 7.992 1 54.84 97 PHE B C 1
ATOM 2636 O O . PHE B 1 97 ? 17.266 31.562 7.789 1 54.84 97 PHE B O 1
ATOM 2643 N N . ARG B 1 98 ? 15.023 31.719 7.438 1 53.78 98 ARG B N 1
ATOM 2644 C CA . ARG B 1 98 ? 15.25 32.812 6.508 1 53.78 98 ARG B CA 1
ATOM 2645 C C . ARG B 1 98 ? 15.922 34 7.211 1 53.78 9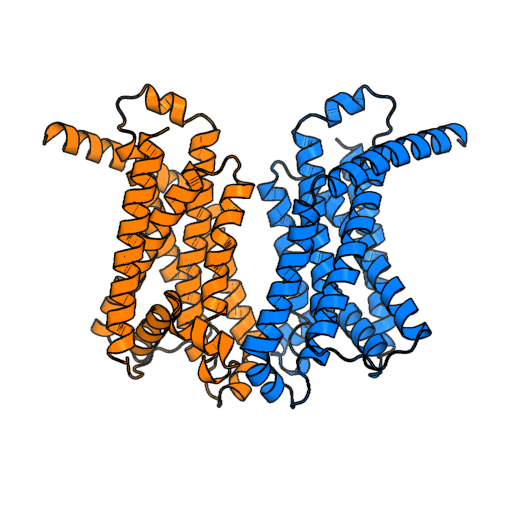8 ARG B C 1
ATOM 2647 O O . ARG B 1 98 ? 16.625 34.781 6.578 1 53.78 98 ARG B O 1
ATOM 2654 N N . THR B 1 99 ? 15.656 34.031 8.422 1 54.25 99 THR B N 1
ATOM 2655 C CA . THR B 1 99 ? 16.281 35.156 9.117 1 54.25 99 THR B CA 1
ATOM 2656 C C . THR B 1 99 ? 17.719 34.781 9.523 1 54.25 99 THR B C 1
ATOM 2658 O O . THR B 1 99 ? 18.5 35.688 9.875 1 54.25 99 THR B O 1
ATOM 2661 N N . MET B 1 100 ? 17.922 33.5 9.547 1 54.19 100 MET B N 1
ATOM 2662 C CA . MET B 1 100 ? 19.266 33.062 9.883 1 54.19 100 MET B CA 1
ATOM 2663 C C . MET B 1 100 ? 20.125 32.906 8.625 1 54.19 100 MET B C 1
ATOM 2665 O O . MET B 1 100 ? 19.578 32.781 7.52 1 54.19 100 MET B O 1
ATOM 2669 N N . SER B 1 101 ? 21.328 33.375 8.609 1 54.88 101 SER B N 1
ATOM 2670 C CA . SER B 1 101 ? 22.328 33.25 7.543 1 54.88 101 SER B CA 1
ATOM 2671 C C . SER B 1 101 ? 22.469 31.812 7.055 1 54.88 101 SER B C 1
ATOM 2673 O O . SER B 1 101 ? 23.547 31.391 6.652 1 54.88 101 SER B O 1
ATOM 2675 N N . ILE B 1 102 ? 21.516 30.953 7.398 1 56.66 102 ILE B N 1
ATOM 2676 C CA . ILE B 1 102 ? 21.625 29.609 6.852 1 56.66 102 ILE B CA 1
ATOM 2677 C C . ILE B 1 102 ? 21.062 29.578 5.426 1 56.66 102 ILE B C 1
ATOM 2679 O O . ILE B 1 102 ? 19.922 29.969 5.195 1 56.66 102 ILE B O 1
ATOM 2683 N N . SER B 1 103 ? 22.016 29.438 4.43 1 61.84 103 SER B N 1
ATOM 2684 C CA . SER B 1 103 ? 21.641 29.438 3.02 1 61.84 103 SER B CA 1
ATOM 2685 C C . SER B 1 103 ? 20.625 28.344 2.719 1 61.84 103 SER B C 1
ATOM 2687 O O . SER B 1 103 ? 20.625 27.297 3.359 1 61.84 103 SER B O 1
ATOM 2689 N N . ARG B 1 104 ? 19.547 28.703 2.188 1 66.25 104 ARG B N 1
ATOM 2690 C CA . ARG B 1 104 ? 18.5 27.828 1.673 1 66.25 104 ARG B CA 1
ATOM 2691 C C . ARG B 1 104 ? 19.094 26.531 1.135 1 66.25 104 ARG B C 1
ATOM 2693 O O . ARG B 1 104 ? 18.531 25.453 1.341 1 66.25 104 ARG B O 1
ATOM 2700 N N . SER B 1 105 ? 20.297 26.641 0.679 1 72.94 105 SER B N 1
ATOM 2701 C CA . SER B 1 105 ? 20.969 25.484 0.12 1 72.94 105 SER B CA 1
ATOM 2702 C C . SER B 1 105 ? 21.438 24.531 1.219 1 72.94 105 SER B C 1
ATOM 2704 O O . SER B 1 105 ? 21.406 23.312 1.045 1 72.94 105 SER B O 1
ATOM 2706 N N . ALA B 1 106 ? 21.719 25.141 2.328 1 74.25 106 ALA B N 1
ATOM 2707 C CA . ALA B 1 106 ? 22.156 24.328 3.453 1 74.25 106 ALA B CA 1
ATOM 2708 C C . ALA B 1 106 ? 21 23.531 4.055 1 74.25 106 ALA B C 1
ATOM 2710 O O . ALA B 1 106 ? 21.172 22.391 4.484 1 74.25 106 ALA B O 1
ATOM 2711 N N . PHE B 1 107 ? 19.906 24.125 3.93 1 77.56 107 PHE B N 1
ATOM 2712 C CA . PHE B 1 107 ? 18.703 23.484 4.453 1 77.56 107 PHE B CA 1
ATOM 2713 C C . PHE B 1 107 ? 18.375 22.234 3.652 1 77.56 107 PHE B C 1
ATOM 2715 O O . PHE B 1 107 ? 18.203 21.156 4.223 1 77.56 107 PHE B O 1
ATOM 2722 N N . LEU B 1 108 ? 18.359 22.391 2.352 1 81.88 108 LEU B N 1
ATOM 2723 C CA . LEU B 1 108 ? 18.031 21.266 1.477 1 81.88 108 LEU B CA 1
ATOM 2724 C C . LEU B 1 108 ? 19.094 20.188 1.545 1 81.88 108 LEU B C 1
ATOM 2726 O O . LEU B 1 108 ? 18.781 18.984 1.55 1 81.88 108 LEU B O 1
ATOM 2730 N N . ALA B 1 109 ? 20.312 20.594 1.633 1 85.31 109 ALA B N 1
ATOM 2731 C CA . ALA B 1 109 ? 21.422 19.656 1.732 1 85.31 109 ALA B CA 1
ATOM 2732 C C . ALA B 1 109 ? 21.344 18.844 3.027 1 85.31 109 ALA B C 1
ATOM 2734 O O . ALA B 1 109 ? 21.641 17.656 3.041 1 85.31 109 ALA B O 1
ATOM 2735 N N . GLY B 1 110 ? 20.953 19.516 4.051 1 84.38 110 GLY B N 1
ATOM 2736 C CA . GLY B 1 110 ? 20.797 18.828 5.32 1 84.38 110 GLY B CA 1
ATOM 2737 C C . GLY B 1 110 ? 19.734 17.75 5.277 1 84.38 110 GLY B C 1
ATOM 2738 O O . GLY B 1 110 ? 19.938 16.641 5.781 1 84.38 110 GLY B O 1
ATOM 2739 N N . HIS B 1 111 ? 18.641 18.078 4.633 1 86 111 HIS B N 1
ATOM 2740 C CA . HIS B 1 111 ? 17.578 17.094 4.496 1 86 111 HIS B CA 1
ATOM 2741 C C . HIS B 1 111 ? 18.016 15.922 3.621 1 86 111 HIS B C 1
ATOM 2743 O O . HIS B 1 111 ? 17.734 14.766 3.938 1 86 111 HIS B O 1
ATOM 2749 N N . VAL B 1 112 ? 18.688 16.25 2.58 1 90.19 112 VAL B N 1
ATOM 2750 C CA . VAL B 1 112 ? 19.109 15.203 1.654 1 90.19 112 VAL B CA 1
ATOM 2751 C C . VAL B 1 112 ? 20.094 14.266 2.346 1 90.19 112 VAL B C 1
ATOM 2753 O O . VAL B 1 112 ? 19.938 13.039 2.307 1 90.19 112 VAL B O 1
ATOM 2756 N N . ILE B 1 113 ? 21.078 14.82 3.027 1 91.12 113 ILE B N 1
ATOM 2757 C CA . ILE B 1 113 ? 22.078 14.008 3.707 1 91.12 113 ILE B CA 1
ATOM 2758 C C . ILE B 1 113 ? 21.406 13.188 4.809 1 91.12 113 ILE B C 1
ATOM 2760 O O . ILE B 1 113 ? 21.656 11.984 4.93 1 91.12 113 ILE B O 1
ATOM 2764 N N . GLY B 1 114 ? 20.594 13.797 5.551 1 88.69 114 GLY B N 1
ATOM 2765 C CA . GLY B 1 114 ? 19.891 13.094 6.605 1 88.69 114 GLY B CA 1
ATOM 2766 C C . GLY B 1 114 ? 19.031 11.953 6.086 1 88.69 114 GLY B C 1
ATOM 2767 O O . GLY B 1 114 ? 19.031 10.859 6.652 1 88.69 114 GLY B O 1
ATOM 2768 N N . SER B 1 115 ? 18.359 12.195 5.016 1 91.5 115 SER B N 1
ATOM 2769 C CA . SER B 1 115 ? 17.469 11.195 4.434 1 91.5 115 SER B CA 1
ATOM 2770 C C . SER B 1 115 ? 18.266 10.031 3.834 1 91.5 115 SER B C 1
ATOM 2772 O O . SER B 1 115 ? 17.859 8.875 3.934 1 91.5 115 SER B O 1
ATOM 2774 N N . VAL B 1 116 ? 19.359 10.391 3.248 1 93.88 116 VAL B N 1
ATOM 2775 C CA . VAL B 1 116 ? 20.188 9.344 2.662 1 93.88 116 VAL B CA 1
ATOM 2776 C C . VAL B 1 116 ? 20.719 8.43 3.766 1 93.88 116 VAL B C 1
ATOM 2778 O O . VAL B 1 116 ? 20.672 7.207 3.65 1 93.88 116 VAL B O 1
ATOM 2781 N N . ILE B 1 117 ? 21.188 9.016 4.828 1 93.25 117 ILE B N 1
ATOM 2782 C CA . ILE B 1 117 ? 21.719 8.234 5.941 1 93.25 117 ILE B CA 1
ATOM 2783 C C . ILE B 1 117 ? 20.609 7.348 6.516 1 93.25 117 ILE B C 1
ATOM 2785 O O . ILE B 1 117 ? 20.812 6.148 6.723 1 93.25 117 ILE B O 1
ATOM 2789 N N . GLN B 1 118 ? 19.5 7.918 6.676 1 91.69 118 GLN B N 1
ATOM 2790 C CA . GLN B 1 118 ? 18.375 7.18 7.223 1 91.69 118 GLN B CA 1
ATOM 2791 C C . GLN B 1 118 ? 17.984 6.023 6.309 1 91.69 118 GLN B C 1
ATOM 2793 O O . GLN B 1 118 ? 17.734 4.914 6.777 1 91.69 118 GLN B O 1
ATOM 2798 N N . THR B 1 119 ? 17.906 6.281 5.059 1 94.69 119 THR B N 1
ATOM 2799 C CA . THR B 1 119 ? 17.5 5.258 4.098 1 94.69 119 THR B CA 1
ATOM 2800 C C . THR B 1 119 ? 18.547 4.145 4.023 1 94.69 119 THR B C 1
ATOM 2802 O O . THR B 1 119 ? 18.203 2.969 3.896 1 94.69 119 THR B O 1
ATOM 2805 N N . VAL B 1 120 ? 19.797 4.547 4.121 1 95.44 120 VAL B N 1
ATOM 2806 C CA . VAL B 1 120 ? 20.859 3.547 4.098 1 95.44 120 VAL B CA 1
ATOM 2807 C C . VAL B 1 120 ? 20.75 2.637 5.316 1 95.44 120 VAL B C 1
ATOM 2809 O O . VAL B 1 120 ? 20.891 1.418 5.207 1 95.44 120 VAL B O 1
ATOM 2812 N N . ILE B 1 121 ? 20.453 3.207 6.453 1 95.19 121 ILE B N 1
ATOM 2813 C CA . ILE B 1 121 ? 20.25 2.412 7.656 1 95.19 121 ILE B CA 1
ATOM 2814 C C . ILE B 1 121 ? 19.078 1.452 7.445 1 95.19 121 ILE B C 1
ATOM 2816 O O . ILE B 1 121 ? 19.172 0.268 7.773 1 95.19 121 ILE B O 1
ATOM 2820 N N . ALA B 1 122 ? 18.031 1.947 6.844 1 95.12 122 ALA B N 1
ATOM 2821 C CA . ALA B 1 122 ? 16.859 1.119 6.57 1 95.12 122 ALA B CA 1
ATOM 2822 C C . ALA B 1 122 ? 17.203 -0.01 5.602 1 95.12 122 ALA B C 1
ATOM 2824 O O . ALA B 1 122 ? 16.719 -1.138 5.766 1 95.12 122 ALA B O 1
ATOM 2825 N N . LEU B 1 123 ? 18 0.309 4.625 1 97.38 123 LEU B N 1
ATOM 2826 C CA . LEU B 1 123 ? 18.422 -0.691 3.645 1 97.38 123 LEU B CA 1
ATOM 2827 C C . LEU B 1 123 ? 19.188 -1.821 4.312 1 97.38 123 LEU B C 1
ATOM 2829 O O . LEU B 1 123 ? 18.984 -2.994 3.998 1 97.38 123 LEU B O 1
ATOM 2833 N N . VAL B 1 124 ? 20.047 -1.47 5.219 1 97.12 124 VAL B N 1
ATOM 2834 C CA . VAL B 1 124 ? 20.828 -2.467 5.941 1 97.12 124 VAL B CA 1
ATOM 2835 C C . VAL B 1 124 ? 19.906 -3.332 6.793 1 97.12 124 VAL B C 1
ATOM 2837 O O . VAL B 1 124 ? 20.031 -4.559 6.809 1 97.12 124 VAL B O 1
ATOM 2840 N N . LEU B 1 125 ? 18.969 -2.723 7.461 1 96.81 125 LEU B N 1
ATOM 2841 C CA . LEU B 1 125 ? 18.062 -3.451 8.336 1 96.81 125 LEU B CA 1
ATOM 2842 C C . LEU B 1 125 ? 17.156 -4.375 7.52 1 96.81 125 LEU B C 1
ATOM 2844 O O . LEU B 1 125 ? 16.938 -5.527 7.902 1 96.81 125 LEU B O 1
ATOM 2848 N N . VAL B 1 126 ? 16.641 -3.895 6.434 1 96.88 126 VAL B N 1
ATOM 2849 C CA . VAL B 1 126 ? 15.758 -4.695 5.602 1 96.88 126 VAL B CA 1
ATOM 2850 C C . VAL B 1 126 ? 16.531 -5.855 4.98 1 96.88 126 VAL B C 1
ATOM 2852 O O . VAL B 1 126 ? 16.047 -6.98 4.914 1 96.88 126 VAL B O 1
ATOM 2855 N N . THR B 1 127 ? 17.75 -5.578 4.504 1 97.88 127 THR B N 1
ATOM 2856 C CA . THR B 1 127 ? 18.594 -6.641 3.965 1 97.88 127 THR B CA 1
ATOM 2857 C C . THR B 1 127 ? 18.906 -7.676 5.039 1 97.88 127 THR B C 1
ATOM 2859 O O . THR B 1 127 ? 18.891 -8.883 4.773 1 97.88 127 THR B O 1
ATOM 2862 N N . GLY B 1 128 ? 19.203 -7.191 6.242 1 97.81 128 GLY B N 1
ATOM 2863 C CA . GLY B 1 128 ? 19.391 -8.109 7.359 1 97.81 128 GLY B CA 1
ATOM 2864 C C . GLY B 1 128 ? 18.172 -8.961 7.648 1 97.81 128 GLY B C 1
ATOM 2865 O O . GLY B 1 128 ? 18.281 -10.164 7.898 1 97.81 128 GLY B O 1
ATOM 2866 N N . ALA B 1 129 ? 17 -8.344 7.594 1 97.06 129 ALA B N 1
ATOM 2867 C CA . ALA B 1 129 ? 15.766 -9.078 7.785 1 97.06 129 ALA B CA 1
ATOM 2868 C C . ALA B 1 129 ? 15.586 -10.141 6.703 1 97.06 129 ALA B C 1
ATOM 2870 O O . ALA B 1 129 ? 15.094 -11.242 6.973 1 97.06 129 ALA B O 1
ATOM 2871 N N . ALA B 1 130 ? 15.945 -9.789 5.52 1 97.75 130 ALA B N 1
ATOM 2872 C CA . ALA B 1 130 ? 15.859 -10.75 4.422 1 97.75 130 ALA B CA 1
ATOM 2873 C C . ALA B 1 130 ? 16.719 -11.969 4.695 1 97.75 130 ALA B C 1
ATOM 2875 O O . ALA B 1 130 ? 16.281 -13.109 4.496 1 97.75 130 ALA B O 1
ATOM 2876 N N . PHE B 1 131 ? 17.938 -11.789 5.191 1 97.62 131 PHE B N 1
ATOM 2877 C CA . PHE B 1 131 ? 18.812 -12.898 5.535 1 97.62 131 PHE B CA 1
ATOM 2878 C C . PHE B 1 131 ? 18.203 -13.742 6.648 1 97.62 131 PHE B C 1
ATOM 2880 O O . PHE B 1 131 ? 18.266 -14.977 6.602 1 97.62 131 PHE B O 1
ATOM 2887 N N . ALA B 1 132 ? 17.609 -13.07 7.57 1 97.25 132 ALA B N 1
ATOM 2888 C CA . ALA B 1 132 ? 17 -13.773 8.695 1 97.25 132 ALA B CA 1
ATOM 2889 C C . ALA B 1 132 ? 15.82 -14.625 8.227 1 97.25 132 ALA B C 1
ATOM 2891 O O . ALA B 1 132 ? 15.523 -15.664 8.812 1 97.25 132 ALA B O 1
ATOM 2892 N N . MET B 1 133 ? 15.219 -14.227 7.113 1 95.44 133 MET B N 1
ATOM 2893 C CA . MET B 1 133 ? 14.016 -14.906 6.633 1 95.44 133 MET B CA 1
ATOM 2894 C C . MET B 1 133 ? 14.375 -15.992 5.625 1 95.44 133 MET B C 1
ATOM 2896 O O . MET B 1 133 ? 13.492 -16.672 5.105 1 95.44 133 MET B O 1
ATOM 2900 N N . GLY B 1 134 ? 15.68 -16.125 5.297 1 95.56 134 GLY B N 1
ATOM 2901 C CA . GLY B 1 134 ? 16.078 -17.25 4.477 1 95.56 134 GLY B CA 1
ATOM 2902 C C . GLY B 1 134 ? 16.734 -16.844 3.166 1 95.56 134 GLY B C 1
ATOM 2903 O O . GLY B 1 134 ? 17.047 -17.688 2.334 1 95.56 134 GLY B O 1
ATOM 2904 N N . PHE B 1 135 ? 16.891 -15.523 3.061 1 96.44 135 PHE B N 1
ATOM 2905 C CA . PHE B 1 135 ? 17.578 -15.055 1.867 1 96.44 135 PHE B CA 1
ATOM 2906 C C . PHE B 1 135 ? 19.031 -15.5 1.873 1 96.44 135 PHE B C 1
ATOM 2908 O O . PHE B 1 135 ? 19.703 -15.453 2.91 1 96.44 135 PHE B O 1
ATOM 2915 N N . ARG B 1 136 ? 19.469 -15.992 0.718 1 95.38 136 ARG B N 1
ATOM 2916 C CA . ARG B 1 136 ? 20.875 -16.391 0.559 1 95.38 136 ARG B CA 1
ATOM 2917 C C . ARG B 1 136 ? 21.469 -15.805 -0.712 1 95.38 136 ARG B C 1
ATOM 2919 O O . ARG B 1 136 ? 20.906 -15.953 -1.8 1 95.38 136 ARG B O 1
ATOM 2926 N N . SER B 1 137 ? 22.484 -15.086 -0.511 1 94.12 137 SER B N 1
ATOM 2927 C CA . SER B 1 137 ? 23.141 -14.43 -1.635 1 94.12 137 SER B CA 1
ATOM 2928 C C . SER B 1 137 ? 24.422 -15.18 -2.033 1 94.12 137 SER B C 1
ATOM 2930 O O . SER B 1 137 ? 25.141 -15.672 -1.175 1 94.12 137 SER B O 1
ATOM 2932 N N . SER B 1 138 ? 24.703 -15.227 -3.35 1 92.69 138 SER B N 1
ATOM 2933 C CA . SER B 1 138 ? 25.922 -15.82 -3.871 1 92.69 138 SER B CA 1
ATOM 2934 C C . SER B 1 138 ? 26.984 -14.758 -4.152 1 92.69 138 SER B C 1
ATOM 2936 O O . SER B 1 138 ? 28.047 -15.062 -4.688 1 92.69 138 SER B O 1
ATOM 2938 N N . ALA B 1 139 ? 26.719 -13.602 -3.791 1 93.5 139 ALA B N 1
ATOM 2939 C CA . ALA B 1 139 ? 27.562 -12.461 -4.133 1 93.5 139 ALA B CA 1
ATOM 2940 C C . ALA B 1 139 ? 28.828 -12.445 -3.281 1 93.5 139 ALA B C 1
ATOM 2942 O O . ALA B 1 139 ? 28.797 -12.812 -2.105 1 93.5 139 ALA B O 1
ATOM 2943 N N . GLY B 1 140 ? 29.969 -12.078 -3.912 1 94.12 140 GLY B N 1
ATOM 2944 C CA . GLY B 1 140 ? 31.219 -11.797 -3.209 1 94.12 140 GLY B CA 1
ATOM 2945 C C . GLY B 1 140 ? 31.328 -10.367 -2.725 1 94.12 140 GLY B C 1
ATOM 2946 O O . GLY B 1 140 ? 30.375 -9.594 -2.846 1 94.12 140 GLY B O 1
ATOM 2947 N N . PRO B 1 141 ? 32.469 -9.977 -2.137 1 94.44 141 PRO B N 1
ATOM 2948 C CA . PRO B 1 141 ? 32.625 -8.633 -1.584 1 94.44 141 PRO B CA 1
ATOM 2949 C C . PRO B 1 141 ? 32.531 -7.539 -2.645 1 94.44 141 PRO B C 1
ATOM 2951 O O . PRO B 1 141 ? 31.953 -6.477 -2.379 1 94.44 141 PRO B O 1
ATOM 2954 N N . VAL B 1 142 ? 33.031 -7.828 -3.809 1 94.38 142 VAL B N 1
ATOM 2955 C CA . VAL B 1 142 ? 33 -6.84 -4.883 1 94.38 142 VAL B CA 1
ATOM 2956 C C . VAL B 1 142 ? 31.562 -6.605 -5.332 1 94.38 142 VAL B C 1
ATOM 2958 O O . VAL B 1 142 ? 31.156 -5.465 -5.543 1 94.38 142 VAL B O 1
ATOM 2961 N N . GLU B 1 143 ? 30.828 -7.691 -5.488 1 95.25 143 GLU B N 1
ATOM 2962 C CA . GLU B 1 143 ? 29.438 -7.594 -5.887 1 95.25 143 GLU B CA 1
ATOM 2963 C C . GLU B 1 143 ? 28.609 -6.871 -4.824 1 95.25 143 GLU B C 1
ATOM 2965 O O . GLU B 1 143 ? 27.719 -6.078 -5.148 1 95.25 143 GLU B O 1
ATOM 2970 N N . TRP B 1 144 ? 28.922 -7.07 -3.564 1 96.06 144 TRP B N 1
ATOM 2971 C CA . TRP B 1 144 ? 28.203 -6.395 -2.484 1 96.06 144 TRP B CA 1
ATOM 2972 C C . TRP B 1 144 ? 28.516 -4.902 -2.477 1 96.06 144 TRP B C 1
ATOM 2974 O O . TRP B 1 144 ? 27.641 -4.082 -2.209 1 96.06 144 TRP B O 1
ATOM 2984 N N . LEU B 1 145 ? 29.719 -4.566 -2.787 1 96.31 145 LEU B N 1
ATOM 2985 C CA . LEU B 1 145 ? 30.109 -3.162 -2.863 1 96.31 145 LEU B CA 1
ATOM 2986 C C . LEU B 1 145 ? 29.391 -2.469 -4.02 1 96.31 145 LEU B C 1
ATOM 2988 O O . LEU B 1 145 ? 28.922 -1.337 -3.877 1 96.31 145 LEU B O 1
ATOM 2992 N N . ALA B 1 146 ? 29.359 -3.146 -5.148 1 95.69 146 ALA B N 1
ATOM 2993 C CA . ALA B 1 146 ? 28.656 -2.605 -6.309 1 95.69 146 ALA B CA 1
ATOM 2994 C C . ALA B 1 146 ? 27.156 -2.426 -6.016 1 95.69 146 ALA B C 1
ATOM 2996 O O . ALA B 1 146 ? 26.562 -1.415 -6.395 1 95.69 146 ALA B O 1
ATOM 2997 N N . ALA B 1 147 ? 26.594 -3.408 -5.363 1 96.69 147 ALA B N 1
ATOM 2998 C CA . ALA B 1 147 ? 25.188 -3.328 -4.977 1 96.69 147 ALA B CA 1
ATOM 2999 C C . ALA B 1 147 ? 24.938 -2.152 -4.039 1 96.69 147 ALA B C 1
ATOM 3001 O O . ALA B 1 147 ? 23.969 -1.404 -4.211 1 96.69 147 ALA B O 1
ATOM 3002 N N . ALA B 1 148 ? 25.797 -1.975 -3.084 1 97.19 148 ALA B N 1
ATOM 3003 C CA . ALA B 1 148 ? 25.688 -0.86 -2.145 1 97.19 148 ALA B CA 1
ATOM 3004 C C . ALA B 1 148 ? 25.797 0.479 -2.871 1 97.19 148 ALA B C 1
ATOM 3006 O O . ALA B 1 148 ? 25.047 1.412 -2.572 1 97.19 148 ALA B O 1
ATOM 3007 N N . GLY B 1 149 ? 26.75 0.515 -3.744 1 97.25 149 GLY B N 1
ATOM 3008 C CA . GLY B 1 149 ? 26.891 1.724 -4.539 1 97.25 149 GLY B CA 1
ATOM 3009 C C . GLY B 1 149 ? 25.672 2.049 -5.363 1 97.25 149 GLY B C 1
ATOM 3010 O O . GLY B 1 149 ? 25.25 3.205 -5.43 1 97.25 149 GLY B O 1
ATOM 3011 N N . LEU B 1 150 ? 25.125 1.082 -6.016 1 96.94 150 LEU B N 1
ATOM 3012 C CA . LEU B 1 150 ? 23.922 1.27 -6.809 1 96.94 150 LEU B CA 1
ATOM 3013 C C . LEU B 1 150 ? 22.766 1.738 -5.938 1 96.94 150 LEU B C 1
ATOM 3015 O O . LEU B 1 150 ? 22.047 2.668 -6.301 1 96.94 150 LEU B O 1
ATOM 3019 N N . LEU B 1 151 ? 22.578 1.123 -4.809 1 97.69 151 LEU B N 1
ATOM 3020 C CA . LEU B 1 151 ? 21.516 1.482 -3.889 1 97.69 151 LEU B CA 1
ATOM 3021 C C . LEU B 1 151 ? 21.688 2.904 -3.369 1 97.69 151 LEU B C 1
ATOM 3023 O O . LEU B 1 151 ? 20.719 3.645 -3.217 1 97.69 151 LEU B O 1
ATOM 3027 N N . LEU B 1 152 ? 22.922 3.236 -3.082 1 97.19 152 LEU B N 1
ATOM 3028 C CA . LEU B 1 152 ? 23.188 4.605 -2.662 1 97.19 152 LEU B CA 1
ATOM 3029 C C . LEU B 1 152 ? 22.828 5.598 -3.76 1 97.19 152 LEU B C 1
ATOM 3031 O O . LEU B 1 152 ? 22.25 6.648 -3.48 1 97.19 152 LEU B O 1
ATOM 3035 N N . PHE B 1 153 ? 23.172 5.195 -4.918 1 97.31 153 PHE B N 1
ATOM 3036 C CA . PHE B 1 153 ? 22.875 6.051 -6.059 1 97.31 153 PHE B CA 1
ATOM 3037 C C . PHE B 1 153 ? 21.375 6.227 -6.234 1 97.31 153 PHE B C 1
ATOM 3039 O O . PHE B 1 153 ? 20.891 7.348 -6.406 1 97.31 153 PHE B O 1
ATOM 3046 N N . VAL B 1 154 ? 20.641 5.238 -6.211 1 97.12 154 VAL B N 1
ATOM 3047 C CA . VAL B 1 154 ? 19.188 5.285 -6.344 1 97.12 154 VAL B CA 1
ATOM 3048 C C . VAL B 1 154 ? 18.594 6.102 -5.199 1 97.12 154 VAL B C 1
ATOM 3050 O O . VAL B 1 154 ? 17.688 6.91 -5.414 1 97.12 154 VAL B O 1
ATOM 3053 N N . THR B 1 155 ? 19.031 5.863 -4.008 1 97.12 155 THR B N 1
ATOM 3054 C CA . THR B 1 155 ? 18.562 6.594 -2.842 1 97.12 155 THR B CA 1
ATOM 3055 C C . THR B 1 155 ? 18.766 8.094 -3.016 1 97.12 155 THR B C 1
ATOM 3057 O O . THR B 1 155 ? 17.875 8.891 -2.736 1 97.12 155 THR B O 1
ATOM 3060 N N . LEU B 1 156 ? 19.953 8.406 -3.48 1 96.62 156 LEU B N 1
ATOM 3061 C CA . LEU B 1 156 ? 20.25 9.812 -3.721 1 96.62 156 LEU B CA 1
ATOM 3062 C C . LEU B 1 156 ? 19.297 10.414 -4.746 1 96.62 156 LEU B C 1
ATOM 3064 O O . LEU B 1 156 ? 18.766 11.5 -4.543 1 96.62 156 LEU B O 1
ATOM 3068 N N . ALA B 1 157 ? 19.078 9.703 -5.809 1 96.94 157 ALA B N 1
ATOM 3069 C CA . ALA B 1 157 ? 18.188 10.148 -6.867 1 96.94 157 ALA B CA 1
ATOM 3070 C C . ALA B 1 157 ? 16.781 10.375 -6.332 1 96.94 157 ALA B C 1
ATOM 3072 O O . ALA B 1 157 ? 16.188 11.445 -6.523 1 96.94 157 ALA B O 1
ATOM 3073 N N . LEU B 1 158 ? 16.297 9.438 -5.645 1 96.31 158 LEU B N 1
ATOM 3074 C CA . LEU B 1 158 ? 14.93 9.5 -5.133 1 96.31 158 LEU B CA 1
ATOM 3075 C C . LEU B 1 158 ? 14.805 10.578 -4.059 1 96.31 158 LEU B C 1
ATOM 3077 O O . LEU B 1 158 ? 13.758 11.227 -3.941 1 96.31 158 LEU B O 1
ATOM 3081 N N . THR B 1 159 ? 15.82 10.727 -3.279 1 95.62 159 THR B N 1
ATOM 3082 C CA . THR B 1 159 ? 15.797 11.734 -2.223 1 95.62 159 THR B CA 1
ATOM 3083 C C . THR B 1 159 ? 15.68 13.133 -2.811 1 95.62 159 THR B C 1
ATOM 3085 O O . THR B 1 159 ? 14.906 13.961 -2.316 1 95.62 159 THR B O 1
ATOM 3088 N N . TRP B 1 160 ? 16.422 13.391 -3.861 1 95.19 160 TRP B N 1
ATOM 3089 C CA . TRP B 1 160 ? 16.344 14.703 -4.496 1 95.19 160 TRP B CA 1
ATOM 3090 C C . TRP B 1 160 ? 14.938 14.953 -5.059 1 95.19 160 TRP B C 1
ATOM 3092 O O . TRP B 1 160 ? 14.391 16.047 -4.906 1 95.19 160 TRP B O 1
ATOM 3102 N N . ILE B 1 161 ? 14.414 13.992 -5.68 1 95.81 161 ILE B N 1
ATOM 3103 C CA . ILE B 1 161 ? 13.062 14.117 -6.223 1 95.81 161 ILE B CA 1
ATOM 3104 C C . ILE B 1 161 ? 12.07 14.359 -5.09 1 95.81 161 ILE B C 1
ATOM 3106 O O . ILE B 1 161 ? 11.219 15.25 -5.18 1 95.81 161 ILE B O 1
ATOM 3110 N N . SER B 1 162 ? 12.203 13.602 -4.102 1 95.06 162 SER B N 1
ATOM 3111 C CA . SER B 1 162 ? 11.297 13.695 -2.957 1 95.06 162 SER B CA 1
ATOM 3112 C C . SER B 1 162 ? 11.445 15.039 -2.246 1 95.06 162 SER B C 1
ATOM 3114 O O . SER B 1 162 ? 10.469 15.578 -1.726 1 95.06 162 SER B O 1
ATOM 3116 N N . ALA B 1 163 ? 12.664 15.508 -2.125 1 92.94 163 ALA B N 1
ATOM 3117 C CA . ALA B 1 163 ? 12.867 16.844 -1.573 1 92.94 163 ALA B CA 1
ATOM 3118 C C . ALA B 1 163 ? 12.062 17.891 -2.35 1 92.94 163 ALA B C 1
ATOM 3120 O O . ALA B 1 163 ? 11.438 18.766 -1.757 1 92.94 163 ALA B O 1
ATOM 3121 N N . GLY B 1 164 ? 12.102 17.797 -3.641 1 93.38 164 GLY B N 1
ATOM 3122 C CA . GLY B 1 164 ? 11.297 18.688 -4.465 1 93.38 164 GLY B CA 1
ATOM 3123 C C . GLY B 1 164 ? 9.812 18.578 -4.199 1 93.38 164 GLY B C 1
ATOM 3124 O O . GLY B 1 164 ? 9.117 19.594 -4.086 1 93.38 164 GLY B O 1
ATOM 3125 N N . ILE B 1 165 ? 9.352 17.391 -4.066 1 94.06 165 ILE B N 1
ATOM 3126 C CA . ILE B 1 165 ? 7.945 17.141 -3.775 1 94.06 165 ILE B CA 1
ATOM 3127 C C . ILE B 1 165 ? 7.574 17.781 -2.436 1 94.06 165 ILE B C 1
ATOM 3129 O O . ILE B 1 165 ? 6.523 18.406 -2.314 1 94.06 165 ILE B O 1
ATOM 3133 N N . GLY B 1 166 ? 8.422 17.547 -1.499 1 91.69 166 GLY B N 1
ATOM 3134 C CA . GLY B 1 166 ? 8.18 18.141 -0.198 1 91.69 166 GLY B CA 1
ATOM 3135 C C . GLY B 1 166 ? 8.109 19.656 -0.244 1 91.69 166 GLY B C 1
ATOM 3136 O O . GLY B 1 166 ? 7.289 20.266 0.446 1 91.69 166 GLY B O 1
ATOM 3137 N N . LEU B 1 167 ? 8.891 20.266 -1.062 1 89.75 167 LEU B N 1
ATOM 3138 C CA . LEU B 1 167 ? 8.953 21.719 -1.176 1 89.75 167 LEU B CA 1
ATOM 3139 C C . LEU B 1 167 ? 7.668 22.281 -1.789 1 89.75 167 LEU B C 1
ATOM 3141 O O . LEU B 1 167 ? 7.234 23.375 -1.443 1 89.75 167 LEU B O 1
ATOM 3145 N N . VAL B 1 168 ? 7.062 21.5 -2.609 1 92.25 168 VAL B N 1
ATOM 3146 C CA . VAL B 1 168 ? 5.934 22.031 -3.357 1 92.25 168 VAL B CA 1
ATOM 3147 C C . VAL B 1 168 ? 4.625 21.625 -2.689 1 92.25 168 VAL B C 1
ATOM 3149 O O . VAL B 1 168 ? 3.566 22.188 -2.982 1 92.25 168 VAL B O 1
ATOM 3152 N N . SER B 1 169 ? 4.727 20.672 -1.845 1 90.31 169 SER B N 1
ATOM 3153 C CA . SER B 1 169 ? 3.512 20.188 -1.184 1 90.31 169 SER B CA 1
ATOM 3154 C C . SER B 1 169 ? 3.047 21.188 -0.118 1 90.31 169 SER B C 1
ATOM 3156 O O . SER B 1 169 ? 3.865 21.766 0.601 1 90.31 169 SER B O 1
ATOM 3158 N N . LYS B 1 170 ? 1.716 21.281 0.04 1 87.62 170 LYS B N 1
ATOM 3159 C CA . LYS B 1 170 ? 1.154 22.25 0.985 1 87.62 170 LYS B CA 1
ATOM 3160 C C . LYS B 1 170 ? 0.862 21.594 2.33 1 87.62 170 LYS B C 1
ATOM 3162 O O . LYS B 1 170 ? 0.79 22.266 3.357 1 87.62 170 LYS B O 1
ATOM 3167 N N . THR B 1 171 ? 0.61 20.281 2.262 1 82.56 171 THR B N 1
ATOM 3168 C CA . THR B 1 171 ? 0.324 19.547 3.488 1 82.56 171 THR B CA 1
ATOM 3169 C C . THR B 1 171 ? 1.145 18.25 3.547 1 82.56 171 THR B C 1
ATOM 3171 O O . THR B 1 171 ? 1.51 17.703 2.512 1 82.56 171 THR B O 1
ATOM 3174 N N . PRO B 1 172 ? 1.467 17.859 4.715 1 83.88 172 PRO B N 1
ATOM 3175 C CA . PRO B 1 172 ? 2.164 16.578 4.855 1 83.88 172 PRO B CA 1
ATOM 3176 C C . PRO B 1 172 ? 1.416 15.422 4.195 1 83.88 172 PRO B C 1
ATOM 3178 O O . PRO B 1 172 ? 2.041 14.484 3.68 1 83.88 172 PRO B O 1
ATOM 3181 N N . GLU B 1 173 ? 0.114 15.5 4.184 1 77.19 173 GLU B N 1
ATOM 3182 C CA . GLU B 1 173 ? -0.687 14.469 3.523 1 77.19 173 GLU B CA 1
ATOM 3183 C C . GLU B 1 173 ? -0.435 14.461 2.018 1 77.19 173 GLU B C 1
ATOM 3185 O O . GLU B 1 173 ? -0.236 13.398 1.426 1 77.19 173 GLU B O 1
ATOM 3190 N N . SER B 1 174 ? -0.444 15.617 1.481 1 82.38 174 SER B N 1
ATOM 3191 C CA . SER B 1 174 ? -0.145 15.719 0.057 1 82.38 174 SER B CA 1
ATOM 3192 C C . SER B 1 174 ? 1.277 15.258 -0.245 1 82.38 174 SER B C 1
ATOM 3194 O O . SER B 1 174 ? 1.519 14.586 -1.25 1 82.38 174 SER B O 1
ATOM 3196 N N . ALA B 1 175 ? 2.195 15.641 0.62 1 88.06 175 ALA B N 1
ATOM 3197 C CA . ALA B 1 175 ? 3.596 15.258 0.463 1 88.06 175 ALA B CA 1
ATOM 3198 C C . ALA B 1 175 ? 3.762 13.75 0.539 1 88.06 175 ALA B C 1
ATOM 3200 O O . ALA B 1 175 ? 4.633 13.18 -0.12 1 88.06 175 ALA B O 1
ATOM 3201 N N . SER B 1 176 ? 2.965 13.133 1.304 1 85.31 176 SER B N 1
ATOM 3202 C CA . SER B 1 176 ? 3.029 11.68 1.452 1 85.31 176 SER B CA 1
ATOM 3203 C C . SER B 1 176 ? 2.406 10.977 0.253 1 85.31 176 SER B C 1
ATOM 3205 O O . SER B 1 176 ? 2.869 9.906 -0.155 1 85.31 176 SER B O 1
ATOM 3207 N N . ASN B 1 177 ? 1.43 11.547 -0.368 1 79.44 177 ASN B N 1
ATOM 3208 C CA . ASN B 1 177 ? 0.667 10.898 -1.428 1 79.44 177 ASN B CA 1
ATOM 3209 C C . ASN B 1 177 ? 1.302 11.125 -2.797 1 79.44 177 ASN B C 1
ATOM 3211 O O . ASN B 1 177 ? 1.166 10.289 -3.695 1 79.44 177 ASN B O 1
ATOM 3215 N N . THR B 1 178 ? 1.939 12.211 -2.975 1 85.19 178 THR B N 1
ATOM 3216 C CA . THR B 1 178 ? 2.488 12.578 -4.273 1 85.19 178 THR B CA 1
ATOM 3217 C C . THR B 1 178 ? 3.52 11.555 -4.734 1 85.19 178 THR B C 1
ATOM 3219 O O . THR B 1 178 ? 3.557 11.195 -5.914 1 85.19 178 THR B O 1
ATOM 3222 N N . PRO B 1 179 ? 4.324 10.945 -3.797 1 88.25 179 PRO B N 1
ATOM 3223 C CA . PRO B 1 179 ? 5.312 9.961 -4.238 1 88.25 179 PRO B CA 1
ATOM 3224 C C . PRO B 1 179 ? 4.711 8.57 -4.441 1 88.25 179 PRO B C 1
ATOM 3226 O O . PRO B 1 179 ? 5.402 7.656 -4.887 1 88.25 179 PRO B O 1
ATOM 3229 N N . LEU B 1 180 ? 3.445 8.352 -4.191 1 78.69 180 LEU B N 1
ATOM 3230 C CA . LEU B 1 180 ? 2.818 7.039 -4.191 1 78.69 180 LEU B CA 1
ATOM 3231 C C . LEU B 1 180 ? 2.953 6.375 -5.559 1 78.69 180 LEU B C 1
ATOM 3233 O O . LEU B 1 180 ? 3.262 5.184 -5.648 1 78.69 180 LEU B O 1
ATOM 3237 N N . PRO B 1 181 ? 2.748 7.137 -6.652 1 80.75 181 PRO B N 1
ATOM 3238 C CA . PRO B 1 181 ? 2.953 6.484 -7.945 1 80.75 181 PRO B CA 1
ATOM 3239 C C . PRO B 1 181 ? 4.352 5.887 -8.086 1 80.75 181 PRO B C 1
ATOM 3241 O O . PRO B 1 181 ? 4.508 4.809 -8.664 1 80.75 181 PRO B O 1
ATOM 3244 N N . MET B 1 182 ? 5.32 6.594 -7.555 1 85.94 182 MET B N 1
ATOM 3245 C CA . MET B 1 182 ? 6.695 6.105 -7.598 1 85.94 182 MET B CA 1
ATOM 3246 C C . MET B 1 182 ? 6.848 4.84 -6.762 1 85.94 182 MET B C 1
ATOM 3248 O O . MET B 1 182 ? 7.617 3.943 -7.113 1 85.94 182 MET B O 1
ATOM 3252 N N . THR B 1 183 ? 6.113 4.773 -5.703 1 85.81 183 THR B N 1
ATOM 3253 C CA . THR B 1 183 ? 6.188 3.627 -4.805 1 85.81 183 THR B CA 1
ATOM 3254 C C . THR B 1 183 ? 5.559 2.393 -5.445 1 85.81 183 THR B C 1
ATOM 3256 O O . THR B 1 183 ? 5.953 1.263 -5.145 1 85.81 183 THR B O 1
ATOM 3259 N N . PHE B 1 184 ? 4.723 2.545 -6.395 1 85.25 184 PHE B N 1
ATOM 3260 C CA . PHE B 1 184 ? 4.039 1.43 -7.039 1 85.25 184 PHE B CA 1
ATOM 3261 C C . PHE B 1 184 ? 4.801 0.965 -8.273 1 85.25 184 PHE B C 1
ATOM 3263 O O . PHE B 1 184 ? 4.605 -0.157 -8.742 1 85.25 184 PHE B O 1
ATOM 3270 N N . LEU B 1 185 ? 5.715 1.767 -8.781 1 89.81 185 LEU B N 1
ATOM 3271 C CA . LEU B 1 185 ? 6.41 1.466 -10.031 1 89.81 185 LEU B CA 1
ATOM 3272 C C . LEU B 1 185 ? 7.203 0.17 -9.914 1 89.81 185 LEU B C 1
ATOM 3274 O O . LEU B 1 185 ? 7.219 -0.64 -10.844 1 89.81 185 LEU B O 1
ATOM 3278 N N . PRO B 1 186 ? 7.805 -0.09 -8.758 1 92.62 186 PRO B N 1
ATOM 3279 C CA . PRO B 1 186 ? 8.508 -1.368 -8.648 1 92.62 186 PRO B CA 1
ATOM 3280 C C . PRO B 1 186 ? 7.578 -2.57 -8.781 1 92.62 186 PRO B C 1
ATOM 3282 O O . PRO B 1 186 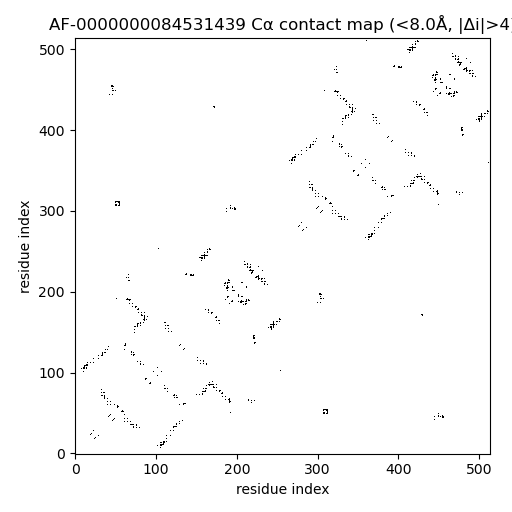? 7.977 -3.605 -9.328 1 92.62 186 PRO B O 1
ATOM 3285 N N . PHE B 1 187 ? 6.395 -2.412 -8.383 1 90.25 187 PHE B N 1
ATOM 3286 C CA . PHE B 1 187 ? 5.426 -3.498 -8.484 1 90.25 187 PHE B CA 1
ATOM 3287 C C . PHE B 1 187 ? 5.059 -3.764 -9.938 1 90.25 187 PHE B C 1
ATOM 3289 O O . PHE B 1 187 ? 4.715 -4.891 -10.297 1 90.25 187 PHE B O 1
ATOM 3296 N N . LEU B 1 188 ? 5.215 -2.715 -10.695 1 90.44 188 LEU B N 1
ATOM 3297 C CA . LEU B 1 188 ? 4.906 -2.836 -12.117 1 90.44 188 LEU B CA 1
ATOM 3298 C C . LEU B 1 188 ? 6.137 -3.256 -12.906 1 90.44 188 LEU B C 1
ATOM 3300 O O . LEU B 1 188 ? 6.105 -3.289 -14.141 1 90.44 188 LEU B O 1
ATOM 3304 N N . GLY B 1 189 ? 7.137 -3.57 -12.234 1 93 189 GLY B N 1
ATOM 3305 C CA . GLY B 1 189 ? 8.375 -4.047 -12.828 1 93 189 GLY B CA 1
ATOM 3306 C C . GLY B 1 189 ? 8.719 -5.469 -12.438 1 93 189 GLY B C 1
ATOM 3307 O O . GLY B 1 189 ? 7.828 -6.316 -12.312 1 93 189 GLY B O 1
ATOM 3308 N N . SER B 1 190 ? 9.953 -5.75 -12.273 1 93 190 SER B N 1
ATOM 3309 C CA . SER B 1 190 ? 10.398 -7.121 -12.039 1 93 190 SER B CA 1
ATOM 3310 C C . SER B 1 190 ? 10.531 -7.418 -10.555 1 93 190 SER B C 1
ATOM 3312 O O . SER B 1 190 ? 11.078 -8.453 -10.164 1 93 190 SER B O 1
ATOM 3314 N N . ALA B 1 191 ? 9.992 -6.531 -9.711 1 94.31 191 ALA B N 1
ATOM 3315 C CA . ALA B 1 191 ? 10.195 -6.672 -8.266 1 94.31 191 ALA B CA 1
ATOM 3316 C C . ALA B 1 191 ? 9.547 -7.949 -7.746 1 94.31 191 ALA B C 1
ATOM 3318 O O . ALA B 1 191 ? 10.125 -8.656 -6.914 1 94.31 191 ALA B O 1
ATOM 3319 N N . ILE B 1 192 ? 8.359 -8.258 -8.266 1 94.38 192 ILE B N 1
ATOM 3320 C CA . ILE B 1 192 ? 7.562 -9.312 -7.656 1 94.38 192 ILE B CA 1
ATOM 3321 C C . ILE B 1 192 ? 7.527 -10.531 -8.578 1 94.38 192 ILE B C 1
ATOM 3323 O O . ILE B 1 192 ? 7.602 -11.672 -8.109 1 94.38 192 ILE B O 1
ATOM 3327 N N . VAL B 1 193 ? 7.398 -10.32 -9.844 1 93.19 193 VAL B N 1
ATOM 3328 C CA . VAL B 1 193 ? 7.375 -11.375 -10.852 1 93.19 193 VAL B CA 1
ATOM 3329 C C . VAL B 1 193 ? 8.203 -10.953 -12.062 1 93.19 193 VAL B C 1
ATOM 3331 O O . VAL B 1 193 ? 8.383 -9.758 -12.32 1 93.19 193 VAL B O 1
ATOM 3334 N N . PRO B 1 194 ? 8.672 -11.953 -12.742 1 92.19 194 PRO B N 1
ATOM 3335 C CA . PRO B 1 194 ? 9.375 -11.602 -13.977 1 92.19 194 PRO B CA 1
ATOM 3336 C C . PRO B 1 194 ? 8.453 -10.945 -15.008 1 92.19 194 PRO B C 1
ATOM 3338 O O . PRO B 1 194 ? 7.293 -11.336 -15.141 1 92.19 194 PRO B O 1
ATOM 3341 N N . PRO B 1 195 ? 9.016 -9.945 -15.703 1 90.69 195 PRO B N 1
ATOM 3342 C CA . PRO B 1 195 ? 8.188 -9.242 -16.688 1 90.69 195 PRO B CA 1
ATOM 3343 C C . PRO B 1 195 ? 7.633 -10.172 -17.766 1 90.69 195 PRO B C 1
ATOM 3345 O O . PRO B 1 195 ? 6.566 -9.906 -18.328 1 90.69 195 PRO B O 1
ATOM 3348 N N . ASP B 1 196 ? 8.273 -11.219 -18.031 1 88.5 196 ASP B N 1
ATOM 3349 C CA . ASP B 1 196 ? 7.852 -12.148 -19.062 1 88.5 196 ASP B CA 1
ATOM 3350 C C . ASP B 1 196 ? 6.504 -12.781 -18.719 1 88.5 196 ASP B C 1
ATOM 3352 O O . ASP B 1 196 ? 5.809 -13.297 -19.609 1 88.5 196 ASP B O 1
ATOM 3356 N N . SER B 1 197 ? 6.129 -12.727 -17.422 1 85.25 197 SER B N 1
ATOM 3357 C CA . SER B 1 197 ? 4.859 -13.305 -17 1 85.25 197 SER B CA 1
ATOM 3358 C C . SER B 1 197 ? 3.717 -12.312 -17.156 1 85.25 197 SER B C 1
ATOM 3360 O O . SER B 1 197 ? 2.551 -12.656 -16.953 1 85.25 197 SER B O 1
ATOM 3362 N N . MET B 1 198 ? 4.039 -11.094 -17.641 1 87.19 198 MET B N 1
ATOM 3363 C CA . MET B 1 198 ? 3.035 -10.039 -17.766 1 87.19 198 MET B CA 1
ATOM 3364 C C . MET B 1 198 ? 2.512 -9.961 -19.188 1 87.19 198 MET B C 1
ATOM 3366 O O . MET B 1 198 ? 3.172 -10.422 -20.125 1 87.19 198 MET B O 1
ATOM 3370 N N . PRO B 1 199 ? 1.285 -9.406 -19.281 1 88.25 199 PRO B N 1
ATOM 3371 C CA . PRO B 1 199 ? 0.793 -9.164 -20.641 1 88.25 199 PRO B CA 1
ATOM 3372 C C . PRO B 1 199 ? 1.645 -8.156 -21.406 1 88.25 199 PRO B C 1
ATOM 3374 O O . PRO B 1 199 ? 2.4 -7.391 -20.797 1 88.25 199 PRO B O 1
ATOM 3377 N N . THR B 1 200 ? 1.488 -8.047 -22.688 1 88.88 200 THR B N 1
ATOM 3378 C CA . THR B 1 200 ? 2.375 -7.352 -23.609 1 88.88 200 THR B CA 1
ATOM 3379 C C . THR B 1 200 ? 2.516 -5.883 -23.234 1 88.88 200 THR B C 1
ATOM 3381 O O . THR B 1 200 ? 3.631 -5.383 -23.062 1 88.88 200 THR B O 1
ATOM 3384 N N . VAL B 1 201 ? 1.447 -5.152 -23.031 1 86.31 201 VAL B N 1
ATOM 3385 C CA . VAL B 1 201 ? 1.488 -3.719 -22.766 1 86.31 201 VAL B CA 1
ATOM 3386 C C . VAL B 1 201 ? 2.215 -3.465 -21.438 1 86.31 201 VAL B C 1
ATOM 3388 O O . VAL B 1 201 ? 3.088 -2.598 -21.359 1 86.31 201 VAL B O 1
ATOM 3391 N N . LEU B 1 202 ? 1.896 -4.273 -20.453 1 88.62 202 LEU B N 1
ATOM 3392 C CA . LEU B 1 202 ? 2.518 -4.105 -19.141 1 88.62 202 LEU B CA 1
ATOM 3393 C C . LEU B 1 202 ? 3.988 -4.508 -19.188 1 88.62 202 LEU B C 1
ATOM 3395 O O . LEU B 1 202 ? 4.824 -3.891 -18.531 1 88.62 202 LEU B O 1
ATOM 3399 N N . ARG B 1 203 ? 4.223 -5.531 -19.891 1 91 203 ARG B N 1
ATOM 3400 C CA . ARG B 1 203 ? 5.602 -5.984 -20.047 1 91 203 ARG B CA 1
ATOM 3401 C C . ARG B 1 203 ? 6.469 -4.898 -20.672 1 91 203 ARG B C 1
ATOM 3403 O O . ARG B 1 203 ? 7.586 -4.648 -20.219 1 91 203 ARG B O 1
ATOM 3410 N N . TRP B 1 204 ? 5.883 -4.273 -21.688 1 89.56 204 TRP B N 1
ATOM 3411 C CA . TRP B 1 204 ? 6.605 -3.188 -22.328 1 89.56 204 TRP B CA 1
ATOM 3412 C C . TRP B 1 204 ? 6.887 -2.055 -21.359 1 89.56 204 TRP B C 1
ATOM 3414 O O . TRP B 1 204 ? 8.008 -1.542 -21.297 1 89.56 204 TRP B O 1
ATOM 3424 N N . PHE B 1 205 ? 5.93 -1.664 -20.609 1 91.69 205 PHE B N 1
ATOM 3425 C CA . PHE B 1 205 ? 6.117 -0.629 -19.609 1 91.69 205 PHE B CA 1
ATOM 3426 C C . PHE B 1 205 ? 7.148 -1.062 -18.562 1 91.69 205 PHE B C 1
ATOM 3428 O O . PHE B 1 205 ? 8.016 -0.276 -18.188 1 91.69 205 PHE B O 1
ATOM 3435 N N . ALA B 1 206 ? 7.023 -2.238 -18.141 1 89.94 206 ALA B N 1
ATOM 3436 C CA . ALA B 1 206 ? 7.926 -2.775 -17.125 1 89.94 206 ALA B CA 1
ATOM 3437 C C . ALA B 1 206 ? 9.367 -2.766 -17.609 1 89.94 206 ALA B C 1
ATOM 3439 O O . ALA B 1 206 ? 10.297 -2.531 -16.828 1 89.94 206 ALA B O 1
ATOM 3440 N N . GLU B 1 207 ? 9.57 -2.949 -18.859 1 87.56 207 GLU B N 1
ATOM 3441 C CA . GLU B 1 207 ? 10.922 -3.057 -19.406 1 87.56 207 GLU B CA 1
ATOM 3442 C C . GLU B 1 207 ? 11.57 -1.684 -19.547 1 87.56 207 GLU B C 1
ATOM 3444 O O . GLU B 1 207 ? 12.797 -1.563 -19.531 1 87.56 207 GLU B O 1
ATOM 3449 N N . TYR B 1 208 ? 10.711 -0.671 -19.562 1 87.25 208 TYR B N 1
ATOM 3450 C CA . TYR B 1 208 ? 11.289 0.632 -19.875 1 87.25 208 TYR B CA 1
ATOM 3451 C C . TYR B 1 208 ? 11.242 1.555 -18.656 1 87.25 208 TYR B C 1
ATOM 3453 O O . TYR B 1 208 ? 11.883 2.607 -18.641 1 87.25 208 TYR B O 1
ATOM 3461 N N . GLN B 1 209 ? 10.609 1.093 -17.734 1 91.25 209 GLN B N 1
ATOM 3462 C CA . GLN B 1 209 ? 10.547 1.939 -16.547 1 91.25 209 GLN B CA 1
ATOM 3463 C C . GLN B 1 209 ? 11.852 1.864 -15.758 1 91.25 209 GLN B C 1
ATOM 3465 O O . GLN B 1 209 ? 12.602 0.897 -15.883 1 91.25 209 GLN B O 1
ATOM 3470 N N . PRO B 1 210 ? 12.195 2.893 -14.969 1 93 210 PRO B N 1
ATOM 3471 C CA . PRO B 1 210 ? 13.523 3.057 -14.375 1 93 210 PRO B CA 1
ATOM 3472 C C . PRO B 1 210 ? 13.852 1.982 -13.344 1 93 210 PRO B C 1
ATOM 3474 O O . PRO B 1 210 ? 15.016 1.606 -13.18 1 93 210 PRO B O 1
ATOM 3477 N N . PHE B 1 211 ? 12.898 1.396 -12.719 1 94.81 211 PHE B N 1
ATOM 3478 C CA . PHE B 1 211 ? 13.188 0.552 -11.57 1 94.81 211 PHE B CA 1
ATOM 3479 C C . PHE B 1 211 ? 13.484 -0.877 -12.008 1 94.81 211 PHE B C 1
ATOM 3481 O O . PHE B 1 211 ? 14.18 -1.612 -11.305 1 94.81 211 PHE B O 1
ATOM 3488 N N . THR B 1 212 ? 12.992 -1.185 -13.188 1 94.69 212 THR B N 1
ATOM 3489 C CA . THR B 1 212 ? 13.203 -2.555 -13.641 1 94.69 212 THR B CA 1
ATOM 3490 C C . THR B 1 212 ? 14.688 -2.828 -13.867 1 94.69 212 THR B C 1
ATOM 3492 O O . THR B 1 212 ? 15.25 -3.75 -13.273 1 94.69 212 THR B O 1
ATOM 3495 N N . PRO B 1 213 ? 15.367 -2.006 -14.68 1 94.69 213 PRO B N 1
ATOM 3496 C CA . PRO B 1 213 ? 16.797 -2.291 -14.859 1 94.69 213 PRO B CA 1
ATOM 3497 C C . PRO B 1 213 ? 17.594 -2.178 -13.555 1 94.69 213 PRO B C 1
ATOM 3499 O O . PRO B 1 213 ? 18.578 -2.889 -13.375 1 94.69 213 PRO B O 1
ATOM 3502 N N . ILE B 1 214 ? 17.188 -1.412 -12.672 1 95.88 214 ILE B N 1
ATOM 3503 C CA . ILE B 1 214 ? 17.875 -1.268 -11.391 1 95.88 214 ILE B CA 1
ATOM 3504 C C . ILE B 1 214 ? 17.719 -2.547 -10.57 1 95.88 214 ILE B C 1
ATOM 3506 O O . ILE B 1 214 ? 18.688 -3.068 -10.023 1 95.88 214 ILE B O 1
ATOM 3510 N N . ILE B 1 215 ? 16.516 -3.043 -10.539 1 96.12 215 ILE B N 1
ATOM 3511 C CA . ILE B 1 215 ? 16.234 -4.258 -9.781 1 96.12 215 ILE B CA 1
ATOM 3512 C C . ILE B 1 215 ? 16.984 -5.438 -10.406 1 96.12 215 ILE B C 1
ATOM 3514 O O . ILE B 1 215 ? 17.578 -6.254 -9.695 1 96.12 215 ILE B O 1
ATOM 3518 N N . GLU B 1 216 ? 16.984 -5.516 -11.734 1 94.69 216 GLU B N 1
ATOM 3519 C CA . GLU B 1 216 ? 17.656 -6.613 -12.422 1 94.69 216 GLU B CA 1
ATOM 3520 C C . GLU B 1 216 ? 19.172 -6.555 -12.203 1 94.69 216 GLU B C 1
ATOM 3522 O O . GLU B 1 216 ? 19.828 -7.59 -12.062 1 94.69 216 GLU B O 1
ATOM 3527 N N . THR B 1 217 ? 19.656 -5.363 -12.211 1 95.38 217 THR B N 1
ATOM 3528 C CA . THR B 1 217 ? 21.078 -5.207 -11.922 1 95.38 217 THR B CA 1
ATOM 3529 C C . THR B 1 217 ? 21.391 -5.645 -10.492 1 95.38 217 THR B C 1
ATOM 3531 O O . THR B 1 217 ? 22.359 -6.367 -10.258 1 95.38 217 THR B O 1
ATOM 3534 N N . LEU B 1 218 ? 20.578 -5.246 -9.586 1 95.81 218 LEU B N 1
ATOM 3535 C CA . LEU B 1 218 ? 20.75 -5.645 -8.195 1 95.81 218 LEU B CA 1
ATOM 3536 C C . LEU B 1 218 ? 20.656 -7.16 -8.047 1 95.81 218 LEU B C 1
ATOM 3538 O O . LEU B 1 218 ? 21.453 -7.773 -7.34 1 95.81 218 LEU B O 1
ATOM 3542 N N . ARG B 1 219 ? 19.672 -7.703 -8.68 1 94.69 219 ARG B N 1
ATOM 3543 C CA . ARG B 1 219 ? 19.484 -9.148 -8.648 1 94.69 219 ARG B CA 1
ATOM 3544 C C . ARG B 1 219 ? 20.703 -9.867 -9.219 1 94.69 219 ARG B C 1
ATOM 3546 O O . ARG B 1 219 ? 21.172 -10.859 -8.648 1 94.69 219 ARG B O 1
ATOM 3553 N N . GLY B 1 220 ? 21.172 -9.422 -10.312 1 93.94 220 GLY B N 1
ATOM 3554 C CA . GLY B 1 220 ? 22.375 -10 -10.883 1 93.94 220 GLY B CA 1
ATOM 3555 C C . GLY B 1 220 ? 23.578 -9.914 -9.961 1 93.94 220 GLY B C 1
ATOM 3556 O O . GLY B 1 220 ? 24.344 -10.867 -9.844 1 93.94 220 GLY B O 1
ATOM 3557 N N . LEU B 1 221 ? 23.719 -8.805 -9.32 1 94.19 221 LEU B N 1
ATOM 3558 C CA . LEU B 1 221 ? 24.844 -8.602 -8.414 1 94.19 221 LEU B CA 1
ATOM 3559 C C . LEU B 1 221 ? 24.734 -9.508 -7.191 1 94.19 221 LEU B C 1
ATOM 3561 O O . LEU B 1 221 ? 25.719 -10.07 -6.734 1 94.19 221 LEU B O 1
ATOM 3565 N N . LEU B 1 222 ? 23.5 -9.742 -6.684 1 94.25 222 LEU B N 1
ATOM 3566 C CA . LEU B 1 222 ? 23.312 -10.445 -5.422 1 94.25 222 LEU B CA 1
ATOM 3567 C C . LEU B 1 222 ? 23.188 -11.945 -5.648 1 94.25 222 LEU B C 1
ATOM 3569 O O . LEU B 1 222 ? 23.547 -12.742 -4.773 1 94.25 222 LEU B O 1
ATOM 3573 N N . MET B 1 223 ? 22.703 -12.344 -6.797 1 91 223 MET B N 1
ATOM 3574 C CA . MET B 1 223 ? 22.422 -13.758 -7.016 1 91 223 MET B CA 1
ATOM 3575 C C . MET B 1 223 ? 23.375 -14.359 -8.039 1 91 223 MET B C 1
ATOM 3577 O O . MET B 1 223 ? 23.406 -15.578 -8.219 1 91 223 MET B O 1
ATOM 3581 N N . GLY B 1 224 ? 24.078 -13.562 -8.695 1 82.38 224 GLY B N 1
ATOM 3582 C CA . GLY B 1 224 ? 25.031 -14.07 -9.68 1 82.38 224 GLY B CA 1
ATOM 3583 C C . GLY B 1 224 ? 24.391 -14.375 -11.023 1 82.38 224 GLY B C 1
ATOM 3584 O O . GLY B 1 224 ? 24.969 -15.078 -11.844 1 82.38 224 GLY B O 1
ATOM 3585 N N . THR B 1 225 ? 23.203 -13.906 -11.086 1 75.44 225 THR B N 1
ATOM 3586 C CA . THR B 1 225 ? 22.531 -14.086 -12.375 1 75.44 225 THR B CA 1
ATOM 3587 C C . THR B 1 225 ? 23.078 -13.094 -13.398 1 75.44 225 THR B C 1
ATOM 3589 O O . THR B 1 225 ? 23.734 -12.125 -13.047 1 75.44 225 THR B O 1
ATOM 3592 N N . GLU B 1 226 ? 22.969 -13.438 -14.617 1 75.31 226 GLU B N 1
ATOM 3593 C CA . GLU B 1 226 ? 23.484 -12.586 -15.68 1 75.31 226 GLU B CA 1
ATOM 3594 C C . GLU B 1 226 ? 22.875 -11.195 -15.617 1 75.31 226 GLU B C 1
ATOM 3596 O O . GLU B 1 226 ? 21.641 -11.047 -15.531 1 75.31 226 GLU B O 1
ATOM 3601 N N . ILE B 1 227 ? 23.828 -10.336 -15.469 1 70 227 ILE B N 1
ATOM 3602 C CA . ILE B 1 227 ? 23.406 -8.938 -15.57 1 70 227 ILE B CA 1
ATOM 3603 C C . ILE B 1 227 ? 23.453 -8.484 -17.031 1 70 227 ILE B C 1
ATOM 3605 O O . ILE B 1 227 ? 24.531 -8.445 -17.625 1 70 227 ILE B O 1
ATOM 3609 N N . GLY B 1 228 ? 22.375 -8.516 -17.672 1 70.25 228 GLY B N 1
ATOM 3610 C CA . GLY B 1 228 ? 22.453 -7.961 -19.016 1 70.25 228 GLY B CA 1
ATOM 3611 C C . GLY B 1 228 ? 23.062 -6.574 -19.047 1 70.25 228 GLY B C 1
ATOM 3612 O O . GLY B 1 228 ? 22.797 -5.746 -18.172 1 70.25 228 GLY B O 1
ATOM 3613 N N . ALA B 1 229 ? 24.156 -6.48 -19.891 1 72.62 229 ALA B N 1
ATOM 3614 C CA . ALA B 1 229 ? 24.797 -5.188 -20.078 1 72.62 229 ALA B CA 1
ATOM 3615 C C . ALA B 1 229 ? 23.766 -4.07 -20.234 1 72.62 229 ALA B C 1
ATOM 3617 O O . ALA B 1 229 ? 23.953 -2.969 -19.703 1 72.62 229 ALA B O 1
ATOM 3618 N N . VAL B 1 230 ? 22.797 -4.41 -20.656 1 75.06 230 VAL B N 1
ATOM 3619 C CA . VAL B 1 230 ? 21.75 -3.426 -20.938 1 75.06 230 VAL B CA 1
ATOM 3620 C C . VAL B 1 230 ? 21.094 -2.99 -19.625 1 75.06 230 VAL B C 1
ATOM 3622 O O . VAL B 1 230 ? 20.875 -1.798 -19.406 1 75.06 230 VAL B O 1
ATOM 3625 N N . SER B 1 231 ? 21.031 -3.895 -18.797 1 81.88 231 SER B N 1
ATOM 3626 C CA . SER B 1 231 ? 20.391 -3.566 -17.531 1 81.88 231 SER B CA 1
ATOM 3627 C C . SER B 1 231 ? 21.281 -2.689 -16.656 1 81.88 231 SER B C 1
ATOM 3629 O O . SER B 1 231 ? 20.797 -1.736 -16.031 1 81.88 231 SER B O 1
ATOM 3631 N N . ALA B 1 232 ? 22.531 -2.975 -16.688 1 86 232 ALA B N 1
ATOM 3632 C CA . ALA B 1 232 ? 23.453 -2.217 -15.844 1 86 232 ALA B CA 1
ATOM 3633 C C . ALA B 1 232 ? 23.578 -0.775 -16.328 1 86 232 ALA B C 1
ATOM 3635 O O . ALA B 1 232 ? 23.453 0.164 -15.539 1 86 232 ALA B O 1
ATOM 3636 N N . TRP B 1 233 ? 23.766 -0.656 -17.609 1 89.5 233 TRP B N 1
ATOM 3637 C CA . TRP B 1 233 ? 23.922 0.681 -18.172 1 89.5 233 TRP B CA 1
ATOM 3638 C C . TRP B 1 233 ? 22.625 1.47 -18.094 1 89.5 233 TRP B C 1
ATOM 3640 O O . TRP B 1 233 ? 22.641 2.676 -17.828 1 89.5 233 TRP B O 1
ATOM 3650 N N . SER B 1 234 ? 21.594 0.797 -18.328 1 91.44 234 SER B N 1
ATOM 3651 C CA . SER B 1 234 ? 20.297 1.455 -18.203 1 91.44 234 SER B CA 1
ATOM 3652 C C . SER B 1 234 ? 20.031 1.904 -16.766 1 91.44 234 SER B C 1
ATOM 3654 O O . SER B 1 234 ? 19.469 2.977 -16.547 1 91.44 234 SER B O 1
ATOM 3656 N N . SER B 1 235 ? 20.406 1.119 -15.828 1 93.25 235 SER B N 1
ATOM 3657 C CA . SER B 1 235 ? 20.234 1.471 -14.43 1 93.25 235 SER B CA 1
ATOM 3658 C C . SER B 1 235 ? 21.016 2.732 -14.07 1 93.25 235 SER B C 1
ATOM 3660 O O . SER B 1 235 ? 20.469 3.646 -13.445 1 93.25 235 SER B O 1
ATOM 3662 N N . LEU B 1 236 ? 22.266 2.764 -14.516 1 93.81 236 LEU B N 1
ATOM 3663 C CA . LEU B 1 236 ? 23.109 3.926 -14.242 1 93.81 236 LEU B CA 1
ATOM 3664 C C . LEU B 1 236 ? 22.578 5.164 -14.953 1 93.81 236 LEU B C 1
ATOM 3666 O O . LEU B 1 236 ? 22.625 6.27 -14.406 1 93.81 236 LEU B O 1
ATOM 3670 N N . GLY B 1 237 ? 22.125 4.922 -16.156 1 95.06 237 GLY B N 1
ATOM 3671 C CA . GLY B 1 237 ? 21.516 6.02 -16.891 1 95.06 237 GLY B CA 1
ATOM 3672 C C . GLY B 1 237 ? 20.312 6.609 -16.188 1 95.06 237 GLY B C 1
ATOM 3673 O O . GLY B 1 237 ? 20.203 7.828 -16.047 1 95.06 237 GLY B O 1
ATOM 3674 N N . TRP B 1 238 ? 19.422 5.773 -15.758 1 94.44 238 TRP B N 1
ATOM 3675 C CA . TRP B 1 238 ? 18.219 6.219 -15.055 1 94.44 238 TRP B CA 1
ATOM 3676 C C . TRP B 1 238 ? 18.578 6.906 -13.742 1 94.44 238 TRP B C 1
ATOM 3678 O O . TRP B 1 238 ? 18.016 7.945 -13.398 1 94.44 238 TRP B O 1
ATOM 3688 N N . CYS B 1 239 ? 19.484 6.363 -12.992 1 95.5 239 CYS B N 1
ATOM 3689 C CA . CYS B 1 239 ? 19.891 6.965 -11.727 1 95.5 239 CYS B CA 1
ATOM 3690 C C . CYS B 1 239 ? 20.469 8.352 -11.945 1 95.5 239 CYS B C 1
ATOM 3692 O O . CYS B 1 239 ? 20.172 9.281 -11.195 1 95.5 239 CYS B O 1
ATOM 3694 N N . THR B 1 240 ? 21.297 8.453 -12.977 1 96.56 240 THR B N 1
ATOM 3695 C CA . THR B 1 240 ? 21.891 9.742 -13.297 1 96.56 240 THR B CA 1
ATOM 3696 C C . THR B 1 240 ? 20.812 10.75 -13.703 1 96.56 240 THR B C 1
ATOM 3698 O O . THR B 1 240 ? 20.766 11.867 -13.188 1 96.56 240 THR B O 1
ATOM 3701 N N . ALA B 1 241 ? 19.984 10.336 -14.562 1 96.38 241 ALA B N 1
ATOM 3702 C CA . ALA B 1 241 ? 18.922 11.203 -15.055 1 96.38 241 ALA B CA 1
ATOM 3703 C C . ALA B 1 241 ? 18.016 11.648 -13.906 1 96.38 241 ALA B C 1
ATOM 3705 O O . ALA B 1 241 ? 17.688 12.836 -13.789 1 96.38 241 ALA B O 1
ATOM 3706 N N . LEU B 1 242 ? 17.672 10.766 -13.047 1 95.12 242 LEU B N 1
ATOM 3707 C CA . LEU B 1 242 ? 16.766 11.07 -11.945 1 95.12 242 LEU B CA 1
ATOM 3708 C C . LEU B 1 242 ? 17.453 11.953 -10.906 1 95.12 242 LEU B C 1
ATOM 3710 O O . LEU B 1 242 ? 16.828 12.844 -10.328 1 95.12 242 LEU B O 1
ATOM 3714 N N . THR B 1 243 ? 18.703 11.656 -10.656 1 95.12 243 THR B N 1
ATOM 3715 C CA . THR B 1 243 ? 19.453 12.492 -9.719 1 95.12 243 THR B CA 1
ATOM 3716 C C . THR B 1 243 ? 19.547 13.922 -10.227 1 95.12 243 THR B C 1
ATOM 3718 O O . THR B 1 243 ? 19.266 14.867 -9.484 1 95.12 243 THR B O 1
ATOM 3721 N N . LEU B 1 244 ? 19.891 14.07 -11.461 1 95.75 244 LEU B N 1
ATOM 3722 C CA . LEU B 1 244 ? 20.031 15.406 -12.039 1 95.75 244 LEU B CA 1
ATOM 3723 C C . LEU B 1 244 ? 18.672 16.109 -12.102 1 95.75 244 LEU B C 1
ATOM 3725 O O . LEU B 1 244 ? 18.578 17.281 -11.742 1 95.75 244 LEU B O 1
ATOM 3729 N N . ALA B 1 245 ? 17.688 15.406 -12.539 1 95.31 245 ALA B N 1
ATOM 3730 C CA . ALA B 1 245 ? 16.359 15.984 -12.609 1 95.31 245 ALA B CA 1
ATOM 3731 C C . ALA B 1 245 ? 15.875 16.422 -11.227 1 95.31 245 ALA B C 1
ATOM 3733 O O . ALA B 1 245 ? 15.359 17.531 -11.07 1 95.31 245 ALA B O 1
ATOM 3734 N N . GLY B 1 246 ? 16.062 15.547 -10.258 1 93.94 246 GLY B N 1
ATOM 3735 C CA . GLY B 1 246 ? 15.648 15.891 -8.906 1 93.94 246 GLY B CA 1
ATOM 3736 C C . GLY B 1 246 ? 16.422 17.062 -8.328 1 93.94 246 GLY B C 1
ATOM 3737 O O . GLY B 1 246 ? 15.844 17.953 -7.699 1 93.94 246 GLY B O 1
ATOM 3738 N N . PHE B 1 247 ? 17.672 17.031 -8.547 1 92.44 247 PHE B N 1
ATOM 3739 C CA . PHE B 1 247 ? 18.547 18.078 -8.031 1 92.44 247 PHE B CA 1
ATOM 3740 C C . PHE B 1 247 ? 18.172 19.438 -8.625 1 92.44 247 PHE B C 1
ATOM 3742 O O . PHE B 1 247 ? 17.953 20.406 -7.895 1 92.44 247 PHE B O 1
ATOM 3749 N N . PHE B 1 248 ? 18.062 19.5 -9.883 1 92.62 248 PHE B N 1
ATOM 3750 C CA . PHE B 1 248 ? 17.766 20.766 -10.547 1 92.62 248 PHE B CA 1
ATOM 3751 C C . PHE B 1 248 ? 16.344 21.219 -10.25 1 92.62 248 PHE B C 1
ATOM 3753 O O . PHE B 1 248 ? 16.094 22.422 -10.07 1 92.62 248 PHE B O 1
ATOM 3760 N N . TRP B 1 249 ? 15.492 20.281 -10.125 1 92.81 249 TRP B N 1
ATOM 3761 C CA . TRP B 1 249 ? 14.109 20.625 -9.812 1 92.81 249 TRP B CA 1
ATOM 3762 C C . TRP B 1 249 ? 13.992 21.188 -8.391 1 92.81 249 TRP B C 1
ATOM 3764 O O . TRP B 1 249 ? 13.391 22.234 -8.18 1 92.81 249 TRP B O 1
ATOM 3774 N N . SER B 1 250 ? 14.508 20.5 -7.5 1 90.5 250 SER B N 1
ATOM 3775 C CA . SER B 1 250 ? 14.461 20.938 -6.113 1 90.5 250 SER B CA 1
ATOM 3776 C C . SER B 1 250 ? 15.125 22.297 -5.945 1 90.5 250 SER B C 1
ATOM 3778 O O . SER B 1 250 ? 14.625 23.172 -5.223 1 90.5 250 SER B O 1
ATOM 3780 N N . ARG B 1 251 ? 16.172 22.484 -6.641 1 85.69 251 ARG B N 1
ATOM 3781 C CA . ARG B 1 251 ? 16.875 23.766 -6.594 1 85.69 251 ARG B CA 1
ATOM 3782 C C . ARG B 1 251 ? 16.031 24.875 -7.207 1 85.69 251 ARG B C 1
ATOM 3784 O O . ARG B 1 251 ? 15.953 25.984 -6.668 1 85.69 251 ARG B O 1
ATOM 3791 N N . SER B 1 252 ? 15.414 24.578 -8.258 1 89.12 252 SER B N 1
ATOM 3792 C CA . SER B 1 252 ? 14.602 25.578 -8.938 1 89.12 252 SER B CA 1
ATOM 3793 C C . SER B 1 252 ? 13.406 25.984 -8.094 1 89.12 252 SER B C 1
ATOM 3795 O O . SER B 1 252 ? 13.07 27.172 -8.023 1 89.12 252 SER B O 1
ATOM 3797 N N . VAL B 1 253 ? 12.789 25.047 -7.496 1 84.69 253 VAL B N 1
ATOM 3798 C CA . VAL B 1 253 ? 11.625 25.328 -6.664 1 84.69 253 VAL B CA 1
ATOM 3799 C C . VAL B 1 253 ? 12.047 26.109 -5.426 1 84.69 253 VAL B C 1
ATOM 3801 O O . VAL B 1 253 ? 11.352 27.047 -5.008 1 84.69 253 VAL B O 1
ATOM 3804 N N . PHE B 1 254 ? 13.07 25.734 -5 1 77.31 254 PHE B N 1
ATOM 3805 C CA . PHE B 1 254 ? 13.57 26.391 -3.797 1 77.31 254 PHE B CA 1
ATOM 3806 C C . PHE B 1 254 ? 13.906 27.844 -4.078 1 77.31 254 PHE B C 1
ATOM 3808 O O . PHE B 1 254 ? 13.617 28.719 -3.264 1 77.31 254 PHE B O 1
ATOM 3815 N N . TYR B 1 255 ? 14.477 28.125 -5.16 1 74.88 255 TYR B N 1
ATOM 3816 C CA . TYR B 1 255 ? 14.891 29.484 -5.477 1 74.88 255 TYR B CA 1
ATOM 3817 C C . TYR B 1 255 ? 13.703 30.312 -5.969 1 74.88 255 TYR B C 1
ATOM 3819 O O . TYR B 1 255 ? 13.742 31.547 -5.945 1 74.88 255 TYR B O 1
ATOM 3827 N N . ARG B 1 256 ? 12.742 29.734 -6.266 1 74.31 256 ARG B N 1
ATOM 3828 C CA . ARG B 1 256 ? 11.57 30.484 -6.719 1 74.31 256 ARG B CA 1
ATOM 3829 C C . ARG B 1 256 ? 10.664 30.844 -5.543 1 74.31 256 ARG B C 1
ATOM 3831 O O . ARG B 1 256 ? 9.883 31.797 -5.625 1 74.31 256 ARG B O 1
ATOM 3838 N N . ARG B 1 257 ? 10.797 30.125 -4.52 1 63.25 257 ARG B N 1
ATOM 3839 C CA . ARG B 1 257 ? 9.938 30.406 -3.379 1 63.25 257 ARG B CA 1
ATOM 3840 C C . ARG B 1 257 ? 10.656 31.266 -2.342 1 63.25 257 ARG B C 1
ATOM 3842 O O . ARG B 1 257 ? 11.852 31.094 -2.117 1 63.25 257 ARG B O 1
#

Secondary structure (DSSP, 8-state):
-HHHHHHHHHHHHHHHHHHHHHHHH-HHHHHHHHHHHHHHHHIIIIISHHHHHHHTTSS-HHHHHHHHHHHHHHHHHHHHHHHHHHHHHHTTHHHHHHHTT--HHHHHHHHHHHHHHHHHHHHHHHHHHHHHTT------HHHHHHHHHHHHHHHHHHHHHHHHHHHH-SSHHHHHHTTHHHHHGGGGTTTTS-GGGS-HHHHHHHHHSTHHHHHHHHHHHHH-----HHHHHHHHHHHHHHHHHHHHHHHHHHHH-/-HHHHHHHHHHHHHHHHHHHHHHHH-HHHHHHHHHHHHHHHHIIIIISHHHHHHHTTSS-HHHHHHHHHHHHHHHHHHHHHHHHHHHHHHTTHHHHHHHTT--HHHHHHHHHHHHHHHHHHHHHHHHHHHHHTT------HHHHHHHHHHHHHHHHHHHHHHHHHHHH-SSHHHHHHTTHHHHHGGGGTTTTS-GGGS-HHHHHHHHHSTHHHHHHHHHHHHH-----HHHHHHHHHHHHHHHHHHHHHHHHHHHH-

Organism: Streptomyces rubellomurinus (strain ATCC 31215) (NCBI:txid359131)

Sequence (514 aa):
MSLTMNYAARDSLTLLRRNLRRAQRYPAMTFSVVVMPVMMLALFNYAFGGALGAGIGGGSYIDYVTPGIVLMTATSGAVATAVAVCVDMTEGIVNRFRTMSISRSAFLAGHVIGSVIQTVIALVLVTGAAFAMGFRSSAGPVEWLAAAGLLLFVTLALTWISAGIGLVSKTPESASNTPLPMTFLPFLGSAIVPPDSMPTVLRWFAEYQPFTPIIETLRGLLMGTEIGAVSAWSSLGWCTALTLAGFFWSRSVFYRRMSLTMNYAARDSLTLLRRNLRRAQRYPAMTFSVVVMPVMMLALFNYAFGGALGAGIGGGSYIDYVTPGIVLMTATSGAVATAVAVCVDMTEGIVNRFRTMSISRSAFLAGHVIGSVIQTVIALVLVTGAAFAMGFRSSAGPVEWLAAAGLLLFVTLALTWISAGIGLVSKTPESASNTPLPMTFLPFLGSAIVPPDSMPTVLRWFAEYQPFTPIIETLRGLLMGTEIGAVSAWSSLGWCTALTLAGFFWSRSVFYRR

pLDDT: mean 84.63, std 14.02, range [43.25, 97.88]